Protein 3TQT (pdb70)

CATH classification: 3.40.50.20 (+2 more: 3.30.470.20, 3.30.1490.20)

Structure (mmCIF, N/CA/C/O backbone):
data_3TQT
#
_entry.id   3TQT
#
_cell.length_a   68.238
_cell.length_b   97.442
_cell.length_c   106.563
_cell.angle_alpha   90.000
_cell.angle_beta   90.000
_cell.angle_gamma   90.000
#
_symmetry.space_group_name_H-M   'P 21 21 21'
#
loop_
_entity.id
_entity.type
_entity.pdbx_description
1 polymer 'D-alanine--D-alanine ligase'
2 water water
#
loop_
_atom_site.group_PDB
_atom_site.id
_atom_site.type_symbol
_atom_site.label_atom_id
_atom_site.label_alt_id
_atom_site.label_comp_id
_atom_site.label_asym_id
_atom_site.label_entity_id
_atom_site.label_seq_id
_atom_site.pdbx_PDB_ins_code
_atom_site.Cartn_x
_atom_site.Cartn_y
_atom_site.Cartn_z
_atom_site.occupancy
_atom_site.B_iso_or_equiv
_atom_site.auth_seq_id
_atom_site.auth_comp_id
_atom_site.auth_asym_id
_atom_site.auth_atom_id
_atom_site.pdbx_PDB_model_num
ATOM 1 N N . ALA A 1 2 ? 73.645 81.113 -10.175 1.00 47.87 2 ALA A N 1
ATOM 2 C CA . ALA A 1 2 ? 74.043 79.763 -9.784 1.00 40.48 2 ALA A CA 1
ATOM 3 C C . ALA A 1 2 ? 75.356 79.347 -10.446 1.00 43.07 2 ALA A C 1
ATOM 4 O O . ALA A 1 2 ? 75.553 79.572 -11.638 1.00 43.39 2 ALA A O 1
ATOM 6 N N . GLU A 1 3 ? 76.246 78.731 -9.673 1.00 35.26 3 GLU A N 1
ATOM 7 C CA . GLU A 1 3 ? 77.487 78.198 -10.227 1.00 35.42 3 GLU A CA 1
ATOM 8 C C . GLU A 1 3 ? 77.330 76.770 -10.773 1.00 32.93 3 GLU A C 1
ATOM 9 O O . GLU A 1 3 ? 78.144 76.311 -11.582 1.00 33.54 3 GLU A O 1
ATOM 15 N N . LYS A 1 4 ? 76.279 76.078 -10.338 1.00 28.60 4 LYS A N 1
ATOM 16 C CA . LYS A 1 4 ? 76.034 74.704 -10.776 1.00 28.47 4 LYS A CA 1
ATOM 17 C C . LYS A 1 4 ? 74.619 74.524 -11.321 1.00 27.76 4 LYS A C 1
ATOM 18 O O . LYS A 1 4 ? 73.705 75.280 -10.990 1.00 26.20 4 LYS A O 1
ATOM 24 N N . LEU A 1 5 ? 74.452 73.529 -12.179 1.00 22.07 5 LEU A N 1
ATOM 25 C CA . LEU A 1 5 ? 73.143 73.192 -12.696 1.00 20.49 5 LEU A CA 1
ATOM 26 C C . LEU A 1 5 ? 72.495 72.259 -11.699 1.00 24.44 5 LEU A C 1
ATOM 27 O O . LEU A 1 5 ? 73.146 71.347 -11.199 1.00 26.07 5 LEU A O 1
ATOM 32 N N . HIS A 1 6 ? 71.217 72.473 -11.421 1.00 22.26 6 HIS A N 1
ATOM 33 C CA . HIS A 1 6 ? 70.481 71.570 -10.536 1.00 21.61 6 HIS A CA 1
ATOM 34 C C . HIS A 1 6 ? 69.932 70.403 -11.333 1.00 19.46 6 HIS A C 1
ATOM 35 O O . HIS A 1 6 ? 69.162 70.595 -12.266 1.00 20.92 6 HIS A O 1
ATOM 42 N N . ILE A 1 7 ? 70.329 69.195 -10.951 1.00 17.30 7 ILE A N 1
ATOM 43 C CA . ILE A 1 7 ? 69.883 68.004 -11.626 1.00 15.90 7 ILE A CA 1
ATOM 44 C C . ILE A 1 7 ? 69.028 67.215 -10.641 1.00 18.21 7 ILE A C 1
ATOM 45 O O . ILE A 1 7 ? 69.452 66.977 -9.508 1.00 23.38 7 ILE A O 1
ATOM 50 N N . SER A 1 8 ? 67.833 66.827 -11.076 1.00 18.62 8 SER A N 1
ATOM 51 C CA . SER A 1 8 ? 66.974 65.939 -10.293 1.00 19.13 8 SER A CA 1
ATOM 52 C C . SER A 1 8 ? 66.955 64.544 -10.910 1.00 19.34 8 SER A C 1
ATOM 53 O O . SER A 1 8 ? 66.624 64.373 -12.083 1.00 25.22 8 SER A O 1
ATOM 56 N N . VAL A 1 9 ? 67.320 63.543 -10.127 1.00 18.31 9 VAL A N 1
ATOM 57 C CA . VAL A 1 9 ? 67.273 62.175 -10.623 1.00 24.75 9 VAL A CA 1
ATOM 58 C C . VAL A 1 9 ? 66.027 61.502 -10.066 1.00 22.88 9 VAL A C 1
ATOM 59 O O . VAL A 1 9 ? 65.833 61.470 -8.853 1.00 23.77 9 VAL A O 1
ATOM 63 N N . LEU A 1 10 ? 65.164 61.006 -10.952 1.00 19.04 10 LEU A N 1
ATOM 64 C CA . LEU A 1 10 ? 63.923 60.356 -10.526 1.00 18.72 10 LEU A CA 1
ATOM 65 C C . LEU A 1 10 ? 64.112 58.860 -10.506 1.00 25.81 10 LEU A C 1
ATOM 66 O O . LEU A 1 10 ? 64.579 58.276 -11.485 1.00 27.45 10 LEU A O 1
ATOM 71 N N . CYS A 1 11 ? 63.732 58.227 -9.400 1.00 27.69 11 CYS A N 1
ATOM 72 C CA . CYS A 1 11 ? 63.885 56.782 -9.289 1.00 24.02 11 CYS A CA 1
ATOM 73 C C . CYS A 1 11 ? 62.780 56.149 -8.464 1.00 25.49 11 CYS A C 1
ATOM 74 O O . CYS A 1 11 ? 62.006 56.845 -7.808 1.00 21.70 11 CYS A O 1
ATOM 77 N N . GLY A 1 12 ? 62.724 54.817 -8.510 1.00 24.09 12 GLY A N 1
ATOM 78 C CA . GLY A 1 12 ? 61.732 54.058 -7.777 1.00 27.19 12 GLY A CA 1
ATOM 79 C C . GLY A 1 12 ? 60.550 53.810 -8.690 1.00 31.81 12 GLY A C 1
ATOM 80 O O . GLY A 1 12 ? 60.689 53.198 -9.752 1.00 29.22 12 GLY A O 1
ATOM 81 N N . GLY A 1 13 ? 59.388 54.296 -8.271 1.00 29.50 13 GLY A N 1
ATOM 82 C CA . GLY A 1 13 ? 58.197 54.266 -9.099 1.00 34.86 13 GLY A CA 1
ATOM 83 C C . GLY A 1 13 ? 57.339 53.044 -8.850 1.00 40.72 13 GLY A C 1
ATOM 84 O O . GLY A 1 13 ? 57.780 52.076 -8.229 1.00 35.43 13 GLY A O 1
ATOM 85 N N . GLN A 1 14 ? 56.099 53.104 -9.326 1.00 38.12 14 GLN A N 1
ATOM 86 C CA . GLN A 1 14 ? 55.198 51.972 -9.231 1.00 42.10 14 GLN A CA 1
ATOM 87 C C . GLN A 1 14 ? 55.464 51.111 -10.456 1.00 44.63 14 GLN A C 1
ATOM 88 O O . GLN A 1 14 ? 54.792 51.220 -11.483 1.00 44.76 14 GLN A O 1
ATOM 94 N N . SER A 1 15 ? 56.487 50.278 -10.335 1.00 40.76 15 SER A N 1
ATOM 95 C CA . SER A 1 15 ? 56.997 49.491 -11.439 1.00 35.42 15 SER A CA 1
ATOM 96 C C . SER A 1 15 ? 57.729 48.329 -10.810 1.00 39.64 15 SER A C 1
ATOM 97 O O . SER A 1 15 ? 58.312 48.469 -9.731 1.00 39.28 15 SER A O 1
ATOM 100 N N . THR A 1 16 ? 57.698 47.181 -11.471 1.00 40.45 16 THR A N 1
ATOM 101 C CA . THR A 1 16 ? 58.379 46.008 -10.949 1.00 43.78 16 THR A CA 1
ATOM 102 C C . THR A 1 16 ? 59.899 46.157 -11.055 1.00 41.37 16 THR A C 1
ATOM 103 O O . THR A 1 16 ? 60.646 45.367 -10.483 1.00 38.20 16 THR A O 1
ATOM 107 N N . GLU A 1 17 ? 60.361 47.175 -11.781 1.00 31.61 17 GLU A N 1
ATOM 108 C CA . GLU A 1 17 ? 61.797 47.428 -11.861 1.00 34.97 17 GLU A CA 1
ATOM 109 C C . GLU A 1 17 ? 62.240 48.490 -10.849 1.00 36.15 17 GLU A C 1
ATOM 110 O O . GLU A 1 17 ? 63.315 49.060 -10.973 1.00 34.02 17 GLU A O 1
ATOM 116 N N . HIS A 1 18 ? 61.394 48.726 -9.852 1.00 33.91 18 HIS A N 1
ATOM 117 C CA . HIS A 1 18 ? 61.636 49.711 -8.799 1.00 35.66 18 HIS A CA 1
ATOM 118 C C . HIS A 1 18 ? 63.051 49.609 -8.219 1.00 36.38 18 HIS A C 1
ATOM 119 O O . HIS A 1 18 ? 63.776 50.600 -8.151 1.00 32.85 18 HIS A O 1
ATOM 126 N N . GLU A 1 19 ? 63.451 48.414 -7.805 1.00 34.58 19 GLU A N 1
ATOM 127 C CA . GLU A 1 19 ? 64.764 48.260 -7.176 1.00 31.52 19 GLU A CA 1
ATOM 128 C C . GLU A 1 19 ? 65.944 48.478 -8.135 1.00 31.22 19 GLU A C 1
ATOM 129 O O . GLU A 1 19 ? 66.958 49.054 -7.757 1.00 28.81 19 GLU A O 1
ATOM 135 N N . ILE A 1 20 ? 65.816 48.029 -9.377 1.00 28.42 20 ILE A N 1
ATOM 136 C CA . ILE A 1 20 ? 66.838 48.314 -10.375 1.00 28.67 20 ILE A CA 1
ATOM 137 C C . ILE A 1 20 ? 66.927 49.831 -10.624 1.00 24.09 20 ILE A C 1
ATOM 138 O O . ILE A 1 20 ? 68.010 50.385 -10.817 1.00 26.73 20 ILE A O 1
ATOM 143 N N . SER A 1 21 ? 65.778 50.497 -10.617 1.00 22.32 21 SER A N 1
ATOM 144 C CA . SER A 1 21 ? 65.727 51.942 -10.801 1.00 25.80 21 SER A CA 1
ATOM 145 C C . SER A 1 21 ? 66.578 52.662 -9.754 1.00 29.46 21 SER A C 1
ATOM 146 O O . SER A 1 21 ? 67.358 53.588 -10.061 1.00 19.77 21 SER A O 1
ATOM 149 N N . ILE A 1 22 ? 66.424 52.237 -8.507 1.00 25.35 22 ILE A N 1
ATOM 150 C CA . ILE A 1 22 ? 67.201 52.821 -7.423 1.00 22.68 22 ILE A CA 1
ATOM 151 C C . ILE A 1 22 ? 68.689 52.580 -7.654 1.00 19.67 22 ILE A C 1
ATOM 152 O O . ILE A 1 22 ? 69.499 53.487 -7.456 1.00 22.83 22 ILE A O 1
ATOM 157 N N . GLN A 1 23 ? 69.057 51.360 -8.054 1.00 22.52 23 GLN A N 1
ATOM 158 C CA . GLN A 1 23 ? 70.470 51.069 -8.310 1.00 27.54 23 GLN A CA 1
ATOM 159 C C . GLN A 1 23 ? 71.024 51.875 -9.496 1.00 27.84 23 GLN A C 1
ATOM 160 O O . GLN A 1 23 ? 72.162 52.334 -9.454 1.00 23.92 23 GLN A O 1
ATOM 166 N N . SER A 1 24 ? 70.225 52.033 -10.545 1.00 27.11 24 SER A N 1
ATOM 167 C CA . SER A 1 24 ? 70.597 52.913 -11.656 1.00 25.59 24 SER A CA 1
ATOM 168 C C . SER A 1 24 ? 70.816 54.335 -11.150 1.00 24.15 24 SER A C 1
ATOM 169 O O . SER A 1 24 ? 71.828 54.967 -11.448 1.00 26.78 24 SER A O 1
ATOM 172 N N . ALA A 1 25 ? 69.856 54.840 -10.385 1.00 23.93 25 ALA A N 1
ATOM 173 C CA . ALA A 1 25 ? 69.938 56.196 -9.867 1.00 23.60 25 ALA A CA 1
ATOM 174 C C . ALA A 1 25 ? 71.161 56.383 -8.979 1.00 25.90 25 ALA A C 1
ATOM 175 O O . ALA A 1 25 ? 71.789 57.436 -9.005 1.00 23.31 25 ALA A O 1
ATOM 177 N N . LYS A 1 26 ? 71.500 55.367 -8.190 1.00 26.69 26 LYS A N 1
ATOM 178 C CA . LYS A 1 26 ? 72.657 55.488 -7.318 1.00 28.24 26 LYS A CA 1
ATOM 179 C C . LYS A 1 26 ? 73.932 55.633 -8.135 1.00 24.16 26 LYS A C 1
ATOM 180 O O . LYS A 1 26 ? 74.790 56.441 -7.816 1.00 23.72 26 LYS A O 1
ATOM 186 N N . ASN A 1 27 ? 74.055 54.858 -9.199 1.00 25.29 27 ASN A N 1
ATOM 187 C CA . ASN A 1 27 ? 75.242 54.957 -10.030 1.00 27.01 27 ASN A CA 1
ATOM 188 C C . ASN A 1 27 ? 75.331 56.328 -10.669 1.00 22.30 27 ASN A C 1
ATOM 189 O O . ASN A 1 27 ? 76.388 56.947 -10.701 1.00 25.50 27 ASN A O 1
ATOM 194 N N . ILE A 1 28 ? 74.205 56.792 -11.188 1.00 18.98 28 ILE A N 1
ATOM 195 C CA . ILE A 1 28 ? 74.161 58.098 -11.815 1.00 21.51 28 ILE A CA 1
ATOM 196 C C . ILE A 1 28 ? 74.531 59.172 -10.791 1.00 25.50 28 ILE A C 1
ATOM 197 O O . ILE A 1 28 ? 75.355 60.045 -11.060 1.00 23.57 28 ILE A O 1
ATOM 202 N N . VAL A 1 29 ? 73.929 59.095 -9.610 1.00 22.26 29 VAL A N 1
ATOM 203 C CA . VAL A 1 29 ? 74.199 60.092 -8.568 1.00 23.02 29 VAL A CA 1
ATOM 204 C C . VAL A 1 29 ? 75.664 60.047 -8.149 1.00 27.88 29 VAL A C 1
ATOM 205 O O . VAL A 1 29 ? 76.296 61.073 -7.929 1.00 24.80 29 VAL A O 1
ATOM 209 N N . ASN A 1 30 ? 76.206 58.843 -8.076 1.00 26.72 30 ASN A N 1
ATOM 210 C CA . ASN A 1 30 ? 77.598 58.659 -7.695 1.00 26.03 30 ASN A CA 1
ATOM 211 C C . ASN A 1 30 ? 78.562 59.125 -8.781 1.00 27.28 30 ASN A C 1
ATOM 212 O O . ASN A 1 30 ? 79.716 59.452 -8.510 1.00 29.41 30 ASN A O 1
ATOM 217 N N . THR A 1 31 ? 78.074 59.162 -10.013 1.00 25.97 31 THR A N 1
ATOM 218 C CA . THR A 1 31 ? 78.936 59.391 -11.164 1.00 24.61 31 THR A CA 1
ATOM 219 C C . THR A 1 31 ? 78.805 60.798 -11.752 1.00 27.52 31 THR A C 1
ATOM 220 O O . THR A 1 31 ? 79.720 61.275 -12.428 1.00 29.72 31 THR A O 1
ATOM 224 N N . LEU A 1 32 ? 77.681 61.466 -11.497 1.00 25.98 32 LEU A N 1
ATOM 225 C CA . LEU A 1 32 ? 77.515 62.863 -11.920 1.00 25.95 32 LEU A CA 1
ATOM 226 C C . LEU A 1 32 ? 78.637 63.768 -11.396 1.00 27.78 32 LEU A C 1
ATOM 227 O O . LEU A 1 32 ? 78.957 63.764 -10.209 1.00 28.50 32 LEU A O 1
ATOM 232 N N . ASP A 1 33 ? 79.205 64.559 -12.299 1.00 25.27 33 ASP A N 1
ATOM 233 C CA . ASP A 1 33 ? 80.351 65.403 -11.982 1.00 25.00 33 ASP A CA 1
ATOM 234 C C . ASP A 1 33 ? 79.963 66.394 -10.883 1.00 27.62 33 ASP A C 1
ATOM 235 O O . ASP A 1 33 ? 79.215 67.324 -11.119 1.00 26.56 33 ASP A O 1
ATOM 240 N N . ALA A 1 34 ? 80.458 66.175 -9.673 1.00 33.57 34 ALA A N 1
ATOM 241 C CA . ALA A 1 34 ? 80.106 67.023 -8.535 1.00 34.52 34 ALA A CA 1
ATOM 242 C C . ALA A 1 34 ? 80.478 68.498 -8.746 1.00 37.75 34 ALA A C 1
ATOM 243 O O . ALA A 1 34 ? 79.916 69.382 -8.102 1.00 33.71 34 ALA A O 1
ATOM 245 N N . ALA A 1 35 ? 81.426 68.756 -9.642 1.00 37.33 35 ALA A N 1
ATOM 246 C CA . ALA A 1 35 ? 81.819 70.131 -9.958 1.00 36.89 35 ALA A CA 1
ATOM 247 C C . ALA A 1 35 ? 80.736 70.859 -10.748 1.00 31.97 35 ALA A C 1
ATOM 248 O O . ALA A 1 35 ? 80.618 72.078 -10.662 1.00 29.37 35 ALA A O 1
ATOM 250 N N . LYS A 1 36 ? 79.940 70.117 -11.510 1.00 26.54 36 LYS A N 1
ATOM 251 C CA . LYS A 1 36 ? 78.993 70.746 -12.429 1.00 29.27 36 LYS A CA 1
ATOM 252 C C . LYS A 1 36 ? 77.579 70.800 -11.890 1.00 28.18 36 LYS A C 1
ATOM 253 O O . LYS A 1 36 ? 76.784 71.629 -12.323 1.00 27.27 36 LYS A O 1
ATOM 259 N N . TYR A 1 37 ? 77.256 69.901 -10.965 1.00 24.65 37 TYR A N 1
ATOM 260 C CA . TYR A 1 37 ? 75.857 69.667 -10.631 1.00 26.94 37 TYR A CA 1
ATOM 261 C C . TYR A 1 37 ? 75.577 69.687 -9.148 1.00 29.87 37 TYR A C 1
ATOM 262 O O . TYR A 1 37 ? 76.361 69.176 -8.354 1.00 29.23 37 TYR A O 1
ATOM 271 N N . LEU A 1 38 ? 74.446 70.281 -8.789 1.00 22.95 38 LEU A N 1
ATOM 272 C CA . LEU A 1 38 ? 73.868 70.073 -7.474 1.00 25.72 38 LEU A CA 1
ATOM 273 C C . LEU A 1 38 ? 72.806 69.020 -7.704 1.00 26.84 38 LEU A C 1
ATOM 274 O O . LEU A 1 38 ? 71.863 69.233 -8.464 1.00 24.37 38 LEU A O 1
ATOM 279 N N . ILE A 1 39 ? 72.973 67.874 -7.062 1.00 20.66 39 ILE A N 1
ATOM 280 C CA . I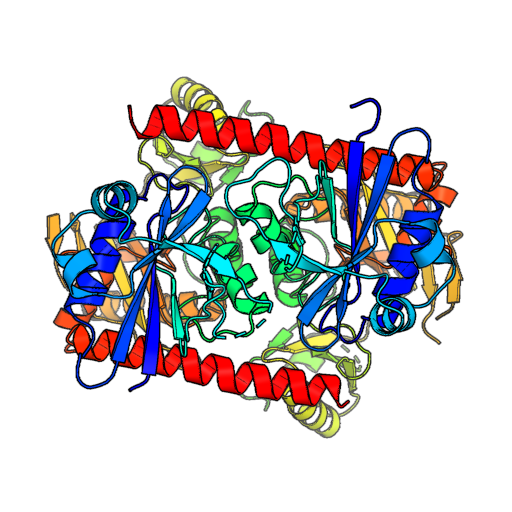LE A 1 39 ? 72.150 66.719 -7.363 1.00 22.04 39 ILE A CA 1
ATOM 281 C C . ILE A 1 39 ? 71.055 66.567 -6.318 1.00 29.78 39 ILE A C 1
ATOM 282 O O . ILE A 1 39 ? 71.328 66.607 -5.114 1.00 24.16 39 ILE A O 1
ATOM 287 N N . SER A 1 40 ? 69.817 66.439 -6.788 1.00 24.57 40 SER A N 1
ATOM 288 C CA . SER A 1 40 ? 68.684 66.087 -5.938 1.00 23.81 40 SER A CA 1
ATOM 289 C C . SER A 1 40 ? 68.118 64.772 -6.437 1.00 25.54 40 SER A C 1
ATOM 290 O O . SER A 1 40 ? 68.114 64.495 -7.637 1.00 24.45 40 SER A O 1
ATOM 293 N N . VAL A 1 41 ? 67.638 63.949 -5.522 1.00 21.40 41 VAL A N 1
ATOM 294 C CA . VAL A 1 41 ? 67.038 62.682 -5.919 1.00 20.44 41 VAL A CA 1
ATOM 295 C C . VAL A 1 41 ? 65.566 62.724 -5.587 1.00 25.89 41 VAL A C 1
ATOM 296 O O . VAL A 1 41 ? 65.184 63.084 -4.474 1.00 28.87 41 VAL A O 1
ATOM 300 N N . ILE A 1 42 ? 64.736 62.395 -6.565 1.00 20.27 42 ILE A N 1
ATOM 301 C CA . ILE A 1 42 ? 63.314 62.318 -6.315 1.00 22.91 42 ILE A CA 1
ATOM 302 C C . ILE A 1 42 ? 62.977 60.845 -6.234 1.00 28.14 42 ILE A C 1
ATOM 303 O O . ILE A 1 42 ? 63.191 60.108 -7.189 1.00 23.83 42 ILE A O 1
ATOM 308 N N . PHE A 1 43 ? 62.473 60.419 -5.088 1.00 22.31 43 PHE A N 1
ATOM 309 C CA . PHE A 1 43 ? 62.076 59.034 -4.904 1.00 21.14 43 PHE A CA 1
ATOM 310 C C . PHE A 1 43 ? 60.566 58.903 -4.996 1.00 24.80 43 PHE A C 1
ATOM 311 O O . PHE A 1 43 ? 59.839 59.604 -4.305 1.00 30.47 43 PHE A O 1
ATOM 319 N N . ILE A 1 44 ? 60.103 58.002 -5.858 1.00 24.16 44 ILE A N 1
ATOM 320 C CA . ILE A 1 44 ? 58.689 57.695 -5.957 1.00 20.42 44 ILE A CA 1
ATOM 321 C C . ILE A 1 44 ? 58.509 56.333 -5.333 1.00 25.48 44 ILE A C 1
ATOM 322 O O . ILE A 1 44 ? 59.082 55.358 -5.813 1.00 30.63 44 ILE A O 1
ATOM 327 N N . ASP A 1 45 ? 57.733 56.252 -4.260 1.00 26.67 45 ASP A N 1
ATOM 328 C CA . ASP A 1 45 ? 57.582 54.969 -3.588 1.00 26.47 45 ASP A CA 1
ATOM 329 C C . ASP A 1 45 ? 56.569 54.076 -4.294 1.00 32.90 45 ASP A C 1
ATOM 330 O O . ASP A 1 45 ? 56.077 54.397 -5.381 1.00 31.77 45 ASP A O 1
ATOM 335 N N . HIS A 1 46 ? 56.262 52.945 -3.673 1.00 34.82 46 HIS A N 1
ATOM 336 C CA . HIS A 1 46 ? 55.436 51.936 -4.321 1.00 40.94 46 HIS A CA 1
ATOM 337 C C . HIS A 1 46 ? 53.973 52.327 -4.497 1.00 41.95 46 HIS A C 1
ATOM 338 O O . HIS A 1 46 ? 53.272 51.758 -5.340 1.00 42.90 46 HIS A O 1
ATOM 345 N N . VAL A 1 47 ? 53.506 53.290 -3.713 1.00 38.29 47 VAL A N 1
ATOM 346 C CA . VAL A 1 47 ? 52.144 53.784 -3.889 1.00 42.21 47 VAL A CA 1
ATOM 347 C C . VAL A 1 47 ? 52.114 55.102 -4.654 1.00 42.03 47 VAL A C 1
ATOM 348 O O . VAL A 1 47 ? 51.066 55.733 -4.774 1.00 38.05 47 VAL A O 1
ATOM 352 N N . GLY A 1 48 ? 53.266 55.521 -5.166 1.00 39.36 48 GLY A N 1
ATOM 353 C CA . GLY A 1 48 ? 53.319 56.686 -6.028 1.00 37.94 48 GLY A CA 1
ATOM 354 C C . GLY A 1 48 ? 53.498 58.010 -5.315 1.00 35.73 48 GLY A C 1
ATOM 355 O O . GLY A 1 48 ? 53.250 59.064 -5.893 1.00 33.69 48 GLY A O 1
ATOM 356 N N . ARG A 1 49 ? 53.918 57.965 -4.058 1.00 32.05 49 ARG A N 1
ATOM 357 C CA . ARG A 1 49 ? 54.243 59.189 -3.331 1.00 28.84 49 ARG A CA 1
ATOM 358 C C . ARG A 1 49 ? 55.651 59.660 -3.676 1.00 27.23 49 ARG A C 1
ATOM 359 O O . ARG A 1 49 ? 56.564 58.848 -3.815 1.00 30.39 49 ARG A O 1
ATOM 367 N N . TRP A 1 50 ? 55.821 60.972 -3.807 1.00 23.67 50 TRP A N 1
ATOM 368 C CA . TRP A 1 50 ? 57.113 61.538 -4.176 1.00 27.91 50 TRP A CA 1
ATOM 369 C C . TRP A 1 50 ? 57.838 62.145 -2.992 1.00 27.51 50 TRP A C 1
ATOM 370 O O . TRP A 1 50 ? 57.243 62.833 -2.161 1.00 31.53 50 TRP A O 1
ATOM 381 N N . TYR A 1 51 ? 59.143 61.914 -2.947 1.00 24.48 51 TYR A N 1
ATOM 382 C CA . TYR A 1 51 ? 59.978 62.455 -1.898 1.00 23.98 51 TYR A CA 1
ATOM 383 C C . TYR A 1 51 ? 61.216 63.049 -2.537 1.00 25.76 51 TYR A C 1
ATOM 384 O O . TYR A 1 51 ? 61.707 62.549 -3.540 1.00 28.39 51 TYR A O 1
ATOM 393 N N . LEU A 1 52 ? 61.719 64.131 -1.961 1.00 20.83 52 LEU A N 1
ATOM 394 C CA . LEU A 1 52 ? 62.955 64.697 -2.452 1.00 21.46 52 LEU A CA 1
ATOM 395 C C . LEU A 1 52 ? 64.081 64.506 -1.454 1.00 27.07 52 LEU A C 1
ATOM 396 O O . LEU A 1 52 ? 63.928 64.794 -0.270 1.00 30.84 52 LEU A O 1
ATOM 401 N N . ILE A 1 53 ? 65.216 64.032 -1.948 1.00 29.14 53 ILE A N 1
ATOM 402 C CA . ILE A 1 53 ? 66.423 63.896 -1.144 1.00 25.24 53 ILE A CA 1
ATOM 403 C C . ILE A 1 53 ? 67.456 64.879 -1.682 1.00 28.98 53 ILE A C 1
ATOM 404 O O . ILE A 1 53 ? 67.912 64.742 -2.811 1.00 28.69 53 ILE A O 1
ATOM 409 N N . ASP A 1 54 ? 67.836 65.878 -0.893 1.00 27.07 54 ASP A N 1
ATOM 410 C CA . ASP A 1 54 ? 68.718 66.908 -1.443 1.00 33.06 54 ASP A CA 1
ATOM 411 C C . ASP A 1 54 ? 70.155 66.759 -0.976 1.00 32.69 54 ASP A C 1
ATOM 412 O O . ASP A 1 54 ? 71.000 67.625 -1.224 1.00 29.67 54 ASP A O 1
ATOM 417 N N . GLN A 1 55 ? 70.420 65.661 -0.278 1.00 36.03 55 GLN A N 1
ATOM 418 C CA . GLN A 1 55 ? 71.782 65.273 0.056 1.00 39.05 55 GLN A CA 1
ATOM 419 C C . GLN A 1 55 ? 72.100 63.980 -0.665 1.00 35.18 55 GLN A C 1
ATOM 420 O O . GLN A 1 55 ? 71.805 62.896 -0.167 1.00 33.40 55 GLN A O 1
ATOM 426 N N . PRO A 1 56 ? 72.716 64.093 -1.842 1.00 30.81 56 PRO A N 1
ATOM 427 C CA . PRO A 1 56 ? 72.992 62.914 -2.665 1.00 31.98 56 PRO A CA 1
ATOM 428 C C . PRO A 1 56 ? 73.794 61.882 -1.896 1.00 28.87 56 PRO A C 1
ATOM 429 O O . PRO A 1 56 ? 73.566 60.690 -2.071 1.00 29.48 56 PRO A O 1
ATOM 433 N N . GLU A 1 57 ? 74.719 62.333 -1.052 1.00 30.63 57 GLU A N 1
ATOM 434 C CA . GLU A 1 57 ? 75.531 61.408 -0.277 1.00 32.19 57 GLU A CA 1
ATOM 435 C C . GLU A 1 57 ? 74.655 60.469 0.561 1.00 31.47 57 GLU A C 1
ATOM 436 O O . GLU A 1 57 ? 74.990 59.307 0.745 1.00 31.31 57 GLU A O 1
ATOM 442 N N . MET A 1 58 ? 73.538 60.980 1.067 1.00 29.49 58 MET A N 1
ATOM 443 C CA . MET A 1 58 ? 72.644 60.173 1.886 1.00 28.93 58 MET A CA 1
ATOM 444 C C . MET A 1 58 ? 71.952 59.132 1.018 1.00 28.43 58 MET A C 1
ATOM 445 O O . MET A 1 58 ? 71.718 57.999 1.456 1.00 26.97 58 MET A O 1
ATOM 450 N N . PHE A 1 59 ? 71.633 59.524 -0.213 1.00 30.16 59 PHE A N 1
ATOM 451 C CA . PHE A 1 59 ? 71.007 58.608 -1.165 1.00 30.89 59 PHE A CA 1
ATOM 452 C C . PHE A 1 59 ? 71.959 57.476 -1.509 1.00 30.08 59 PHE A C 1
ATOM 453 O O . PHE A 1 59 ? 71.542 56.340 -1.665 1.00 31.46 59 PHE A O 1
ATOM 461 N N . LEU A 1 60 ? 73.246 57.783 -1.629 1.00 28.17 60 LEU A N 1
ATOM 462 C CA . LEU A 1 60 ? 74.226 56.738 -1.913 1.00 26.75 60 LEU A CA 1
ATOM 463 C C . LEU A 1 60 ? 74.427 55.818 -0.713 1.00 33.28 60 LEU A C 1
ATOM 464 O O . LEU A 1 60 ? 74.693 54.631 -0.869 1.00 32.24 60 LEU A O 1
ATOM 469 N N . ALA A 1 61 ? 74.288 56.374 0.484 1.00 27.72 61 ALA A N 1
ATOM 470 C CA . ALA A 1 61 ? 74.604 55.646 1.711 1.00 33.32 61 ALA A CA 1
ATOM 471 C C . ALA A 1 61 ? 73.460 54.788 2.245 1.00 32.74 61 ALA A C 1
ATOM 472 O O . ALA A 1 61 ? 73.683 53.864 3.026 1.00 31.24 61 ALA A O 1
ATOM 474 N N . HIS A 1 62 ? 72.235 55.096 1.840 1.00 28.47 62 HIS A N 1
ATOM 475 C CA . HIS A 1 62 ? 71.062 54.455 2.427 1.00 28.55 62 HIS A CA 1
ATOM 476 C C . HIS A 1 62 ? 70.024 54.109 1.375 1.00 30.20 62 HIS A C 1
ATOM 477 O O . HIS A 1 62 ? 70.034 54.672 0.296 1.00 35.19 62 HIS A O 1
ATOM 484 N N . SER A 1 63 ? 69.123 53.188 1.694 1.00 29.83 63 SER A N 1
ATOM 485 C CA . SER A 1 63 ? 67.993 52.946 0.803 1.00 29.95 63 SER A CA 1
ATOM 486 C C . SER A 1 63 ? 67.074 54.160 0.874 1.00 30.37 63 SER A C 1
ATOM 487 O O . SER A 1 63 ? 66.991 54.820 1.906 1.00 26.46 63 SER A O 1
ATOM 490 N N . PRO A 1 64 ? 66.389 54.478 -0.224 1.00 26.91 64 PRO A N 1
ATOM 491 C CA . PRO A 1 64 ? 65.455 55.598 -0.105 1.00 26.29 64 PRO A CA 1
ATOM 492 C C . PRO A 1 64 ? 64.331 55.313 0.890 1.00 26.58 64 PRO A C 1
ATOM 493 O O . PRO A 1 64 ? 63.833 56.251 1.523 1.00 27.35 64 PRO A O 1
ATOM 497 N N . ASP A 1 65 ? 63.948 54.046 1.048 1.00 25.62 65 ASP A N 1
ATOM 498 C CA . ASP A 1 65 ? 62.946 53.693 2.052 1.00 30.35 65 ASP A CA 1
ATOM 499 C C . ASP A 1 65 ? 63.409 54.108 3.458 1.00 33.34 65 ASP A C 1
ATOM 500 O O . ASP A 1 65 ? 62.632 54.605 4.272 1.00 28.88 65 ASP A O 1
ATOM 505 N N . HIS A 1 66 ? 64.686 53.899 3.732 1.00 31.26 66 HIS A N 1
ATOM 506 C CA . HIS A 1 66 ? 65.270 54.297 5.008 1.00 33.75 66 HIS A CA 1
ATOM 507 C C . HIS A 1 66 ? 65.168 55.811 5.195 1.00 25.19 66 HIS A C 1
ATOM 508 O O . HIS A 1 66 ? 64.797 56.302 6.269 1.00 26.98 66 HIS A O 1
ATOM 515 N N . LEU A 1 67 ? 65.483 56.545 4.133 1.00 27.07 67 LEU A N 1
ATOM 516 C CA . LEU A 1 67 ? 65.504 57.998 4.187 1.00 28.86 67 LEU A CA 1
ATOM 517 C C . LEU A 1 67 ? 64.109 58.553 4.414 1.00 30.39 67 LEU A C 1
ATOM 518 O O . LEU A 1 67 ? 63.924 59.567 5.097 1.00 26.63 67 LEU A O 1
ATOM 523 N N . VAL A 1 68 ? 63.128 57.876 3.838 1.00 24.52 68 VAL A N 1
ATOM 524 C CA . VAL A 1 68 ? 61.738 58.219 4.058 1.00 30.75 68 VAL A CA 1
ATOM 525 C C . VAL A 1 68 ? 61.408 58.055 5.541 1.00 28.29 68 VAL A C 1
ATOM 526 O O . VAL A 1 68 ? 60.877 58.962 6.184 1.00 27.20 68 VAL A O 1
ATOM 530 N N . LYS A 1 69 ? 61.739 56.891 6.079 1.00 28.48 69 LYS A N 1
ATOM 531 C CA . LYS A 1 69 ? 61.410 56.580 7.469 1.00 34.52 69 LYS A CA 1
ATOM 532 C C . LYS A 1 69 ? 62.134 57.493 8.450 1.00 31.74 69 LYS A C 1
ATOM 533 O O . LYS A 1 69 ? 61.553 57.933 9.440 1.00 33.76 69 LYS A O 1
ATOM 539 N N . GLU A 1 70 ? 63.403 57.774 8.171 1.00 28.88 70 GLU A N 1
ATOM 540 C CA . GLU A 1 70 ? 64.184 58.694 9.001 1.00 32.62 70 GLU A CA 1
ATOM 541 C C . GLU A 1 70 ? 63.612 60.099 8.945 1.00 32.69 70 GLU A C 1
ATOM 542 O O . GLU A 1 70 ? 63.714 60.862 9.907 1.00 34.49 70 GLU A O 1
ATOM 548 N N . GLY A 1 71 ? 63.015 60.435 7.807 1.00 31.67 71 GLY A N 1
ATOM 549 C CA . GLY A 1 71 ? 62.444 61.751 7.608 1.00 29.72 71 GLY A CA 1
ATOM 550 C C . GLY A 1 71 ? 63.306 62.673 6.763 1.00 32.72 71 GLY A C 1
ATOM 551 O O . GLY A 1 71 ? 62.921 63.806 6.498 1.00 37.99 71 GLY A O 1
ATOM 552 N N . SER A 1 72 ? 64.473 62.197 6.339 1.00 32.48 72 SER A N 1
ATOM 553 C CA . SER A 1 72 ? 65.363 63.029 5.538 1.00 34.44 72 SER A CA 1
ATOM 554 C C . SER A 1 72 ? 64.878 63.187 4.099 1.00 34.31 72 SER A C 1
ATOM 555 O O . SER A 1 72 ? 65.117 64.219 3.477 1.00 42.17 72 SER A O 1
ATOM 558 N N . ALA A 1 73 ? 64.204 62.168 3.569 1.00 34.62 73 ALA A N 1
ATOM 559 C CA . ALA A 1 73 ? 63.563 62.292 2.266 1.00 29.86 73 ALA A CA 1
ATOM 560 C C . ALA A 1 73 ? 62.241 63.022 2.442 1.00 33.16 73 ALA A C 1
ATOM 561 O O . ALA A 1 73 ? 61.315 62.513 3.077 1.00 33.58 73 ALA A O 1
ATOM 563 N N . ARG A 1 74 ? 62.157 64.211 1.862 1.00 31.71 74 ARG A N 1
ATOM 564 C CA . ARG A 1 74 ? 61.053 65.125 2.116 1.00 35.38 74 ARG A CA 1
ATOM 565 C C . ARG A 1 74 ? 59.904 64.903 1.144 1.00 33.83 74 ARG A C 1
ATOM 566 O O . ARG A 1 74 ? 60.098 64.937 -0.072 1.00 28.18 74 ARG A O 1
ATOM 574 N N . PRO A 1 75 ? 58.697 64.688 1.681 1.00 33.87 75 PRO A N 1
ATOM 575 C CA . PRO A 1 75 ? 57.492 64.609 0.853 1.00 33.46 75 PRO A CA 1
ATOM 576 C C . PRO A 1 75 ? 57.347 65.861 -0.011 1.00 30.90 75 PRO A C 1
ATOM 577 O O . PRO A 1 75 ? 57.436 66.984 0.482 1.00 28.18 75 PRO A O 1
ATOM 581 N N . ILE A 1 76 ? 57.153 65.672 -1.307 1.00 23.91 76 ILE A N 1
ATOM 582 C CA . ILE A 1 76 ? 56.998 66.813 -2.186 1.00 24.77 76 ILE A CA 1
ATOM 583 C C . ILE A 1 76 ? 55.824 66.628 -3.114 1.00 27.31 76 ILE A C 1
ATOM 584 O O . ILE A 1 76 ? 55.345 65.512 -3.345 1.00 29.00 76 ILE A O 1
ATOM 589 N N . THR A 1 77 ? 55.348 67.744 -3.636 1.00 26.33 77 THR A N 1
ATOM 590 C CA . THR A 1 77 ? 54.507 67.688 -4.804 1.00 26.24 77 THR A CA 1
ATOM 591 C C . THR A 1 77 ? 55.135 68.603 -5.841 1.00 24.48 77 THR A C 1
ATOM 592 O O . THR A 1 77 ? 56.302 68.953 -5.727 1.00 28.61 77 THR A O 1
ATOM 596 N N . ILE A 1 78 ? 54.387 68.969 -6.866 1.00 22.41 78 ILE A N 1
ATOM 597 C CA . ILE A 1 78 ? 54.970 69.755 -7.931 1.00 27.40 78 ILE A CA 1
ATOM 598 C C . ILE A 1 78 ? 54.327 71.131 -7.975 1.00 25.31 78 ILE A C 1
ATOM 599 O O . ILE A 1 78 ? 53.230 71.334 -7.476 1.00 37.71 78 ILE A O 1
ATOM 604 N N . ALA A 1 79 ? 55.027 72.077 -8.568 1.00 26.91 79 ALA A N 1
ATOM 605 C CA . ALA A 1 79 ? 54.510 73.420 -8.690 1.00 27.06 79 ALA A CA 1
ATOM 606 C C . ALA A 1 79 ? 54.325 73.733 -10.166 1.00 28.20 79 ALA A C 1
ATOM 607 O O . ALA A 1 79 ? 55.272 74.110 -10.846 1.00 31.95 79 ALA A O 1
ATOM 609 N N . PHE A 1 80 ? 53.110 73.556 -10.671 1.00 25.24 80 PHE A N 1
ATOM 610 C CA . PHE A 1 80 ? 52.847 73.863 -12.072 1.00 25.18 80 PHE A CA 1
ATOM 611 C C . PHE A 1 80 ? 53.150 75.313 -12.384 1.00 25.65 80 PHE A C 1
ATOM 612 O O . PHE A 1 80 ? 52.902 76.198 -11.567 1.00 31.02 80 PHE A O 1
ATOM 620 N N . GLY A 1 81 ? 53.696 75.553 -13.565 1.00 29.38 81 GLY A N 1
ATOM 621 C CA . GLY A 1 81 ? 53.939 76.911 -14.014 1.00 35.55 81 GLY A CA 1
ATOM 622 C C . GLY A 1 81 ? 55.283 77.427 -13.548 1.00 46.49 81 GLY A C 1
ATOM 623 O O . GLY A 1 81 ? 55.886 78.268 -14.208 1.00 57.16 81 GLY A O 1
ATOM 624 N N . ASP A 1 82 ? 55.753 76.926 -12.408 1.00 46.84 82 ASP A N 1
ATOM 625 C CA . ASP A 1 82 ? 57.052 77.330 -11.879 1.00 49.67 82 ASP A CA 1
ATOM 626 C C . ASP A 1 82 ? 58.163 76.594 -12.626 1.00 46.94 82 ASP A C 1
ATOM 627 O O . ASP A 1 82 ? 58.567 75.492 -12.244 1.00 40.07 82 ASP A O 1
ATOM 632 N N . ALA A 1 83 ? 58.649 77.214 -13.694 1.00 48.29 83 ALA A N 1
ATOM 633 C CA . ALA A 1 83 ? 59.606 76.570 -14.585 1.00 51.97 83 ALA A CA 1
ATOM 634 C C . ALA A 1 83 ? 60.940 76.300 -13.898 1.00 42.22 83 ALA A C 1
ATOM 635 O O . ALA A 1 83 ? 61.609 75.319 -14.203 1.00 40.55 83 ALA A O 1
ATOM 637 N N . ALA A 1 84 ? 61.316 77.161 -12.958 1.00 36.86 84 ALA A N 1
ATOM 638 C CA . ALA A 1 84 ? 62.626 77.055 -12.317 1.00 37.94 84 ALA A CA 1
ATOM 639 C C . ALA A 1 84 ? 62.657 76.098 -11.120 1.00 37.84 84 ALA A C 1
ATOM 640 O O . ALA A 1 84 ? 63.636 75.378 -10.920 1.00 30.94 84 ALA A O 1
ATOM 642 N N . LYS A 1 85 ? 61.586 76.108 -10.329 1.00 35.96 85 LYS A N 1
ATOM 643 C CA . LYS A 1 85 ? 61.512 75.328 -9.099 1.00 37.14 85 LYS A CA 1
ATOM 644 C C . LYS A 1 85 ? 60.240 74.489 -9.092 1.00 30.64 85 LYS A C 1
ATOM 645 O O . LYS A 1 85 ? 59.240 74.866 -8.494 1.00 30.13 85 LYS A O 1
ATOM 651 N N . PRO A 1 86 ? 60.287 73.335 -9.762 1.00 27.71 86 PRO A N 1
ATOM 652 C CA . PRO A 1 86 ? 59.103 72.506 -9.983 1.00 27.55 86 PRO A CA 1
ATOM 653 C C . PRO A 1 86 ? 58.683 71.690 -8.767 1.00 27.66 86 PRO A C 1
ATOM 654 O O . PRO A 1 86 ? 57.531 71.266 -8.721 1.00 29.87 86 PRO A O 1
ATOM 658 N N . TRP A 1 87 ? 59.592 71.468 -7.817 1.00 18.63 87 TRP A N 1
ATOM 659 C CA . TRP A 1 87 ? 59.305 70.614 -6.671 1.00 20.72 87 TRP A CA 1
ATOM 660 C C . TRP A 1 87 ? 58.953 71.468 -5.478 1.00 27.52 87 TRP A C 1
ATOM 661 O O . TRP A 1 87 ? 59.652 72.443 -5.173 1.00 27.82 87 TRP A O 1
ATOM 672 N N . GLN A 1 88 ? 57.886 71.098 -4.788 1.00 24.30 88 GLN A N 1
ATOM 673 C CA . GLN A 1 88 ? 57.429 71.893 -3.655 1.00 30.76 88 GLN A CA 1
ATOM 674 C C . GLN A 1 88 ? 57.243 71.006 -2.453 1.00 29.26 88 GLN A C 1
ATOM 675 O O . GLN A 1 88 ? 56.544 70.010 -2.527 1.00 27.68 88 GLN A O 1
ATOM 681 N N . SER A 1 89 ? 57.861 71.373 -1.338 1.00 33.47 89 SER A N 1
ATOM 682 C CA . SER A 1 89 ? 57.762 70.568 -0.128 1.00 39.12 89 SER A CA 1
ATOM 683 C C . SER A 1 89 ? 56.341 70.608 0.427 1.00 40.44 89 SER A C 1
ATOM 684 O O . SER A 1 89 ? 55.655 71.621 0.312 1.00 42.21 89 SER A O 1
ATOM 687 N N . LEU A 1 90 ? 55.908 69.505 1.032 1.00 39.37 90 LEU A N 1
ATOM 688 C CA . LEU A 1 90 ? 54.548 69.393 1.565 1.00 42.64 90 LEU A CA 1
ATOM 689 C C . LEU A 1 90 ? 54.401 69.859 3.020 1.00 51.24 90 LEU A C 1
ATOM 690 O O . LEU A 1 90 ? 55.310 69.704 3.835 1.00 52.62 90 LEU A O 1
ATOM 695 N N . ARG A 1 95 ? 58.319 75.399 0.699 1.00 37.97 95 ARG A N 1
ATOM 696 C CA . ARG A 1 95 ? 59.696 75.477 0.215 1.00 40.14 95 ARG A CA 1
ATOM 697 C C . ARG A 1 95 ? 59.849 74.807 -1.155 1.00 32.01 95 ARG A C 1
ATOM 698 O O . ARG A 1 95 ? 59.643 73.609 -1.281 1.00 35.78 95 ARG A O 1
ATOM 706 N N . ARG A 1 96 ? 60.216 75.577 -2.177 1.00 34.03 96 ARG A N 1
ATOM 707 C CA . ARG A 1 96 ? 60.374 75.014 -3.518 1.00 35.64 96 ARG A CA 1
ATOM 708 C C . ARG A 1 96 ? 61.831 74.720 -3.860 1.00 26.76 96 ARG A C 1
ATOM 709 O O . ARG A 1 96 ? 62.740 75.369 -3.352 1.00 35.51 96 ARG A O 1
ATOM 717 N N . TYR A 1 97 ? 62.046 73.717 -4.706 1.00 27.07 97 TYR A N 1
ATOM 718 C CA . TYR A 1 97 ? 63.391 73.275 -5.052 1.00 25.64 97 TYR A CA 1
ATOM 719 C C . TYR A 1 97 ? 63.603 73.369 -6.544 1.00 28.86 97 TYR A C 1
ATOM 720 O O . TYR A 1 97 ? 62.723 73.004 -7.331 1.00 24.66 97 TYR A O 1
ATOM 729 N N . SER A 1 98 ? 64.792 73.828 -6.911 1.00 25.23 98 SER A N 1
ATOM 730 C CA . SER A 1 98 ? 65.164 74.052 -8.299 1.00 29.43 98 SER A CA 1
ATOM 731 C C . SER A 1 98 ? 65.424 72.746 -9.020 1.00 26.49 98 SER A C 1
ATOM 732 O O . SER A 1 98 ? 65.852 71.769 -8.418 1.00 25.17 98 SER A O 1
ATOM 735 N N . ALA A 1 99 ? 65.185 72.755 -10.325 1.00 22.06 99 ALA A N 1
ATOM 736 C CA . ALA A 1 99 ? 65.641 71.692 -11.199 1.00 25.98 99 ALA A CA 1
ATOM 737 C C . ALA A 1 99 ? 65.887 72.304 -12.571 1.00 28.13 99 ALA A C 1
ATOM 738 O O . ALA A 1 99 ? 64.994 72.896 -13.163 1.00 29.04 99 ALA A O 1
ATOM 740 N N . ASP A 1 100 ? 67.113 72.185 -13.057 1.00 22.19 100 ASP A N 1
ATOM 741 C CA . ASP A 1 100 ? 67.465 72.680 -14.383 1.00 21.81 100 ASP A CA 1
ATOM 742 C C . ASP A 1 100 ? 67.334 71.584 -15.415 1.00 25.94 100 ASP A C 1
ATOM 743 O O . ASP A 1 100 ? 67.221 71.840 -16.614 1.00 26.37 100 ASP A O 1
ATOM 748 N N . CYS A 1 101 ? 67.370 70.350 -14.940 1.00 24.87 101 CYS A N 1
ATOM 749 C CA . CYS A 1 101 ? 67.225 69.208 -15.821 1.00 24.18 101 CYS A CA 1
ATOM 750 C C . CYS A 1 101 ? 66.886 67.986 -14.994 1.00 23.46 101 CYS A C 1
ATOM 751 O O . CYS A 1 101 ? 67.386 67.809 -13.879 1.00 21.36 101 CYS A O 1
ATOM 754 N N . VAL A 1 102 ? 66.008 67.154 -15.535 1.00 19.21 102 VAL A N 1
ATOM 755 C CA . VAL A 1 102 ? 65.561 65.966 -14.826 1.00 17.90 102 VAL A CA 1
ATOM 756 C C . VAL A 1 102 ? 66.112 64.734 -15.517 1.00 22.24 102 VAL A C 1
ATOM 757 O O . VAL A 1 102 ? 66.154 64.665 -16.741 1.00 23.56 102 VAL A O 1
ATOM 761 N N . PHE A 1 103 ? 66.559 63.771 -14.722 1.00 20.60 103 PHE A N 1
ATOM 762 C CA . PHE A 1 103 ? 67.069 62.534 -15.258 1.00 21.01 103 PHE A CA 1
ATOM 763 C C . PHE A 1 103 ? 66.071 61.455 -14.862 1.00 27.07 103 PHE A C 1
ATOM 764 O O . PHE A 1 103 ? 66.123 60.942 -13.755 1.00 24.31 103 PHE A O 1
ATOM 772 N N . PRO A 1 104 ? 65.119 61.143 -15.756 1.00 24.58 104 PRO A N 1
ATOM 773 C CA . PRO A 1 104 ? 64.125 60.140 -15.407 1.00 27.18 104 PRO A CA 1
ATOM 774 C C . PRO A 1 104 ? 64.844 58.792 -15.378 1.00 35.64 104 PRO A C 1
ATOM 775 O O . PRO A 1 104 ? 65.465 58.401 -16.372 1.00 33.16 104 PRO A O 1
ATOM 779 N N . MET A 1 105 ? 64.813 58.105 -14.245 1.00 21.63 105 MET A N 1
ATOM 780 C CA . MET A 1 105 ? 65.533 56.849 -14.170 1.00 20.80 105 MET A CA 1
ATOM 781 C C . MET A 1 105 ? 64.625 55.825 -13.536 1.00 31.94 105 MET A C 1
ATOM 782 O O . MET A 1 105 ? 65.054 54.986 -12.751 1.00 37.89 105 MET A O 1
ATOM 787 N N . VAL A 1 106 ? 63.352 55.926 -13.890 1.00 23.04 106 VAL A N 1
ATOM 788 C CA . VAL A 1 106 ? 62.377 54.911 -13.553 1.00 24.59 106 VAL A CA 1
ATOM 789 C C . VAL A 1 106 ? 62.239 53.972 -14.749 1.00 31.92 106 VAL A C 1
ATOM 790 O O . VAL A 1 106 ? 61.863 54.403 -15.844 1.00 37.06 106 VAL A O 1
ATOM 794 N N . HIS A 1 107 ? 62.567 52.698 -14.545 1.00 33.81 107 HIS A N 1
ATOM 795 C CA . HIS A 1 107 ? 62.444 51.688 -15.599 1.00 31.89 107 HIS A CA 1
ATOM 796 C C . HIS A 1 107 ? 61.025 51.137 -15.663 1.00 35.14 107 HIS A C 1
ATOM 797 O O . HIS A 1 107 ? 60.348 51.017 -14.643 1.00 34.24 107 HIS A O 1
ATOM 804 N N . GLY A 1 108 ? 60.593 50.786 -16.871 1.00 29.77 108 GLY A N 1
ATOM 805 C CA . GLY A 1 108 ? 59.306 50.158 -17.089 1.00 31.58 108 GLY A CA 1
ATOM 806 C C . GLY A 1 108 ? 58.109 51.070 -16.905 1.00 37.55 108 GLY A C 1
ATOM 807 O O . GLY A 1 108 ? 58.128 52.252 -17.274 1.00 36.56 108 GLY A O 1
ATOM 808 N N . THR A 1 109 ? 57.051 50.500 -16.338 1.00 32.21 109 THR A N 1
ATOM 809 C CA . THR A 1 109 ? 55.815 51.224 -16.106 1.00 31.21 109 THR A CA 1
ATOM 810 C C . THR A 1 109 ? 56.067 52.604 -15.501 1.00 30.33 109 THR A C 1
ATOM 811 O O . THR A 1 109 ? 56.915 52.773 -14.615 1.00 34.00 109 THR A O 1
ATOM 815 N N . GLN A 1 110 ? 55.334 53.588 -16.022 1.00 42.29 110 GLN A N 1
ATOM 816 C CA . GLN A 1 110 ? 55.408 54.985 -15.579 1.00 42.30 110 GLN A CA 1
ATOM 817 C C . GLN A 1 110 ? 56.665 55.711 -16.066 1.00 41.63 110 GLN A C 1
ATOM 818 O O . GLN A 1 110 ? 56.597 56.856 -16.521 1.00 39.77 110 GLN A O 1
ATOM 824 N N . GLY A 1 111 ? 57.807 55.037 -15.982 1.00 31.67 111 GLY A N 1
ATOM 825 C CA . GLY A 1 111 ? 59.085 55.673 -16.254 1.00 34.84 111 GLY A CA 1
ATOM 826 C C . GLY A 1 111 ? 59.509 55.690 -17.710 1.00 31.14 111 GLY A C 1
ATOM 827 O O . GLY A 1 111 ? 60.140 56.643 -18.160 1.00 35.28 111 GLY A O 1
ATOM 828 N N . GLU A 1 112 ? 59.190 54.628 -18.443 1.00 34.62 112 GLU A N 1
ATOM 829 C CA . GLU A 1 112 ? 59.601 54.522 -19.839 1.00 34.01 112 GLU A CA 1
ATOM 830 C C . GLU A 1 112 ? 58.420 54.639 -20.778 1.00 37.48 112 GLU A C 1
ATOM 831 O O . GLU A 1 112 ? 58.606 54.701 -21.991 1.00 37.95 112 GLU A O 1
ATOM 837 N N . ASP A 1 113 ? 57.209 54.640 -20.223 1.00 39.21 113 ASP A N 1
ATOM 838 C CA . ASP A 1 113 ? 55.999 54.566 -21.041 1.00 27.68 113 ASP A CA 1
ATOM 839 C C . ASP A 1 113 ? 55.432 55.925 -21.400 1.00 24.85 113 ASP A C 1
ATOM 840 O O . ASP A 1 113 ? 54.313 56.021 -21.901 1.00 27.09 113 ASP A O 1
ATOM 845 N N . GLY A 1 114 ? 56.201 56.971 -21.127 1.00 24.42 114 GLY A N 1
ATOM 846 C CA . GLY A 1 114 ? 55.769 58.306 -21.448 1.00 27.39 114 GLY A CA 1
ATOM 847 C C . GLY A 1 114 ? 55.042 59.019 -20.333 1.00 25.94 114 GLY A C 1
ATOM 848 O O . GLY A 1 114 ? 54.845 60.216 -20.425 1.00 26.13 114 GLY A O 1
ATOM 849 N N . ALA A 1 115 ? 54.638 58.310 -19.281 1.00 25.51 115 ALA A N 1
ATOM 850 C CA . ALA A 1 115 ? 53.877 58.957 -18.213 1.00 31.45 115 ALA A CA 1
ATOM 851 C C . ALA A 1 115 ? 54.703 60.021 -17.492 1.00 27.80 115 ALA A C 1
ATOM 852 O O . ALA A 1 115 ? 54.293 61.177 -17.391 1.00 21.90 115 ALA A O 1
ATOM 854 N N . LEU A 1 116 ? 55.870 59.628 -17.000 1.00 22.58 116 LEU A N 1
ATOM 855 C CA . LEU A 1 116 ? 56.770 60.553 -16.321 1.00 26.64 116 LEU A CA 1
ATOM 856 C C . LEU A 1 116 ? 57.231 61.675 -17.254 1.00 23.87 116 LEU A C 1
ATOM 857 O O . LEU A 1 116 ? 57.296 62.838 -16.864 1.00 21.62 116 LEU A O 1
ATOM 862 N N . GLN A 1 117 ? 57.563 61.313 -18.484 1.00 18.66 117 GLN A N 1
ATOM 863 C CA . GLN A 1 117 ? 57.916 62.292 -19.512 1.00 18.30 117 GLN A CA 1
ATOM 864 C C . GLN A 1 117 ? 56.787 63.302 -19.705 1.00 20.84 117 GLN A C 1
ATOM 865 O O . GLN A 1 117 ? 57.032 64.489 -19.889 1.00 20.81 117 GLN A O 1
ATOM 871 N N . GLY A 1 118 ? 55.547 62.827 -19.676 1.00 16.96 118 GLY A N 1
ATOM 872 C CA . GLY A 1 118 ? 54.394 63.703 -19.862 1.00 18.12 118 GLY A CA 1
ATOM 873 C C . GLY A 1 118 ? 54.263 64.743 -18.762 1.00 20.81 118 GLY A C 1
ATOM 874 O O . GLY A 1 118 ? 53.967 65.917 -19.026 1.00 22.16 118 GLY A O 1
ATOM 875 N N . LEU A 1 119 ? 54.490 64.317 -17.523 1.00 18.74 119 LEU A N 1
ATOM 876 C CA . LEU A 1 119 ? 54.470 65.232 -16.389 1.00 21.73 119 LEU A CA 1
ATOM 877 C C . LEU A 1 119 ? 55.570 66.265 -16.556 1.00 24.87 119 LEU A C 1
ATOM 878 O O . LEU A 1 119 ? 55.367 67.463 -16.326 1.00 20.03 119 LEU A O 1
ATOM 883 N N . LEU A 1 120 ? 56.735 65.801 -16.987 1.00 16.13 120 LEU A N 1
ATOM 884 C CA . LEU A 1 120 ? 57.879 66.684 -17.145 1.00 16.58 120 LEU A CA 1
ATOM 885 C C . LEU A 1 120 ? 57.646 67.685 -18.266 1.00 20.63 120 LEU A C 1
ATOM 886 O O . LEU A 1 120 ? 58.086 68.833 -18.169 1.00 23.11 120 LEU A O 1
ATOM 891 N N . GLU A 1 121 ? 56.953 67.264 -19.324 1.00 18.95 121 GLU A N 1
ATOM 892 C CA . GLU A 1 121 ? 56.553 68.196 -20.374 1.00 20.33 121 GLU A CA 1
ATOM 893 C C . GLU A 1 121 ? 55.593 69.241 -19.818 1.00 24.60 121 GLU A C 1
ATOM 894 O O . GLU A 1 121 ? 55.699 70.421 -20.138 1.00 22.68 121 GLU A O 1
ATOM 900 N N . LEU A 1 122 ? 54.652 68.811 -18.988 1.00 20.23 122 LEU A N 1
ATOM 901 C CA . LEU A 1 122 ? 53.674 69.744 -18.430 1.00 21.12 122 LEU A CA 1
ATOM 902 C C . LEU A 1 122 ? 54.356 70.758 -17.514 1.00 27.08 122 LEU A C 1
ATOM 903 O O . LEU A 1 122 ? 53.876 71.880 -17.352 1.00 29.11 122 LEU A O 1
ATOM 908 N N . LEU A 1 123 ? 55.463 70.347 -16.907 1.00 25.14 123 LEU A N 1
ATOM 909 C CA . LEU A 1 123 ? 56.240 71.231 -16.037 1.00 24.27 123 LEU A CA 1
ATOM 910 C C . LEU A 1 123 ? 57.244 72.055 -16.835 1.00 26.91 123 LEU A C 1
ATOM 911 O O . LEU A 1 123 ? 57.965 72.880 -16.270 1.00 28.01 123 LEU A O 1
ATOM 916 N N . ASN A 1 124 ? 57.291 71.825 -18.142 1.00 22.54 124 ASN A N 1
ATOM 917 C CA . ASN A 1 124 ? 58.224 72.513 -19.027 1.00 18.77 124 ASN A CA 1
ATOM 918 C C . ASN A 1 124 ? 59.647 72.345 -18.533 1.00 25.47 124 ASN A C 1
ATOM 919 O O . ASN A 1 124 ? 60.423 73.290 -18.573 1.00 25.57 124 ASN A O 1
ATOM 924 N N . LEU A 1 125 ? 59.986 71.153 -18.045 1.00 22.36 125 LEU A N 1
ATOM 925 C CA . LEU A 1 125 ? 61.341 70.901 -17.572 1.00 22.96 125 LEU A CA 1
ATOM 926 C C . LEU A 1 125 ? 62.164 70.168 -18.613 1.00 22.48 125 LEU A C 1
ATOM 927 O O . LEU A 1 125 ? 61.663 69.258 -19.264 1.00 21.05 125 LEU A O 1
ATOM 932 N N . PRO A 1 126 ? 63.436 70.552 -18.768 1.00 19.38 126 PRO A N 1
ATOM 933 C CA . PRO A 1 126 ? 64.293 69.711 -19.611 1.00 19.01 126 PRO A CA 1
ATOM 934 C C . PRO A 1 126 ? 64.433 68.346 -18.951 1.00 22.03 126 PRO A C 1
ATOM 935 O O . PRO A 1 126 ? 64.500 68.263 -17.724 1.00 23.16 126 PRO A O 1
ATOM 939 N N . TYR A 1 127 ? 64.460 67.280 -19.743 1.00 22.03 127 TYR A N 1
ATOM 940 C CA . TYR A 1 127 ? 64.685 65.963 -19.171 1.00 20.99 127 TYR A CA 1
ATOM 941 C C . TYR A 1 127 ? 65.443 65.051 -20.123 1.00 17.00 127 TYR A C 1
ATOM 942 O O . TYR A 1 127 ? 65.352 65.176 -21.357 1.00 18.61 127 TYR A O 1
ATOM 951 N N . VAL A 1 128 ? 66.181 64.123 -19.538 1.00 18.62 128 VAL A N 1
ATOM 952 C CA . VAL A 1 128 ? 67.014 63.221 -20.309 1.00 16.34 128 VAL A CA 1
ATOM 953 C C . VAL A 1 128 ? 66.202 62.149 -21.030 1.00 22.61 128 VAL A C 1
ATOM 954 O O . VAL A 1 128 ? 65.223 61.613 -20.492 1.00 21.39 128 VAL A O 1
ATOM 958 N N . GLY A 1 129 ? 66.605 61.854 -22.259 1.00 21.19 129 GLY A N 1
ATOM 959 C CA . GLY A 1 129 ? 66.090 60.682 -22.953 1.00 19.02 129 GLY A CA 1
ATOM 960 C C . GLY A 1 129 ? 64.859 60.912 -23.806 1.00 16.13 129 GLY A C 1
ATOM 961 O O . GLY A 1 129 ? 64.529 62.037 -24.168 1.00 18.18 129 GLY A O 1
ATOM 962 N N . ALA A 1 130 ? 64.171 59.813 -24.120 1.00 17.77 130 ALA A N 1
ATOM 963 C CA . ALA A 1 130 ? 63.091 59.798 -25.083 1.00 18.07 130 ALA A CA 1
ATOM 964 C C . ALA A 1 130 ? 61.956 60.668 -24.603 1.00 20.31 130 ALA A C 1
ATOM 965 O O . ALA A 1 130 ? 61.666 60.681 -23.413 1.00 20.38 130 ALA A O 1
ATOM 967 N N . ASN A 1 131 ? 61.323 61.394 -25.524 1.00 17.86 131 ASN A N 1
ATOM 968 C CA . ASN A 1 131 ? 60.153 62.196 -25.190 1.00 17.59 131 ASN A CA 1
ATOM 969 C C . ASN A 1 131 ? 58.911 61.316 -25.014 1.00 18.55 131 ASN A C 1
ATOM 970 O O . ASN A 1 131 ? 59.025 60.100 -24.990 1.00 18.69 131 ASN A O 1
ATOM 975 N N . VAL A 1 132 ? 57.739 61.924 -24.891 1.00 16.72 132 VAL A N 1
ATOM 976 C CA . VAL A 1 132 ? 56.541 61.144 -24.598 1.00 23.07 132 VAL A CA 1
ATOM 977 C C . VAL A 1 132 ? 56.225 60.181 -25.731 1.00 27.85 132 VAL A C 1
ATOM 978 O O . VAL A 1 132 ? 55.996 58.996 -25.508 1.00 18.95 132 VAL A O 1
ATOM 982 N N . GLN A 1 133 ? 56.215 60.693 -26.953 1.00 18.63 133 GLN A N 1
ATOM 983 C CA . GLN A 1 133 ? 55.877 59.865 -28.095 1.00 18.40 133 GLN A CA 1
ATOM 984 C C . GLN A 1 133 ? 56.853 58.723 -28.308 1.00 15.48 133 GLN A C 1
ATOM 985 O O . GLN A 1 133 ? 56.456 57.597 -28.591 1.00 17.40 133 GLN A O 1
ATOM 991 N N . SER A 1 134 ? 58.135 59.023 -28.201 1.00 17.06 134 SER A N 1
ATOM 992 C CA . SER A 1 134 ? 59.167 58.032 -28.464 1.00 18.71 134 SER A CA 1
ATOM 993 C C . SER A 1 134 ? 59.184 56.986 -27.355 1.00 16.48 134 SER A C 1
ATOM 994 O O . SER A 1 134 ? 59.405 55.809 -27.604 1.00 18.68 134 SER A O 1
ATOM 997 N N . SER A 1 135 ? 58.973 57.427 -26.122 1.00 14.97 135 SER A N 1
ATOM 998 C CA . SER A 1 135 ? 58.893 56.492 -25.004 1.00 15.82 135 SER A CA 1
ATOM 999 C C . SER A 1 135 ? 57.731 55.517 -25.245 1.00 22.87 135 SER A C 1
ATOM 1000 O O . SER A 1 135 ? 57.868 54.315 -25.049 1.00 20.20 135 SER A O 1
ATOM 1003 N N . ALA A 1 136 ? 56.587 56.053 -25.660 1.00 20.06 136 ALA A N 1
ATOM 1004 C CA . ALA A 1 136 ? 55.391 55.230 -25.843 1.00 21.65 136 ALA A CA 1
ATOM 1005 C C . ALA A 1 136 ? 55.596 54.265 -26.989 1.00 22.48 136 ALA A C 1
ATOM 1006 O O . ALA A 1 136 ? 55.264 53.086 -26.890 1.00 27.86 136 ALA A O 1
ATOM 1008 N N . VAL A 1 137 ? 56.163 54.754 -28.080 1.00 17.03 137 VAL A N 1
ATOM 1009 C CA . VAL A 1 137 ? 56.445 53.882 -29.212 1.00 14.02 137 VAL A CA 1
ATOM 1010 C C . VAL A 1 137 ? 57.428 52.750 -28.863 1.00 19.90 137 VAL A C 1
ATOM 1011 O O . VAL A 1 137 ? 57.241 51.605 -29.279 1.00 27.45 137 VAL A O 1
ATOM 1015 N N . CYS A 1 138 ? 58.463 53.067 -28.100 1.00 14.74 138 CYS A N 1
ATOM 1016 C CA . CYS A 1 138 ? 59.485 52.080 -27.769 1.00 14.31 138 CYS A CA 1
ATOM 1017 C C . CYS A 1 138 ? 59.032 51.127 -26.662 1.00 17.40 138 CYS A C 1
ATOM 1018 O O . CYS A 1 138 ? 59.496 49.985 -26.580 1.00 22.28 138 CYS A O 1
ATOM 1021 N N . MET A 1 139 ? 58.134 51.605 -25.813 1.00 20.26 139 MET A N 1
ATOM 1022 C CA . MET A 1 139 ? 57.633 50.813 -24.690 1.00 22.62 139 MET A CA 1
ATOM 1023 C C . MET A 1 139 ? 56.755 49.658 -25.160 1.00 24.29 139 MET A C 1
ATOM 1024 O O . MET A 1 139 ? 56.797 48.563 -24.598 1.00 25.09 139 MET A O 1
ATOM 1029 N N . GLU A 1 140 ? 55.955 49.904 -26.189 1.00 17.10 140 GLU A N 1
ATOM 1030 C CA . GLU A 1 140 ? 55.082 48.875 -26.742 1.00 16.75 140 GLU A CA 1
ATOM 1031 C C . GLU A 1 140 ? 55.843 48.218 -27.886 1.00 19.81 140 GLU A C 1
ATOM 1032 O O . GLU A 1 140 ? 55.926 48.757 -28.984 1.00 20.21 140 GLU A O 1
ATOM 1038 N N . LYS A 1 141 ? 56.397 47.049 -27.607 1.00 19.03 141 LYS A N 1
ATOM 1039 C CA . LYS A 1 141 ? 57.369 46.414 -28.489 1.00 21.44 141 LYS A CA 1
ATOM 1040 C C . LYS A 1 141 ? 56.820 46.093 -29.863 1.00 19.94 141 LYS A C 1
ATOM 1041 O O . LYS A 1 141 ? 57.565 46.123 -30.847 1.00 19.25 141 LYS A O 1
ATOM 1047 N N . ASP A 1 142 ? 55.524 45.800 -29.940 1.00 19.77 142 ASP A N 1
ATOM 1048 C CA . ASP A 1 142 ? 54.916 45.526 -31.233 1.00 15.28 142 ASP A CA 1
ATOM 1049 C C . ASP A 1 142 ? 54.736 46.815 -32.038 1.00 19.04 142 ASP A C 1
ATOM 1050 O O . ASP A 1 142 ? 54.921 46.832 -33.262 1.00 17.84 142 ASP A O 1
ATOM 1055 N N . LEU A 1 143 ? 54.399 47.898 -31.343 1.00 18.25 143 LEU A N 1
ATOM 1056 C CA . LEU A 1 143 ? 54.314 49.209 -31.991 1.00 22.38 143 LEU A CA 1
ATOM 1057 C C . LEU A 1 143 ? 55.696 49.631 -32.491 1.00 18.38 143 LEU A C 1
ATOM 1058 O O . LEU A 1 143 ? 55.828 50.148 -33.598 1.00 17.65 143 LEU A O 1
ATOM 1063 N N . THR A 1 144 ? 56.725 49.402 -31.680 1.00 16.37 144 THR A N 1
ATOM 1064 C CA . THR A 1 144 ? 58.095 49.700 -32.093 1.00 19.65 144 THR A CA 1
ATOM 1065 C C . THR A 1 144 ? 58.407 48.994 -33.406 1.00 19.74 144 THR A C 1
ATOM 1066 O O . THR A 1 144 ? 58.888 49.603 -34.363 1.00 16.54 144 THR A O 1
ATOM 1070 N N . LYS A 1 145 ? 58.122 47.697 -33.449 1.00 16.76 145 LYS A N 1
ATOM 1071 C CA . LYS A 1 145 ? 58.422 46.917 -34.643 1.00 19.95 145 LYS A CA 1
ATOM 1072 C C . LYS A 1 145 ? 57.613 47.366 -35.843 1.00 18.05 145 LYS A C 1
ATOM 1073 O O . LYS A 1 145 ? 58.100 47.323 -36.972 1.00 17.32 145 LYS A O 1
ATOM 1079 N N . THR A 1 146 ? 56.387 47.819 -35.600 1.00 17.34 146 THR A N 1
ATOM 1080 C CA . THR A 1 146 ? 55.549 48.299 -36.684 1.00 17.07 146 THR A CA 1
ATOM 1081 C C . THR A 1 146 ? 56.242 49.486 -37.339 1.00 20.34 146 THR A C 1
ATOM 1082 O O . THR A 1 146 ? 56.350 49.570 -38.564 1.00 18.85 146 THR A O 1
ATOM 1086 N N . VAL A 1 147 ? 56.713 50.407 -36.509 1.00 17.89 147 VAL A N 1
ATOM 1087 C CA . VAL A 1 147 ? 57.329 51.620 -37.013 1.00 20.50 147 VAL A CA 1
ATOM 1088 C C . VAL A 1 147 ? 58.657 51.283 -37.693 1.00 23.27 147 VAL A C 1
ATOM 1089 O O . VAL A 1 147 ? 58.948 51.783 -38.783 1.00 17.72 147 VAL A O 1
ATOM 1093 N N . LEU A 1 148 ? 59.445 50.409 -37.068 1.00 22.41 148 LEU A N 1
ATOM 1094 C CA . LEU A 1 148 ? 60.732 50.022 -37.640 1.00 20.46 148 LEU A CA 1
ATOM 1095 C C . LEU A 1 148 ? 60.553 49.341 -38.981 1.00 18.80 148 LEU A C 1
ATOM 1096 O O . LEU A 1 148 ? 61.206 49.695 -39.965 1.00 22.27 148 LEU A O 1
ATOM 1101 N N . ARG A 1 149 ? 59.662 48.361 -39.024 1.00 19.76 149 ARG A N 1
ATOM 1102 C CA . ARG A 1 149 ? 59.492 47.603 -40.256 1.00 21.22 149 ARG A CA 1
ATOM 1103 C C . ARG A 1 149 ? 58.940 48.479 -41.379 1.00 17.06 149 ARG A C 1
ATOM 1104 O O . ARG A 1 149 ? 59.348 48.346 -42.529 1.00 21.63 149 ARG A O 1
ATOM 1112 N N . ALA A 1 150 ? 58.024 49.380 -41.038 1.00 22.45 150 ALA A N 1
ATOM 1113 C CA . ALA A 1 150 ? 57.475 50.307 -42.021 1.00 22.56 150 ALA A CA 1
ATOM 1114 C C . ALA A 1 150 ? 58.583 51.134 -42.641 1.00 25.18 150 ALA A C 1
ATOM 1115 O O . ALA A 1 150 ? 58.513 51.502 -43.808 1.00 26.39 150 ALA A O 1
ATOM 1117 N N . GLY A 1 151 ? 59.611 51.431 -41.857 1.00 20.43 151 GLY A N 1
ATOM 1118 C CA . GLY A 1 151 ? 60.729 52.215 -42.353 1.00 27.56 151 GLY A CA 1
ATOM 1119 C C . GLY A 1 151 ? 61.847 51.377 -42.946 1.00 30.51 151 GLY A C 1
ATOM 1120 O O . GLY A 1 151 ? 62.926 51.890 -43.229 1.00 32.92 151 GLY A O 1
ATOM 1121 N N . GLY A 1 152 ? 61.593 50.084 -43.121 1.00 28.44 152 GLY A N 1
ATOM 1122 C CA . GLY A 1 152 ? 62.564 49.195 -43.732 1.00 31.36 152 GLY A CA 1
ATOM 1123 C C . GLY A 1 152 ? 63.626 48.635 -42.803 1.00 31.81 152 GLY A C 1
ATOM 1124 O O . GLY A 1 152 ? 64.598 48.036 -43.261 1.00 29.75 152 GLY A O 1
ATOM 1125 N N . ILE A 1 153 ? 63.464 48.820 -41.498 1.00 19.65 153 ILE A N 1
ATOM 1126 C CA . ILE A 1 153 ? 64.428 48.240 -40.575 1.00 22.11 153 ILE A CA 1
ATOM 1127 C C . ILE A 1 153 ? 64.085 46.787 -40.276 1.00 23.12 153 ILE A C 1
ATOM 1128 O O . ILE A 1 153 ? 62.946 46.458 -39.971 1.00 23.36 153 ILE A O 1
ATOM 1133 N N . PRO A 1 154 ? 65.079 45.905 -40.396 1.00 27.35 154 PRO A N 1
ATOM 1134 C CA . PRO A 1 154 ? 64.881 44.464 -40.191 1.00 30.54 154 PRO A CA 1
ATOM 1135 C C . PRO A 1 154 ? 64.533 44.209 -38.735 1.00 25.26 154 PRO A C 1
ATOM 1136 O O . PRO A 1 154 ? 65.293 44.644 -37.871 1.00 23.10 154 PRO A O 1
ATOM 1140 N N . VAL A 1 155 ? 63.406 43.553 -38.461 1.00 20.12 155 VAL A N 1
ATOM 1141 C CA . VAL A 1 155 ? 63.069 43.207 -37.079 1.00 19.56 155 VAL A CA 1
ATOM 1142 C C . VAL A 1 155 ? 62.693 41.733 -36.953 1.00 22.80 155 VAL A C 1
ATOM 1143 O O . VAL A 1 155 ? 62.312 41.087 -37.929 1.00 19.56 155 VAL A O 1
ATOM 1147 N N . VAL A 1 156 ? 62.825 41.205 -35.746 1.00 23.36 156 VAL A N 1
ATOM 1148 C CA . VAL A 1 156 ? 62.295 39.888 -35.433 1.00 24.59 156 VAL A CA 1
ATOM 1149 C C . VAL A 1 156 ? 60.789 39.948 -35.643 1.00 23.88 156 VAL A C 1
ATOM 1150 O O . VAL A 1 156 ? 60.127 40.859 -35.147 1.00 21.39 156 VAL A O 1
ATOM 1154 N N . ASP A 1 157 ? 60.247 38.994 -36.391 1.00 22.50 157 ASP A N 1
ATOM 1155 C CA . ASP A 1 157 ? 58.833 39.047 -36.722 1.00 28.77 157 ASP A CA 1
ATOM 1156 C C . ASP A 1 157 ? 57.997 38.870 -35.468 1.00 23.27 157 ASP A C 1
ATOM 1157 O O . ASP A 1 157 ? 58.485 38.384 -34.447 1.00 21.74 157 ASP A O 1
ATOM 1162 N N . TRP A 1 158 ? 56.740 39.289 -35.543 1.00 22.00 158 TRP A N 1
ATOM 1163 C CA . TRP A 1 158 ? 55.866 39.222 -34.382 1.00 22.44 158 TRP A CA 1
ATOM 1164 C C . TRP A 1 158 ? 54.430 39.126 -34.833 1.00 20.43 158 TRP A C 1
ATOM 1165 O O . TRP A 1 158 ? 54.107 39.406 -35.986 1.00 21.81 158 TRP A O 1
ATOM 1176 N N . HIS A 1 159 ? 53.565 38.733 -33.913 1.00 19.42 159 HIS A N 1
ATOM 1177 C CA . HIS A 1 159 ? 52.138 38.770 -34.169 1.00 18.22 159 HIS A CA 1
ATOM 1178 C C . HIS A 1 159 ? 51.423 39.243 -32.929 1.00 20.15 159 HIS A C 1
ATOM 1179 O O . HIS A 1 159 ? 51.504 38.612 -31.886 1.00 25.78 159 HIS A O 1
ATOM 1186 N N . THR A 1 160 ? 50.729 40.367 -33.048 1.00 19.13 160 THR A N 1
ATOM 1187 C CA . THR A 1 160 ? 50.035 40.955 -31.919 1.00 17.66 160 THR A CA 1
ATOM 1188 C C . THR A 1 160 ? 48.673 40.282 -31.737 1.00 26.28 160 THR A C 1
ATOM 1189 O O . THR A 1 160 ? 48.000 39.968 -32.712 1.00 21.21 160 THR A O 1
ATOM 1193 N N . LEU A 1 161 ? 48.289 40.044 -30.485 1.00 19.79 161 LEU A N 1
ATOM 1194 C CA . LEU A 1 161 ? 46.941 39.602 -30.160 1.00 20.32 161 LEU A CA 1
ATOM 1195 C C . LEU A 1 161 ? 46.370 40.518 -29.097 1.00 25.36 161 LEU A C 1
ATOM 1196 O O . LEU A 1 161 ? 47.077 40.949 -28.180 1.00 20.79 161 LEU A O 1
ATOM 1201 N N . SER A 1 162 ? 45.084 40.802 -29.227 1.00 21.18 162 SER A N 1
ATOM 1202 C CA . SER A 1 162 ? 44.360 41.510 -28.191 1.00 24.33 162 SER A CA 1
ATOM 1203 C C . SER A 1 162 ? 43.332 40.548 -27.623 1.00 24.54 162 SER A C 1
ATOM 1204 O O . SER A 1 162 ? 43.045 39.509 -28.221 1.00 22.98 162 SER A O 1
ATOM 1207 N N . PRO A 1 163 ? 42.774 40.889 -26.457 1.00 25.69 163 PRO A N 1
ATOM 1208 C CA . PRO A 1 163 ? 41.872 39.959 -25.777 1.00 27.06 163 PRO A CA 1
ATOM 1209 C C . PRO A 1 163 ? 40.665 39.541 -26.610 1.00 28.07 163 PRO A C 1
ATOM 1210 O O . PRO A 1 163 ? 40.190 38.429 -26.427 1.00 28.49 163 PRO A O 1
ATOM 1214 N N . ARG A 1 164 ? 40.182 40.391 -27.510 1.00 31.81 164 ARG A N 1
ATOM 1215 C CA . ARG A 1 164 ? 39.018 40.013 -28.312 1.00 39.03 164 ARG A CA 1
ATOM 1216 C C . ARG A 1 164 ? 39.326 39.133 -29.533 1.00 30.84 164 ARG A C 1
ATOM 1217 O O . ARG A 1 164 ? 38.423 38.529 -30.100 1.00 28.15 164 ARG A O 1
ATOM 1225 N N . ASP A 1 165 ? 40.595 39.040 -29.919 1.00 22.61 165 ASP A N 1
ATOM 1226 C CA . ASP A 1 165 ? 40.978 38.182 -31.034 1.00 19.43 165 ASP A CA 1
ATOM 1227 C C . ASP A 1 165 ? 40.808 36.706 -30.680 1.00 25.86 165 ASP A C 1
ATOM 1228 O O . ASP A 1 165 ? 41.110 36.281 -29.568 1.00 26.16 165 ASP A O 1
ATOM 1233 N N . ALA A 1 166 ? 40.342 35.922 -31.637 1.00 25.86 166 ALA A N 1
ATOM 1234 C CA . ALA A 1 166 ? 40.297 34.477 -31.452 1.00 28.28 166 ALA A CA 1
ATOM 1235 C C . ALA A 1 166 ? 41.734 33.989 -31.336 1.00 26.35 166 ALA A C 1
ATOM 1236 O O . ALA A 1 166 ? 42.617 34.497 -32.017 1.00 31.77 166 ALA A O 1
ATOM 1238 N N . THR A 1 167 ? 41.971 33.023 -30.457 1.00 23.64 167 THR A N 1
ATOM 1239 C CA . THR A 1 167 ? 43.296 32.442 -30.291 1.00 28.00 167 THR A CA 1
ATOM 1240 C C . THR A 1 167 ? 43.430 31.156 -31.103 1.00 27.12 167 THR A C 1
ATOM 1241 O O . THR A 1 167 ? 44.534 30.747 -31.478 1.00 31.29 167 THR A O 1
ATOM 1245 N N . GLU A 1 168 ? 42.300 30.518 -31.369 1.00 26.89 168 GLU A N 1
ATOM 1246 C CA . GLU A 1 168 ? 42.280 29.325 -32.202 1.00 28.76 168 GLU A CA 1
ATOM 1247 C C . GLU A 1 168 ? 42.849 29.611 -33.590 1.00 30.23 168 GLU A C 1
ATOM 1248 O O . GLU A 1 168 ? 42.584 30.662 -34.181 1.00 31.24 168 GLU A O 1
ATOM 1254 N N . GLY A 1 169 ? 43.650 28.680 -34.096 1.00 29.56 169 GLY A N 1
ATOM 1255 C CA . GLY A 1 169 ? 44.206 28.799 -35.428 1.00 32.82 169 GLY A CA 1
ATOM 1256 C C . GLY A 1 169 ? 45.441 29.676 -35.479 1.00 29.03 169 GLY A C 1
ATOM 1257 O O . GLY A 1 169 ? 46.225 29.602 -36.427 1.00 32.46 169 GLY A O 1
ATOM 1258 N N . VAL A 1 170 ? 45.625 30.512 -34.463 1.00 26.70 170 VAL A N 1
ATOM 1259 C CA . VAL A 1 170 ? 46.773 31.419 -34.463 1.00 26.14 170 VAL A CA 1
ATOM 1260 C C . VAL A 1 170 ? 48.087 30.667 -34.348 1.00 26.22 170 VAL A C 1
ATOM 1261 O O . VAL A 1 170 ? 49.003 30.899 -35.131 1.00 28.35 170 VAL A O 1
ATOM 1265 N N . TYR A 1 171 ? 48.174 29.779 -33.365 1.00 25.42 171 TYR A N 1
ATOM 1266 C CA . TYR A 1 171 ? 49.372 28.978 -33.166 1.00 27.77 171 TYR A CA 1
ATOM 1267 C C . TYR A 1 171 ? 49.809 28.339 -34.470 1.00 28.65 171 TYR A C 1
ATOM 1268 O O . TYR A 1 171 ? 50.963 28.477 -34.880 1.00 29.79 171 TYR A O 1
ATOM 1277 N N . GLN A 1 172 ? 48.875 27.649 -35.125 1.00 29.07 172 GLN A N 1
ATOM 1278 C CA . GLN A 1 172 ? 49.184 26.916 -36.344 1.00 29.64 172 GLN A CA 1
ATOM 1279 C C . GLN A 1 172 ? 49.637 27.836 -37.459 1.00 29.42 172 GLN A C 1
ATOM 1280 O O . GLN A 1 172 ? 50.558 27.512 -38.205 1.00 35.90 172 GLN A O 1
ATOM 1286 N N . ARG A 1 173 ? 48.979 28.985 -37.574 1.00 30.57 173 ARG A N 1
ATOM 1287 C CA . ARG A 1 173 ? 49.316 29.943 -38.613 1.00 32.19 173 ARG A CA 1
ATOM 1288 C C . ARG A 1 173 ? 50.700 30.515 -38.376 1.00 30.21 173 ARG A C 1
ATOM 1289 O O . ARG A 1 173 ? 51.435 30.782 -39.317 1.00 28.52 173 ARG A O 1
ATOM 1297 N N . LEU A 1 174 ? 51.058 30.690 -37.112 1.00 24.45 174 LEU A N 1
ATOM 1298 C CA . LEU A 1 174 ? 52.377 31.219 -36.788 1.00 23.10 174 LEU A CA 1
ATOM 1299 C C . LEU A 1 174 ? 53.450 30.166 -37.006 1.00 26.26 174 LEU A C 1
ATOM 1300 O O . LEU A 1 174 ? 54.527 30.472 -37.522 1.00 28.07 174 LEU A O 1
ATOM 1305 N N . LEU A 1 175 ? 53.154 28.921 -36.637 1.00 30.19 175 LEU A N 1
ATOM 1306 C CA . LEU A 1 175 ? 54.074 27.836 -36.943 1.00 33.07 175 LEU A CA 1
ATOM 1307 C C . LEU A 1 175 ? 54.291 27.756 -38.452 1.00 30.25 175 LEU A C 1
ATOM 1308 O O . LEU A 1 175 ? 55.404 27.556 -38.907 1.00 29.73 175 LEU A O 1
ATOM 1313 N N . ASP A 1 176 ? 53.227 27.954 -39.222 1.00 29.26 176 ASP A N 1
ATOM 1314 C CA . ASP A 1 176 ? 53.323 27.882 -40.678 1.00 31.90 176 ASP A CA 1
ATOM 1315 C C . ASP A 1 176 ? 54.163 29.019 -41.223 1.00 33.26 176 ASP A C 1
ATOM 1316 O O . ASP A 1 176 ? 54.849 28.863 -42.230 1.00 36.41 176 ASP A O 1
ATOM 1321 N N . ARG A 1 177 ? 54.087 30.167 -40.558 1.00 29.37 177 ARG A N 1
ATOM 1322 C CA . ARG A 1 177 ? 54.760 31.367 -41.021 1.00 28.36 177 ARG A CA 1
ATOM 1323 C C . ARG A 1 177 ? 56.214 31.341 -40.618 1.00 29.79 177 ARG A C 1
ATOM 1324 O O . ARG A 1 177 ? 57.079 31.854 -41.323 1.00 29.49 177 ARG A O 1
ATOM 1332 N N . TRP A 1 178 ? 56.479 30.737 -39.468 1.00 29.37 178 TRP A N 1
ATOM 1333 C CA . TRP A 1 178 ? 57.826 30.725 -38.923 1.00 23.80 178 TRP A CA 1
ATOM 1334 C C . TRP A 1 178 ? 58.394 29.294 -38.881 1.00 24.96 178 TRP A C 1
ATOM 1335 O O . TRP A 1 178 ? 59.590 29.110 -39.085 1.00 57.34 178 TRP A O 1
ATOM 1346 N N . GLU A 1 182 ? 59.531 26.692 -31.730 1.00 48.42 182 GLU A N 1
ATOM 1347 C CA . GLU A 1 182 ? 59.155 27.284 -30.449 1.00 43.23 182 GLU A CA 1
ATOM 1348 C C . GLU A 1 182 ? 58.791 28.764 -30.590 1.00 29.42 182 GLU A C 1
ATOM 1349 O O . GLU A 1 182 ? 59.423 29.497 -31.344 1.00 24.87 182 GLU A O 1
ATOM 1355 N N . LEU A 1 183 ? 57.786 29.189 -29.838 1.00 24.32 183 LEU A N 1
ATOM 1356 C CA . LEU A 1 183 ? 57.322 30.571 -29.837 1.00 25.45 183 LEU A CA 1
ATOM 1357 C C . LEU A 1 183 ? 57.469 31.208 -28.460 1.00 23.68 183 LEU A C 1
ATOM 1358 O O . LEU A 1 183 ? 57.537 30.519 -27.441 1.00 30.57 183 LEU A O 1
ATOM 1363 N N . PHE A 1 184 ? 57.507 32.531 -28.451 1.00 25.04 184 PHE A N 1
ATOM 1364 C CA . PHE A 1 184 ? 57.395 33.304 -27.230 1.00 25.59 184 PHE A CA 1
ATOM 1365 C C . PHE A 1 184 ? 56.051 34.008 -27.198 1.00 26.62 184 PHE A C 1
ATOM 1366 O O . PHE A 1 184 ? 55.638 34.624 -28.181 1.00 27.58 184 PHE A O 1
ATOM 1374 N N . VAL A 1 185 ? 55.374 33.924 -26.063 1.00 21.64 185 VAL A N 1
ATOM 1375 C CA . VAL A 1 185 ? 54.190 34.742 -25.848 1.00 23.34 185 VAL A CA 1
ATOM 1376 C C . VAL A 1 185 ? 54.570 35.797 -24.823 1.00 27.69 185 VAL A C 1
ATOM 1377 O O . VAL A 1 185 ? 54.883 35.466 -23.684 1.00 25.46 185 VAL A O 1
ATOM 1381 N N . LYS A 1 186 ? 54.554 37.059 -25.252 1.00 23.72 186 LYS A N 1
ATOM 1382 C CA . LYS A 1 186 ? 55.136 38.178 -24.514 1.00 26.99 186 LYS A CA 1
ATOM 1383 C C . LYS A 1 186 ? 54.111 39.292 -24.304 1.00 24.93 186 LYS A C 1
ATOM 1384 O O . LYS A 1 186 ? 53.396 39.648 -25.232 1.00 21.45 186 LYS A O 1
ATOM 1390 N N . ALA A 1 187 ? 54.073 39.881 -23.113 1.00 21.38 187 ALA A N 1
ATOM 1391 C CA . ALA A 1 187 ? 53.353 41.141 -22.965 1.00 20.26 187 ALA A CA 1
ATOM 1392 C C . ALA A 1 187 ? 53.999 42.165 -23.901 1.00 21.03 187 ALA A C 1
ATOM 1393 O O . ALA A 1 187 ? 55.229 42.188 -24.057 1.00 22.51 187 ALA A O 1
ATOM 1395 N N . VAL A 1 188 ? 53.197 43.006 -24.533 1.00 18.46 188 VAL A N 1
ATOM 1396 C CA . VAL A 1 188 ? 53.774 44.036 -25.410 1.00 22.26 188 VAL A CA 1
ATOM 1397 C C . VAL A 1 188 ? 54.584 45.067 -24.632 1.00 24.52 188 VAL A C 1
ATOM 1398 O O . VAL A 1 188 ? 55.564 45.608 -25.136 1.00 26.95 188 VAL A O 1
ATOM 1402 N N . SER A 1 189 ? 54.197 45.329 -23.392 1.00 19.83 189 SER A N 1
ATOM 1403 C CA . SER A 1 189 ? 54.760 46.482 -22.706 1.00 28.03 189 SER A CA 1
ATOM 1404 C C . SER A 1 189 ? 55.317 46.170 -21.328 1.00 32.28 189 SER A C 1
ATOM 1405 O O . SER A 1 189 ? 55.539 47.077 -20.536 1.00 33.97 189 SER A O 1
ATOM 1408 N N . LEU A 1 190 ? 55.538 44.893 -21.034 1.00 29.14 190 LEU A N 1
ATOM 1409 C CA . LEU A 1 190 ? 56.093 44.513 -19.737 1.00 33.89 190 LEU A CA 1
ATOM 1410 C C . LEU A 1 190 ? 57.369 43.701 -19.923 1.00 45.91 190 LEU A C 1
ATOM 1411 O O . LEU A 1 190 ? 57.416 42.792 -20.757 1.00 50.67 190 LEU A O 1
ATOM 1416 N N . GLY A 1 191 ? 58.392 44.019 -19.134 1.00 49.70 191 GLY A N 1
ATOM 1417 C CA . GLY A 1 191 ? 59.703 43.406 -19.292 1.00 55.56 191 GLY A CA 1
ATOM 1418 C C . GLY A 1 191 ? 59.977 42.183 -18.430 1.00 57.64 191 GLY A C 1
ATOM 1419 O O . GLY A 1 191 ? 60.678 41.263 -18.858 1.00 52.55 191 GLY A O 1
ATOM 1420 N N . SER A 1 192 ? 59.439 42.170 -17.215 1.00 58.37 192 SER A N 1
ATOM 1421 C CA . SER A 1 192 ? 59.626 41.035 -16.315 1.00 61.87 192 SER A CA 1
ATOM 1422 C C . SER A 1 192 ? 59.442 39.700 -17.035 1.00 59.60 192 SER A C 1
ATOM 1423 O O . SER A 1 192 ? 58.599 39.567 -17.922 1.00 54.60 192 SER A O 1
ATOM 1426 N N . SER A 1 193 ? 60.248 38.718 -16.641 1.00 62.30 193 SER A N 1
ATOM 1427 C CA . SER A 1 193 ? 60.215 37.388 -17.235 1.00 55.93 193 SER A CA 1
ATOM 1428 C C . SER A 1 193 ? 58.873 36.698 -17.020 1.00 48.23 193 SER A C 1
ATOM 1429 O O . SER A 1 193 ? 58.519 35.773 -17.746 1.00 45.76 193 SER A O 1
ATOM 1432 N N . VAL A 1 194 ? 58.136 37.143 -16.008 1.00 40.32 194 VAL A N 1
ATOM 1433 C CA . VAL A 1 194 ? 56.806 36.616 -15.739 1.00 48.97 194 VAL A CA 1
ATOM 1434 C C . VAL A 1 194 ? 55.909 36.796 -16.967 1.00 47.05 194 VAL A C 1
ATOM 1435 O O . VAL A 1 194 ? 54.981 36.013 -17.202 1.00 36.96 194 VAL A O 1
ATOM 1439 N N . ALA A 1 195 ? 56.204 37.826 -17.755 1.00 42.81 195 ALA A N 1
ATOM 1440 C CA . ALA A 1 195 ? 55.342 38.197 -18.871 1.00 38.90 195 ALA A CA 1
ATOM 1441 C C . ALA A 1 195 ? 55.897 37.787 -20.228 1.00 35.80 195 ALA A C 1
ATOM 1442 O O . ALA A 1 195 ? 55.443 38.295 -21.244 1.00 27.42 195 ALA A O 1
ATOM 1444 N N . THR A 1 196 ? 56.885 36.888 -20.239 1.00 32.18 196 THR A N 1
ATOM 1445 C CA . THR A 1 196 ? 57.446 36.350 -21.480 1.00 29.53 196 THR A CA 1
ATOM 1446 C C . THR A 1 196 ? 57.507 34.828 -21.383 1.00 36.47 196 THR A C 1
ATOM 1447 O O . THR A 1 196 ? 58.324 34.276 -20.655 1.00 40.91 196 THR A O 1
ATOM 1451 N N . LEU A 1 197 ? 56.628 34.155 -22.116 1.00 28.35 197 LEU A N 1
ATOM 1452 C CA . LEU A 1 197 ? 56.414 32.734 -21.934 1.00 31.60 197 LEU A CA 1
ATOM 1453 C C . LEU A 1 197 ? 56.805 31.940 -23.172 1.00 31.40 197 LEU A C 1
ATOM 1454 O O . LEU A 1 197 ? 56.260 32.164 -24.247 1.00 27.37 197 LEU A O 1
ATOM 1459 N N . PRO A 1 198 ? 57.764 31.007 -23.024 1.00 33.15 198 PRO A N 1
ATOM 1460 C CA . PRO A 1 198 ? 58.129 30.129 -24.140 1.00 34.36 198 PRO A CA 1
ATOM 1461 C C . PRO A 1 198 ? 57.091 29.029 -24.287 1.00 34.26 198 PRO A C 1
ATOM 1462 O O . PRO A 1 198 ? 56.652 28.476 -23.281 1.00 36.11 198 PRO A O 1
ATOM 1466 N N . VAL A 1 199 ? 56.699 28.724 -25.521 1.00 33.12 199 VAL A N 1
ATOM 1467 C CA . VAL A 1 199 ? 55.688 27.709 -25.764 1.00 31.27 199 VAL A CA 1
ATOM 1468 C C . VAL A 1 199 ? 56.116 26.773 -26.887 1.00 34.98 199 VAL A C 1
ATOM 1469 O O . VAL A 1 199 ? 56.644 27.206 -27.911 1.00 34.55 199 VAL A O 1
ATOM 1473 N N . LYS A 1 200 ? 55.861 25.488 -26.687 1.00 32.25 200 LYS A N 1
ATOM 1474 C CA . LYS A 1 200 ? 56.259 24.450 -27.634 1.00 35.84 200 LYS A CA 1
ATOM 1475 C C . LYS A 1 200 ? 55.055 23.674 -28.173 1.00 36.05 200 LYS A C 1
ATOM 1476 O O . LYS A 1 200 ? 55.188 22.885 -29.115 1.00 39.14 200 LYS A O 1
ATOM 1482 N N . THR A 1 201 ? 53.883 23.887 -27.578 1.00 30.29 201 THR A N 1
ATOM 1483 C CA . THR A 1 201 ? 52.675 23.193 -28.029 1.00 32.42 201 THR A CA 1
ATOM 1484 C C . THR A 1 201 ? 51.485 24.137 -28.153 1.00 32.61 201 THR A C 1
ATOM 1485 O O . THR A 1 201 ? 51.506 25.232 -27.611 1.00 28.94 201 THR A O 1
ATOM 1489 N N . GLU A 1 202 ? 50.444 23.694 -28.856 1.00 36.28 202 GLU A N 1
ATOM 1490 C CA . GLU A 1 202 ? 49.212 24.471 -28.985 1.00 39.90 202 GLU A CA 1
ATOM 1491 C C . GLU A 1 202 ? 48.651 24.788 -27.613 1.00 37.80 202 GLU A C 1
ATOM 1492 O O . GLU A 1 202 ? 48.244 25.915 -27.337 1.00 37.08 202 GLU A O 1
ATOM 1498 N N . THR A 1 203 ? 48.613 23.769 -26.763 1.00 35.24 203 THR A N 1
ATOM 1499 C CA . THR A 1 203 ? 48.092 23.905 -25.410 1.00 41.82 203 THR A CA 1
ATOM 1500 C C . THR A 1 203 ? 48.898 24.913 -24.607 1.00 38.44 203 THR A C 1
ATOM 1501 O O . THR A 1 203 ? 48.334 25.761 -23.925 1.00 37.09 203 THR A O 1
ATOM 1505 N N . GLU A 1 204 ? 50.219 24.822 -24.684 1.00 32.48 204 GLU A N 1
ATOM 1506 C CA . GLU A 1 204 ? 51.069 25.782 -23.993 1.00 33.75 204 GLU A CA 1
ATOM 1507 C C . GLU A 1 204 ? 50.784 27.170 -24.518 1.00 29.89 204 GLU A C 1
ATOM 1508 O O . GLU A 1 204 ? 50.750 28.140 -23.752 1.00 30.35 204 GLU A O 1
ATOM 1514 N N . PHE A 1 205 ? 50.565 27.257 -25.829 1.00 26.63 205 PHE A N 1
ATOM 1515 C CA . PHE A 1 205 ? 50.326 28.545 -26.469 1.00 31.51 205 PHE A CA 1
ATOM 1516 C C . PHE A 1 205 ? 49.114 29.219 -25.851 1.00 27.32 205 PHE A C 1
ATOM 1517 O O . PHE A 1 205 ? 49.196 30.356 -25.371 1.00 24.65 205 PHE A O 1
ATOM 1525 N N . THR A 1 206 ? 47.987 28.516 -25.843 1.00 31.84 206 THR A N 1
ATOM 1526 C CA . THR A 1 206 ? 46.754 29.143 -25.383 1.00 31.87 206 THR A CA 1
ATOM 1527 C C . THR A 1 206 ? 46.817 29.393 -23.878 1.00 32.57 206 THR A C 1
ATOM 1528 O O . THR A 1 206 ? 46.293 30.390 -23.391 1.00 26.30 206 THR A O 1
ATOM 1532 N N . LYS A 1 207 ? 47.461 28.495 -23.134 1.00 26.39 207 LYS A N 1
ATOM 1533 C CA . LYS A 1 207 ? 47.643 28.756 -21.712 1.00 29.43 207 LYS A CA 1
ATOM 1534 C C . LYS A 1 207 ? 48.491 30.011 -21.475 1.00 32.64 207 LYS A C 1
ATOM 1535 O O . LYS A 1 207 ? 48.213 30.792 -20.570 1.00 28.58 207 LYS A O 1
ATOM 1541 N N . ALA A 1 208 ? 49.531 30.195 -22.283 1.00 28.68 208 ALA A N 1
ATOM 1542 C CA . ALA A 1 208 ? 50.402 31.358 -22.147 1.00 25.57 208 ALA A CA 1
ATOM 1543 C C . ALA A 1 208 ? 49.662 32.633 -22.531 1.00 24.79 208 ALA A C 1
ATOM 1544 O O . ALA A 1 208 ? 49.839 33.674 -21.908 1.00 25.00 208 ALA A O 1
ATOM 1546 N N . VAL A 1 209 ? 48.836 32.549 -23.566 1.00 23.21 209 VAL A N 1
ATOM 1547 C CA . VAL A 1 209 ? 48.076 33.706 -23.999 1.00 25.47 209 VAL A CA 1
ATOM 1548 C C . VAL A 1 209 ? 47.160 34.156 -22.877 1.00 26.36 209 VAL A C 1
ATOM 1549 O O . VAL A 1 209 ? 47.078 35.344 -22.564 1.00 23.86 209 VAL A O 1
ATOM 1553 N N . LYS A 1 210 ? 46.481 33.195 -22.265 1.00 28.31 210 LYS A N 1
ATOM 1554 C CA . LYS A 1 210 ? 45.590 33.482 -21.152 1.00 25.27 210 LYS A CA 1
ATOM 1555 C C . LYS A 1 210 ? 46.366 34.133 -20.010 1.00 28.29 210 LYS A C 1
ATOM 1556 O O . LYS A 1 210 ? 45.920 35.119 -19.414 1.00 22.87 210 LYS A O 1
ATOM 1562 N N . GLU A 1 211 ? 47.540 33.585 -19.720 1.00 26.65 211 GLU A N 1
ATOM 1563 C CA . GLU A 1 211 ? 48.356 34.076 -18.617 1.00 26.96 211 GLU A CA 1
ATOM 1564 C C . GLU A 1 211 ? 48.823 35.509 -18.850 1.00 27.25 211 GLU A C 1
ATOM 1565 O O . GLU A 1 211 ? 48.697 36.364 -17.978 1.00 26.01 211 GLU A O 1
ATOM 1571 N N . VAL A 1 212 ? 49.361 35.775 -20.034 1.00 23.01 212 VAL A N 1
ATOM 1572 C CA . VAL A 1 212 ? 49.863 37.109 -20.317 1.00 23.71 212 VAL A CA 1
ATOM 1573 C C . VAL A 1 212 ? 48.759 38.149 -20.300 1.00 25.80 212 VAL A C 1
ATOM 1574 O O . VAL A 1 212 ? 48.986 39.291 -19.896 1.00 25.14 212 VAL A O 1
ATOM 1578 N N . PHE A 1 213 ? 47.557 37.764 -20.721 1.00 19.92 213 PHE A N 1
ATOM 1579 C CA . PHE A 1 213 ? 46.433 38.700 -20.676 1.00 20.24 213 PHE A CA 1
ATOM 1580 C C . PHE A 1 213 ? 45.963 39.004 -19.266 1.00 27.01 213 PHE A C 1
ATOM 1581 O O . PHE A 1 213 ? 45.085 39.850 -19.074 1.00 28.52 213 PHE A O 1
ATOM 1589 N N . ARG A 1 214 ? 46.533 38.318 -18.282 1.00 20.52 214 ARG A N 1
ATOM 1590 C CA . ARG A 1 214 ? 46.312 38.714 -16.898 1.00 25.76 214 ARG A CA 1
ATOM 1591 C C . ARG A 1 214 ? 47.204 39.901 -16.515 1.00 24.40 214 ARG A C 1
ATOM 1592 O O . ARG A 1 214 ? 46.968 40.556 -15.507 1.00 25.03 214 ARG A O 1
ATOM 1600 N N . TYR A 1 215 ? 48.223 40.175 -17.326 1.00 24.77 215 TYR A N 1
ATOM 1601 C CA . TYR A 1 215 ? 49.219 41.201 -16.997 1.00 25.31 215 TYR A CA 1
ATOM 1602 C C . TYR A 1 215 ? 49.172 42.432 -17.898 1.00 24.94 215 TYR A C 1
ATOM 1603 O O . TYR A 1 215 ? 49.483 43.538 -17.466 1.00 25.22 215 TYR A O 1
ATOM 1612 N N . ASP A 1 216 ? 48.830 42.225 -19.159 1.00 24.55 216 ASP A N 1
ATOM 1613 C CA . ASP A 1 216 ? 48.893 43.299 -20.148 1.00 25.73 216 ASP A CA 1
ATOM 1614 C C . ASP A 1 216 ? 47.661 43.173 -21.032 1.00 23.99 216 ASP A C 1
ATOM 1615 O O . ASP A 1 216 ? 47.092 42.090 -21.170 1.00 27.42 216 ASP A O 1
ATOM 1620 N N . ASP A 1 217 ? 47.230 44.265 -21.642 1.00 18.74 217 ASP A N 1
ATOM 1621 C CA . ASP A 1 217 ? 46.010 44.184 -22.436 1.00 23.52 217 ASP A CA 1
ATOM 1622 C C . ASP A 1 217 ? 46.312 43.917 -23.900 1.00 20.46 217 ASP A C 1
ATOM 1623 O O . ASP A 1 217 ? 45.428 43.930 -24.749 1.00 20.52 217 ASP A O 1
ATOM 1628 N N . ARG A 1 218 ? 47.570 43.654 -24.200 1.00 21.52 218 ARG A N 1
ATOM 1629 C CA . ARG A 1 218 ? 47.916 43.269 -25.551 1.00 19.25 218 ARG A CA 1
ATOM 1630 C C . ARG A 1 218 ? 49.183 42.454 -25.480 1.00 18.21 218 ARG A C 1
ATOM 1631 O O . ARG A 1 218 ? 50.040 42.692 -24.636 1.00 21.95 218 ARG A O 1
ATOM 1639 N N . LEU A 1 219 ? 49.294 41.459 -26.337 1.00 21.70 219 LEU A N 1
ATOM 1640 C CA . LEU A 1 219 ? 50.496 40.658 -26.314 1.00 22.89 219 LEU A CA 1
ATOM 1641 C C . LEU A 1 219 ? 51.015 40.490 -27.721 1.00 22.71 219 LEU A C 1
ATOM 1642 O O . LEU A 1 219 ? 50.347 40.833 -28.698 1.00 21.18 219 LEU A O 1
ATOM 1647 N N . MET A 1 220 ? 52.220 39.958 -27.812 1.00 23.44 220 MET A N 1
ATOM 1648 C CA . MET A 1 220 ? 52.792 39.645 -29.090 1.00 22.09 220 MET A CA 1
ATOM 1649 C C . MET A 1 220 ? 53.405 38.268 -29.005 1.00 24.52 220 MET A C 1
ATOM 1650 O O . MET A 1 220 ? 53.974 37.874 -27.982 1.00 24.10 220 MET A O 1
ATOM 1655 N N . VAL A 1 221 ? 53.262 37.536 -30.093 1.00 20.25 221 VAL A N 1
ATOM 1656 C CA . VAL A 1 221 ? 53.874 36.234 -30.222 1.00 25.37 221 VAL A CA 1
ATOM 1657 C C . VAL A 1 221 ? 55.062 36.416 -31.144 1.00 26.07 221 VAL A C 1
ATOM 1658 O O . VAL A 1 221 ? 54.978 37.148 -32.142 1.00 22.76 221 VAL A O 1
ATOM 1662 N N . GLU A 1 222 ? 56.168 35.768 -30.798 1.00 21.62 222 GLU A N 1
ATOM 1663 C CA . GLU A 1 222 ? 57.384 35.849 -31.595 1.00 27.01 222 GLU A CA 1
ATOM 1664 C C . GLU A 1 222 ? 57.979 34.474 -31.790 1.00 23.87 222 GLU A C 1
ATOM 1665 O O . GLU A 1 222 ? 57.856 33.608 -30.926 1.00 27.01 222 GLU A O 1
ATOM 1671 N N . PRO A 1 223 ? 58.631 34.260 -32.930 1.00 24.25 223 PRO A N 1
ATOM 1672 C CA . PRO A 1 223 ? 59.326 32.985 -33.097 1.00 25.04 223 PRO A CA 1
ATOM 1673 C C . PRO A 1 223 ? 60.561 32.976 -32.219 1.00 26.84 223 PRO A C 1
ATOM 1674 O O . PRO A 1 223 ? 61.194 34.017 -32.070 1.00 32.17 223 PRO A O 1
ATOM 1678 N N . ARG A 1 224 ? 60.910 31.832 -31.642 1.00 26.13 224 ARG A N 1
ATOM 1679 C CA . ARG A 1 224 ? 62.208 31.724 -30.989 1.00 31.44 224 ARG A CA 1
ATOM 1680 C C . ARG A 1 224 ? 63.298 31.647 -32.054 1.00 33.78 224 ARG A C 1
ATOM 1681 O O . ARG A 1 224 ? 63.359 30.705 -32.837 1.00 44.44 224 ARG A O 1
ATOM 1689 N N . ILE A 1 225 ? 64.146 32.664 -32.066 1.00 36.82 225 ILE A N 1
ATOM 1690 C CA . ILE A 1 225 ? 65.163 32.860 -33.086 1.00 38.56 225 ILE A CA 1
ATOM 1691 C C . ILE A 1 225 ? 66.504 32.336 -32.580 1.00 25.69 225 ILE A C 1
ATOM 1692 O O . ILE A 1 225 ? 66.912 32.664 -31.464 1.00 28.81 225 ILE A O 1
ATOM 1697 N N . ARG A 1 226 ? 67.190 31.535 -33.379 1.00 29.93 226 ARG A N 1
ATOM 1698 C CA . ARG A 1 226 ? 68.539 31.132 -33.006 1.00 39.59 226 ARG A CA 1
ATOM 1699 C C . ARG A 1 226 ? 69.480 32.293 -33.307 1.00 45.64 226 ARG A C 1
ATOM 1700 O O . ARG A 1 226 ? 69.396 32.927 -34.364 1.00 44.83 226 ARG A O 1
ATOM 1708 N N . GLY A 1 227 ? 70.364 32.598 -32.371 1.00 42.46 227 GLY A N 1
ATOM 1709 C CA . GLY A 1 227 ? 71.308 33.667 -32.609 1.00 43.52 227 GLY A CA 1
ATOM 1710 C C . GLY A 1 227 ? 71.748 34.335 -31.335 1.00 34.62 227 GLY A C 1
ATOM 1711 O O . GLY A 1 227 ? 71.274 34.014 -30.249 1.00 36.69 227 GLY A O 1
ATOM 1712 N N . ARG A 1 228 ? 72.663 35.281 -31.478 1.00 29.34 228 ARG A N 1
ATOM 1713 C CA . ARG A 1 228 ? 73.204 35.967 -30.327 1.00 30.92 228 ARG A CA 1
ATOM 1714 C C . ARG A 1 228 ? 72.399 37.225 -30.039 1.00 28.34 228 ARG A C 1
ATOM 1715 O O . ARG A 1 228 ? 71.896 37.879 -30.954 1.00 29.36 228 ARG A O 1
ATOM 1723 N N . GLU A 1 229 ? 72.266 37.547 -28.756 1.00 24.02 229 GLU A N 1
ATOM 1724 C CA . GLU A 1 229 ? 71.591 38.773 -28.351 1.00 24.95 229 GLU A CA 1
ATOM 1725 C C . GLU A 1 229 ? 72.634 39.861 -28.209 1.00 30.04 229 GLU A C 1
ATOM 1726 O O . GLU A 1 229 ? 73.410 39.871 -27.254 1.00 28.71 229 GLU A O 1
ATOM 1732 N N . ILE A 1 230 ? 72.648 40.760 -29.188 1.00 21.98 230 ILE A N 1
ATOM 1733 C CA . ILE A 1 230 ? 73.651 41.809 -29.282 1.00 22.28 230 ILE A CA 1
ATOM 1734 C C . ILE A 1 230 ? 72.977 43.129 -28.940 1.00 25.46 230 ILE A C 1
ATOM 1735 O O . ILE A 1 230 ? 71.811 43.352 -29.289 1.00 27.49 230 ILE A O 1
ATOM 1740 N N . GLU A 1 231 ? 73.685 43.988 -28.219 1.00 21.03 231 GLU A N 1
ATOM 1741 C CA . GLU A 1 231 ? 73.114 45.264 -27.832 1.00 19.15 231 GLU A CA 1
ATOM 1742 C C . GLU A 1 231 ? 74.021 46.385 -28.293 1.00 23.84 231 GLU A C 1
ATOM 1743 O O . GLU A 1 231 ? 75.214 46.185 -28.504 1.00 23.42 231 GLU A O 1
ATOM 1749 N N . CYS A 1 232 ? 73.438 47.562 -28.466 1.00 19.10 232 CYS A N 1
ATOM 1750 C CA . CYS A 1 232 ? 74.195 48.717 -28.907 1.00 19.35 232 CYS A CA 1
ATOM 1751 C C . CYS A 1 232 ? 73.613 49.955 -28.246 1.00 23.35 232 CYS A C 1
ATOM 1752 O O . CYS A 1 232 ? 72.402 50.176 -28.271 1.00 22.23 232 CYS A O 1
ATOM 1755 N N . ALA A 1 233 ? 74.483 50.744 -27.631 1.00 22.28 233 ALA A N 1
ATOM 1756 C CA . ALA A 1 233 ? 74.060 51.945 -26.937 1.00 22.68 233 ALA A CA 1
ATOM 1757 C C . ALA A 1 233 ? 74.117 53.098 -27.917 1.00 25.67 233 ALA A C 1
ATOM 1758 O O . ALA A 1 233 ? 75.132 53.311 -28.572 1.00 23.59 233 ALA A O 1
ATOM 1760 N N . VAL A 1 234 ? 73.012 53.826 -28.024 1.00 20.34 234 VAL A N 1
ATOM 1761 C CA . VAL A 1 234 ? 72.938 54.999 -28.889 1.00 23.53 234 VAL A CA 1
ATOM 1762 C C . VAL A 1 234 ? 72.831 56.262 -28.038 1.00 21.07 234 VAL A C 1
ATOM 1763 O O . VAL A 1 234 ? 72.150 56.289 -27.006 1.00 20.78 234 VAL A O 1
ATOM 1767 N N . LEU A 1 235 ? 73.532 57.301 -28.466 1.00 19.11 235 LEU A N 1
ATOM 1768 C CA . LEU A 1 235 ? 73.542 58.566 -27.741 1.00 20.15 235 LEU A CA 1
ATOM 1769 C C . LEU A 1 235 ? 73.423 59.719 -28.711 1.00 19.77 235 LEU A C 1
ATOM 1770 O O . LEU A 1 235 ? 74.155 59.793 -29.700 1.00 22.44 235 LEU A O 1
ATOM 1775 N N . GLY A 1 236 ? 72.499 60.627 -28.423 1.00 19.26 236 GLY A N 1
ATOM 1776 C CA . GLY A 1 236 ? 72.387 61.832 -29.219 1.00 22.78 236 GLY A CA 1
ATOM 1777 C C . GLY A 1 236 ? 70.950 62.268 -29.379 1.00 21.64 236 GLY A C 1
ATOM 1778 O O . GLY A 1 236 ? 70.034 61.614 -28.891 1.00 23.62 236 GLY A O 1
ATOM 1779 N N . ASN A 1 237 ? 70.770 63.382 -30.080 1.00 25.21 237 ASN A N 1
ATOM 1780 C CA . ASN A 1 237 ? 69.457 63.859 -30.448 1.00 24.62 237 ASN A CA 1
ATOM 1781 C C . ASN A 1 237 ? 69.335 63.661 -31.941 1.00 31.32 237 ASN A C 1
ATOM 1782 O O . ASN A 1 237 ? 68.986 62.580 -32.391 1.00 29.29 237 ASN A O 1
ATOM 1787 N N . GLY A 1 238 ? 69.672 64.700 -32.699 1.00 39.89 238 GLY A N 1
ATOM 1788 C CA . GLY A 1 238 ? 69.581 64.651 -34.144 1.00 45.76 238 GLY A CA 1
ATOM 1789 C C . GLY A 1 238 ? 70.688 63.855 -34.809 1.00 48.83 238 GLY A C 1
ATOM 1790 O O . GLY A 1 238 ? 70.455 63.222 -35.842 1.00 49.65 238 GLY A O 1
ATOM 1791 N N . ALA A 1 239 ? 71.888 63.887 -34.226 1.00 40.43 239 ALA A N 1
ATOM 1792 C CA . ALA A 1 239 ? 73.037 63.183 -34.797 1.00 40.89 239 ALA A CA 1
ATOM 1793 C C . ALA A 1 239 ? 73.535 62.072 -33.875 1.00 34.92 239 ALA A C 1
ATOM 1794 O O . ALA A 1 239 ? 74.588 62.197 -33.257 1.00 31.99 239 ALA A O 1
ATOM 1796 N N . PRO A 1 240 ? 72.779 60.973 -33.803 1.00 27.74 240 PRO A N 1
ATOM 1797 C CA . PRO A 1 240 ? 73.039 59.876 -32.862 1.00 27.46 240 PRO A CA 1
ATOM 1798 C C . PRO A 1 240 ? 74.343 59.154 -33.161 1.00 28.41 240 PRO A C 1
ATOM 1799 O O . PRO A 1 240 ? 74.698 58.979 -34.327 1.00 26.08 240 PRO A O 1
ATOM 1803 N N . LYS A 1 241 ? 75.032 58.737 -32.102 1.00 25.28 241 LYS A N 1
ATOM 1804 C CA . LYS A 1 241 ? 76.258 57.954 -32.205 1.00 27.94 241 LYS A CA 1
ATOM 1805 C C . LYS A 1 241 ? 76.013 56.602 -31.564 1.00 26.81 241 LYS A C 1
ATOM 1806 O O . LYS A 1 241 ? 75.220 56.479 -30.633 1.00 25.05 241 LYS A O 1
ATOM 1812 N N . ALA A 1 242 ? 76.693 55.586 -32.068 1.00 21.99 242 ALA A N 1
ATOM 1813 C CA . ALA A 1 242 ? 76.473 54.238 -31.576 1.00 22.89 242 ALA A CA 1
ATOM 1814 C C . ALA A 1 242 ? 77.736 53.709 -30.911 1.00 31.58 242 ALA A C 1
ATOM 1815 O O . ALA A 1 242 ? 78.841 53.948 -31.389 1.00 27.38 242 ALA A O 1
ATOM 1817 N N . SER A 1 243 ? 77.567 53.002 -29.799 1.00 28.56 243 SER A N 1
ATOM 1818 C CA . SER A 1 243 ? 78.685 52.389 -29.090 1.00 27.32 243 SER A CA 1
ATOM 1819 C C . SER A 1 243 ? 79.161 51.164 -29.846 1.00 24.24 243 SER A C 1
ATOM 1820 O O . SER A 1 243 ? 78.536 50.731 -30.806 1.00 29.43 243 SER A O 1
ATOM 1823 N N . LEU A 1 244 ? 80.277 50.601 -29.405 1.00 29.41 244 LEU A N 1
ATOM 1824 C CA . LEU A 1 244 ? 80.627 49.260 -29.822 1.00 33.09 244 LEU A CA 1
ATOM 1825 C C . LEU A 1 244 ? 79.538 48.331 -29.305 1.00 28.35 244 LEU A C 1
ATOM 1826 O O . LEU A 1 244 ? 79.007 48.533 -28.207 1.00 24.92 244 LEU A O 1
ATOM 1831 N N . PRO A 1 245 ? 79.195 47.314 -30.097 1.00 30.85 245 PRO A N 1
ATOM 1832 C CA . PRO A 1 245 ? 78.157 46.352 -29.721 1.00 31.28 245 PRO A CA 1
ATOM 1833 C C . PRO A 1 245 ? 78.575 45.573 -28.483 1.00 31.28 245 PRO A C 1
ATOM 1834 O O . PRO A 1 245 ? 79.767 45.362 -28.270 1.00 30.13 245 PRO A O 1
ATOM 1838 N N . GLY A 1 246 ? 77.607 45.177 -27.667 1.00 25.15 246 GLY A N 1
ATOM 1839 C CA . GLY A 1 246 ? 77.875 44.289 -26.553 1.00 26.21 246 GLY A CA 1
ATOM 1840 C C . GLY A 1 246 ? 77.015 43.058 -26.728 1.00 26.93 246 GLY A C 1
ATOM 1841 O O . GLY A 1 246 ? 76.179 43.002 -27.636 1.00 25.45 246 GLY A O 1
ATOM 1842 N N . GLU A 1 247 ? 77.213 42.071 -25.865 1.00 25.87 247 GLU A N 1
ATOM 1843 C CA . GLU A 1 247 ? 76.423 40.857 -25.933 1.00 24.26 247 GLU A CA 1
ATOM 1844 C C . GLU A 1 247 ? 75.893 40.478 -24.569 1.00 27.17 247 GLU A C 1
ATOM 1845 O O . GLU A 1 247 ? 76.536 40.703 -23.544 1.00 27.23 247 GLU A O 1
ATOM 1851 N N . ILE A 1 248 ? 74.703 39.900 -24.562 1.00 25.27 248 ILE A N 1
ATOM 1852 C CA . ILE A 1 248 ? 74.153 39.376 -23.338 1.00 27.21 248 ILE A CA 1
ATOM 1853 C C . ILE A 1 248 ? 73.820 37.925 -23.602 1.00 26.87 248 ILE A C 1
ATOM 1854 O O . ILE A 1 248 ? 73.374 37.573 -24.695 1.00 26.19 248 ILE A O 1
ATOM 1859 N N . ILE A 1 249 ? 74.075 37.085 -22.614 1.00 26.30 249 ILE A N 1
ATOM 1860 C CA . ILE A 1 249 ? 73.751 35.671 -22.727 1.00 25.32 249 ILE A CA 1
ATOM 1861 C C . ILE A 1 249 ? 72.845 35.283 -21.575 1.00 34.22 249 ILE A C 1
ATOM 1862 O O . ILE A 1 249 ? 73.291 35.157 -20.433 1.00 35.57 249 ILE A O 1
ATOM 1867 N N . PRO A 1 250 ? 71.557 35.119 -21.874 1.00 39.19 250 PRO A N 1
ATOM 1868 C CA . PRO A 1 250 ? 70.597 34.639 -20.881 1.00 47.92 250 PRO A CA 1
ATOM 1869 C C . PRO A 1 250 ? 71.083 33.339 -20.263 1.00 48.83 250 PRO A C 1
ATOM 1870 O O . PRO A 1 250 ? 71.656 32.500 -20.963 1.00 49.43 250 PRO A O 1
ATOM 1874 N N . HIS A 1 251 ? 70.881 33.191 -18.957 1.00 47.53 251 HIS A N 1
ATOM 1875 C CA . HIS A 1 251 ? 71.248 31.967 -18.263 1.00 54.14 251 HIS A CA 1
ATOM 1876 C C . HIS A 1 251 ? 70.134 30.933 -18.384 1.00 56.08 251 HIS A C 1
ATOM 1877 O O . HIS A 1 251 ? 68.958 31.270 -18.249 1.00 57.37 251 HIS A O 1
ATOM 1884 N N . ALA A 1 267 ? 71.757 36.646 -16.328 1.00 44.43 267 ALA A N 1
ATOM 1885 C CA . ALA A 1 267 ? 72.448 36.724 -17.613 1.00 42.25 267 ALA A CA 1
ATOM 1886 C C . ALA A 1 267 ? 73.922 37.128 -17.478 1.00 48.69 267 ALA A C 1
ATOM 1887 O O . ALA A 1 267 ? 74.301 37.850 -16.551 1.00 50.23 267 ALA A O 1
ATOM 1889 N N . THR A 1 268 ? 74.745 36.646 -18.408 1.00 32.69 268 THR A N 1
ATOM 1890 C CA . THR A 1 268 ? 76.134 37.071 -18.516 1.00 31.30 268 THR A CA 1
ATOM 1891 C C . THR A 1 268 ? 76.222 38.152 -19.588 1.00 33.44 268 THR A C 1
ATOM 1892 O O . THR A 1 268 ? 75.594 38.046 -20.641 1.00 37.70 268 THR A O 1
ATOM 1896 N N . THR A 1 269 ? 76.976 39.209 -19.315 1.00 37.42 269 THR A N 1
ATOM 1897 C CA . THR A 1 269 ? 77.100 40.298 -20.286 1.00 36.56 269 THR A CA 1
ATOM 1898 C C . THR A 1 269 ? 78.559 40.585 -20.580 1.00 34.30 269 THR A C 1
ATOM 1899 O O . THR A 1 269 ? 79.431 40.327 -19.753 1.00 34.83 269 THR A O 1
ATOM 1903 N N . THR A 1 270 ? 78.829 41.140 -21.754 1.00 30.06 270 THR A N 1
ATOM 1904 C CA . THR A 1 270 ? 80.195 41.490 -22.101 1.00 28.65 270 THR A CA 1
ATOM 1905 C C . THR A 1 270 ? 80.176 42.551 -23.176 1.00 32.20 270 THR A C 1
ATOM 1906 O O . THR A 1 270 ? 79.276 42.589 -24.010 1.00 28.52 270 THR A O 1
ATOM 1910 N N . THR A 1 271 ? 81.175 43.418 -23.145 1.00 34.10 271 THR A N 1
ATOM 1911 C CA . THR A 1 271 ? 81.278 44.467 -24.140 1.00 35.50 271 THR A CA 1
ATOM 1912 C C . THR A 1 271 ? 82.220 43.999 -25.247 1.00 43.01 271 THR A C 1
ATOM 1913 O O . THR A 1 271 ? 82.427 44.692 -26.241 1.00 41.73 271 THR A O 1
ATOM 1917 N N . SER A 1 272 ? 82.792 42.811 -25.057 1.00 42.90 272 SER A N 1
ATOM 1918 C CA . SER A 1 272 ? 83.654 42.201 -26.065 1.00 46.76 272 SER A CA 1
ATOM 1919 C C . SER A 1 272 ? 82.936 41.058 -26.751 1.00 41.37 272 SER A C 1
ATOM 1920 O O . SER A 1 272 ? 82.745 39.997 -26.174 1.00 45.37 272 SER A O 1
ATOM 1923 N N . VAL A 1 273 ? 82.523 41.288 -27.986 1.00 42.45 273 VAL A N 1
ATOM 1924 C CA . VAL A 1 273 ? 81.894 40.253 -28.782 1.00 47.24 273 VAL A CA 1
ATOM 1925 C C . VAL A 1 273 ? 82.749 40.160 -30.029 1.00 53.58 273 VAL A C 1
ATOM 1926 O O . VAL A 1 273 ? 83.293 41.171 -30.468 1.00 63.83 273 VAL A O 1
ATOM 1930 N N . ASP A 1 274 ? 82.905 38.970 -30.596 1.00 56.52 274 ASP A N 1
ATOM 1931 C CA . ASP A 1 274 ? 83.765 38.856 -31.776 1.00 67.34 274 ASP A CA 1
ATOM 1932 C C . ASP A 1 274 ? 82.983 38.790 -33.091 1.00 58.99 274 ASP A C 1
ATOM 1933 O O . ASP A 1 274 ? 82.949 37.767 -33.778 1.00 66.41 274 ASP A O 1
ATOM 1938 N N . LEU A 1 275 ? 82.371 39.920 -33.428 1.00 45.01 275 LEU A N 1
ATOM 1939 C CA . LEU A 1 275 ? 81.601 40.072 -34.649 1.00 43.33 275 LEU A CA 1
ATOM 1940 C C . LEU A 1 275 ? 82.484 40.628 -35.754 1.00 44.70 275 LEU A C 1
ATOM 1941 O O . LEU A 1 275 ? 83.399 41.413 -35.497 1.00 44.70 275 LEU A O 1
ATOM 1946 N N . SER A 1 276 ? 82.188 40.238 -36.988 1.00 44.45 276 SER A N 1
ATOM 1947 C CA . SER A 1 276 ? 82.925 40.736 -38.137 1.00 47.85 276 SER A CA 1
ATOM 1948 C C . SER A 1 276 ? 82.843 42.254 -38.215 1.00 52.86 276 SER A C 1
ATOM 1949 O O . SER A 1 276 ? 81.997 42.878 -37.570 1.00 47.73 276 SER A O 1
ATOM 1952 N N . GLU A 1 277 ? 83.724 42.846 -39.014 1.00 50.04 277 GLU A N 1
ATOM 1953 C CA . GLU A 1 277 ? 83.691 44.281 -39.251 1.00 55.49 277 GLU A CA 1
ATOM 1954 C C . GLU A 1 277 ? 82.340 44.653 -39.846 1.00 51.36 277 GLU A C 1
ATOM 1955 O O . GLU A 1 277 ? 81.725 45.642 -39.447 1.00 53.51 277 GLU A O 1
ATOM 1961 N N . SER A 1 278 ? 81.879 43.839 -40.793 1.00 46.42 278 SER A N 1
ATOM 1962 C CA . SER A 1 278 ? 80.593 44.061 -41.447 1.00 46.98 278 SER A CA 1
ATOM 1963 C C . SER A 1 278 ? 79.411 44.051 -40.478 1.00 40.97 278 SER A C 1
ATOM 1964 O O . SER A 1 278 ? 78.567 44.949 -40.504 1.00 36.05 278 SER A O 1
ATOM 1967 N N . VAL A 1 279 ? 79.332 43.021 -39.645 1.00 37.93 279 VAL A N 1
ATOM 1968 C CA . VAL A 1 279 ? 78.207 42.891 -38.735 1.00 36.94 279 VAL A CA 1
ATOM 1969 C C . VAL A 1 279 ? 78.230 44.008 -37.702 1.00 35.45 279 VAL A C 1
ATOM 1970 O O . VAL A 1 279 ? 77.198 44.610 -37.413 1.00 33.39 279 VAL A O 1
ATOM 1974 N N . THR A 1 280 ? 79.411 44.300 -37.162 1.00 34.90 280 THR A N 1
ATOM 1975 C CA . THR A 1 280 ? 79.559 45.401 -36.217 1.00 31.36 280 THR A CA 1
ATOM 1976 C C . THR A 1 280 ? 79.010 46.686 -36.815 1.00 36.02 280 THR A C 1
ATOM 1977 O O . THR A 1 280 ? 78.220 47.391 -36.184 1.00 36.74 280 THR A O 1
ATOM 1981 N N . LYS A 1 281 ? 79.437 46.986 -38.038 1.00 32.53 281 LYS A N 1
ATOM 1982 C CA . LYS A 1 281 ? 78.994 48.185 -38.734 1.00 37.24 281 LYS A CA 1
ATOM 1983 C C . LYS A 1 281 ? 77.482 48.206 -38.927 1.00 35.94 281 LYS A C 1
ATOM 1984 O O . LYS A 1 281 ? 76.854 49.255 -38.812 1.00 31.29 281 LYS A O 1
ATOM 1990 N N . GLN A 1 282 ? 76.900 47.050 -39.230 1.00 31.25 282 GLN A N 1
ATOM 1991 C CA . GLN A 1 282 ? 75.458 46.974 -39.446 1.00 29.28 282 GLN A CA 1
ATOM 1992 C C . GLN A 1 282 ? 74.723 47.251 -38.148 1.00 27.26 282 GLN A C 1
ATOM 1993 O O . GLN A 1 282 ? 73.801 48.063 -38.102 1.00 30.30 282 GLN A O 1
ATOM 1999 N N . ILE A 1 283 ? 75.134 46.559 -37.094 1.00 26.37 283 ILE A N 1
ATOM 2000 C CA . ILE A 1 283 ? 74.550 46.773 -35.781 1.00 28.25 283 ILE A CA 1
ATOM 2001 C C . ILE A 1 283 ? 74.557 48.263 -35.432 1.00 30.43 283 ILE A C 1
ATOM 2002 O O . ILE A 1 283 ? 73.547 48.831 -35.028 1.00 23.39 283 ILE A O 1
ATOM 2007 N N . GLN A 1 284 ? 75.701 48.904 -35.606 1.00 27.02 284 GLN A N 1
ATOM 2008 C CA . GLN A 1 284 ? 75.808 50.309 -35.259 1.00 29.59 284 GLN A CA 1
ATOM 2009 C C . GLN A 1 284 ? 74.907 51.171 -36.141 1.00 26.77 284 GLN A C 1
ATOM 2010 O O . GLN A 1 284 ? 74.208 52.056 -35.641 1.00 25.96 284 GLN A O 1
ATOM 2016 N N . GLN A 1 285 ? 74.885 50.898 -37.443 1.00 25.47 285 GLN A N 1
ATOM 2017 C CA . GLN A 1 285 ? 74.107 51.752 -38.331 1.00 26.56 285 GLN A CA 1
ATOM 2018 C C . GLN A 1 285 ? 72.613 51.582 -38.120 1.00 23.67 285 GLN A C 1
ATOM 2019 O O . GLN A 1 285 ? 71.865 52.559 -38.135 1.00 28.93 285 GLN A O 1
ATOM 2025 N N . ILE A 1 286 ? 72.186 50.344 -37.922 1.00 23.55 286 ILE A N 1
ATOM 2026 C CA . ILE A 1 286 ? 70.774 50.058 -37.714 1.00 21.23 286 ILE A CA 1
ATOM 2027 C C . ILE A 1 286 ? 70.335 50.613 -36.368 1.00 21.28 286 ILE A C 1
ATOM 2028 O O . ILE A 1 286 ? 69.235 51.146 -36.239 1.00 22.20 286 ILE A O 1
ATOM 2033 N N . ALA A 1 287 ? 71.198 50.510 -35.367 1.00 19.60 287 ALA A N 1
ATOM 2034 C CA . ALA A 1 287 ? 70.869 51.112 -34.063 1.00 25.04 287 ALA A CA 1
ATOM 2035 C C . ALA A 1 287 ? 70.583 52.612 -34.207 1.00 19.23 287 ALA A C 1
ATOM 2036 O O . ALA A 1 287 ? 69.599 53.127 -33.663 1.00 19.37 287 ALA A O 1
ATOM 2038 N N . ILE A 1 288 ? 71.446 53.306 -34.943 1.00 20.26 288 ILE A N 1
ATOM 2039 C CA . ILE A 1 288 ? 71.280 54.730 -35.184 1.00 26.62 288 ILE A CA 1
ATOM 2040 C C . ILE A 1 288 ? 70.028 55.002 -36.006 1.00 25.44 288 ILE A C 1
ATOM 2041 O O . ILE A 1 288 ? 69.255 55.895 -35.684 1.00 22.01 288 ILE A O 1
ATOM 2046 N N . ASP A 1 289 ? 69.821 54.223 -37.062 1.00 25.47 289 ASP A N 1
ATOM 2047 C CA . ASP A 1 289 ? 68.636 54.405 -37.902 1.00 23.12 289 ASP A CA 1
ATOM 2048 C C . ASP A 1 289 ? 67.336 54.129 -37.139 1.00 21.53 289 ASP A C 1
ATOM 2049 O O . ASP A 1 289 ? 66.350 54.838 -37.304 1.00 21.23 289 ASP A O 1
ATOM 2054 N N . ALA A 1 290 ? 67.342 53.085 -36.320 1.00 18.68 290 ALA A N 1
ATOM 2055 C CA . ALA A 1 290 ? 66.188 52.737 -35.504 1.00 20.09 290 ALA A CA 1
ATOM 2056 C C . ALA A 1 290 ? 65.886 53.865 -34.515 1.00 18.39 290 ALA A C 1
ATOM 2057 O O . ALA A 1 290 ? 64.746 54.255 -34.339 1.00 16.21 290 ALA A O 1
ATOM 2059 N N . PHE A 1 291 ? 66.934 54.335 -33.845 1.00 19.24 291 PHE A N 1
ATOM 2060 C CA . PHE A 1 291 ? 66.848 55.446 -32.909 1.00 18.59 291 PHE A CA 1
ATOM 2061 C C . PHE A 1 291 ? 66.137 56.615 -33.580 1.00 21.67 291 PHE A C 1
ATOM 2062 O O . PHE A 1 291 ? 65.226 57.228 -33.017 1.00 18.54 291 PHE A O 1
ATOM 2070 N N . LYS A 1 292 ? 66.545 56.916 -34.804 1.00 19.30 292 LYS A N 1
ATOM 2071 C CA . LYS A 1 292 ? 65.974 58.056 -35.512 1.00 21.58 292 LYS A CA 1
ATOM 2072 C C . LYS A 1 292 ? 64.541 57.768 -35.943 1.00 24.63 292 LYS A C 1
ATOM 2073 O O . LYS A 1 292 ? 63.670 58.639 -35.873 1.00 23.06 292 LYS A O 1
ATOM 2079 N N . MET A 1 293 ? 64.302 56.529 -36.360 1.00 24.13 293 MET A N 1
ATOM 2080 C CA . MET A 1 293 ? 63.009 56.129 -36.898 1.00 24.01 293 MET A CA 1
ATOM 2081 C C . MET A 1 293 ? 61.890 56.205 -35.873 1.00 23.58 293 MET A C 1
ATOM 2082 O O . MET A 1 293 ? 60.742 56.454 -36.223 1.00 22.91 293 MET A O 1
ATOM 2087 N N . VAL A 1 294 ? 62.222 55.998 -34.609 1.00 19.07 294 VAL A N 1
ATOM 2088 C CA . VAL A 1 294 ? 61.227 56.139 -33.560 1.00 19.40 294 VAL A CA 1
ATOM 2089 C C . VAL A 1 294 ? 61.326 57.510 -32.898 1.00 22.15 294 VAL A C 1
ATOM 2090 O O . VAL A 1 294 ? 60.727 57.739 -31.853 1.00 20.10 294 VAL A O 1
ATOM 2094 N N . HIS A 1 295 ? 62.107 58.398 -33.508 1.00 20.09 295 HIS A N 1
ATOM 2095 C CA . HIS A 1 295 ? 62.224 59.787 -33.049 1.00 18.43 295 HIS A CA 1
ATOM 2096 C C . HIS A 1 295 ? 62.650 59.880 -31.603 1.00 21.77 295 HIS A C 1
ATOM 2097 O O . HIS A 1 295 ? 62.125 60.684 -30.824 1.00 21.38 295 HIS A O 1
ATOM 2104 N N . CYS A 1 296 ? 63.621 59.040 -31.260 1.00 21.48 296 CYS A N 1
ATOM 2105 C CA . CYS A 1 296 ? 64.173 59.019 -29.922 1.00 17.57 296 CYS A CA 1
ATOM 2106 C C . CYS A 1 296 ? 65.057 60.245 -29.684 1.00 18.92 296 CYS A C 1
ATOM 2107 O O . CYS A 1 296 ? 65.469 60.943 -30.623 1.00 17.87 296 CYS A O 1
ATOM 2110 N N . SER A 1 297 ? 65.318 60.507 -28.413 1.00 17.70 297 SER A N 1
ATOM 2111 C CA . SER A 1 297 ? 66.170 61.607 -28.009 1.00 21.71 297 SER A CA 1
ATOM 2112 C C . SER A 1 297 ? 67.024 61.131 -26.877 1.00 21.71 297 SER A C 1
ATOM 2113 O O . SER A 1 297 ? 66.598 60.279 -26.087 1.00 23.84 297 SER A O 1
ATOM 2116 N N . GLY A 1 298 ? 68.230 61.682 -26.804 1.00 19.11 298 GLY A N 1
ATOM 2117 C CA . GLY A 1 298 ? 69.136 61.440 -25.695 1.00 18.62 298 GLY A CA 1
ATOM 2118 C C . GLY A 1 298 ? 69.819 60.090 -25.776 1.00 25.33 298 GLY A C 1
ATOM 2119 O O . GLY A 1 298 ? 70.988 59.991 -26.143 1.00 19.74 298 GLY A O 1
ATOM 2120 N N . MET A 1 299 ? 69.077 59.039 -25.448 1.00 21.23 299 MET A N 1
ATOM 2121 C CA . MET A 1 299 ? 69.671 57.704 -25.378 1.00 20.14 299 MET A CA 1
ATOM 2122 C C . MET A 1 299 ? 68.687 56.582 -25.663 1.00 20.81 299 MET A C 1
ATOM 2123 O O . MET A 1 299 ? 67.486 56.701 -25.414 1.00 19.51 299 MET A O 1
ATOM 2128 N N . ALA A 1 300 ? 69.220 55.477 -26.170 1.00 21.34 300 ALA A N 1
ATOM 2129 C CA . ALA A 1 300 ? 68.463 54.244 -26.260 1.00 20.68 300 ALA A CA 1
ATOM 2130 C C . ALA A 1 300 ? 69.450 53.096 -26.270 1.00 19.80 300 ALA A C 1
ATOM 2131 O O . ALA A 1 300 ? 70.539 53.209 -26.826 1.00 22.73 300 ALA A O 1
ATOM 2133 N N . ARG A 1 301 ? 69.064 51.981 -25.671 1.00 18.90 301 ARG A N 1
ATOM 2134 C CA . ARG A 1 301 ? 69.768 50.754 -25.948 1.00 17.38 301 ARG A CA 1
ATOM 2135 C C . ARG A 1 301 ? 68.946 49.955 -26.946 1.00 23.12 301 ARG A C 1
ATOM 2136 O O . ARG A 1 301 ? 67.797 49.606 -26.668 1.00 22.61 301 ARG A O 1
ATOM 2144 N N . VAL A 1 302 ? 69.531 49.684 -28.111 1.00 20.28 302 VAL A N 1
ATOM 2145 C CA . VAL A 1 302 ? 68.867 48.874 -29.127 1.00 22.40 302 VAL A CA 1
ATOM 2146 C C . VAL A 1 302 ? 69.339 47.444 -29.000 1.00 18.77 302 VAL A C 1
ATOM 2147 O O . VAL A 1 302 ? 70.550 47.176 -29.044 1.00 19.98 302 VAL A O 1
ATOM 2151 N N . ASP A 1 303 ? 68.381 46.536 -28.822 1.00 19.60 303 ASP A N 1
ATOM 2152 C CA . ASP A 1 303 ? 68.666 45.122 -28.621 1.00 24.66 303 ASP A CA 1
ATOM 2153 C C . ASP A 1 303 ? 68.345 44.376 -29.896 1.00 18.17 303 ASP A C 1
ATOM 2154 O O . ASP A 1 303 ? 67.269 44.543 -30.470 1.00 19.98 303 ASP A O 1
ATOM 2159 N N . PHE A 1 304 ? 69.305 43.575 -30.334 1.00 21.95 304 PHE A N 1
ATOM 2160 C CA . PHE A 1 304 ? 69.211 42.851 -31.586 1.00 22.30 304 PHE A CA 1
ATOM 2161 C C . PHE A 1 304 ? 69.311 41.355 -31.356 1.00 26.03 304 PHE A C 1
ATOM 2162 O O . PHE A 1 304 ? 69.815 40.897 -30.324 1.00 24.41 304 PHE A O 1
ATOM 2170 N N . PHE A 1 305 ? 68.872 40.599 -32.356 1.00 22.68 305 PHE A N 1
ATOM 2171 C CA . PHE A 1 305 ? 69.349 39.232 -32.551 1.00 20.64 305 PHE A CA 1
ATOM 2172 C C . PHE A 1 305 ? 70.263 39.256 -33.765 1.00 25.52 305 PHE A C 1
ATOM 2173 O O . PHE A 1 305 ? 69.984 39.940 -34.753 1.00 24.09 305 PHE A O 1
ATOM 2181 N N . VAL A 1 306 ? 71.382 38.549 -33.677 1.00 27.83 306 VAL A N 1
ATOM 2182 C CA . VAL A 1 306 ? 72.198 38.298 -34.853 1.00 27.00 306 VAL A CA 1
ATOM 2183 C C . VAL A 1 306 ? 72.158 36.801 -35.107 1.00 27.41 306 VAL A C 1
ATOM 2184 O O . VAL A 1 306 ? 72.602 36.013 -34.275 1.00 26.49 306 VAL A O 1
ATOM 2188 N N . THR A 1 307 ? 71.595 36.416 -36.248 1.00 27.93 307 THR A N 1
ATOM 2189 C CA . THR A 1 307 ? 71.387 35.012 -36.556 1.00 31.42 307 THR A CA 1
ATOM 2190 C C . THR A 1 307 ? 72.707 34.342 -36.926 1.00 29.80 307 THR A C 1
ATOM 2191 O O . THR A 1 307 ? 73.714 35.009 -37.206 1.00 29.52 307 THR A O 1
ATOM 2195 N N . PRO A 1 308 ? 72.710 33.013 -36.927 1.00 34.35 308 PRO A N 1
ATOM 2196 C CA . PRO A 1 308 ? 73.924 32.300 -37.331 1.00 34.72 308 PRO A CA 1
ATOM 2197 C C . PRO A 1 308 ? 74.359 32.695 -38.741 1.00 37.53 308 PRO A C 1
ATOM 2198 O O . PRO A 1 308 ? 75.557 32.757 -39.009 1.00 47.36 308 PRO A O 1
ATOM 2202 N N . ASN A 1 309 ? 73.406 32.987 -39.619 1.00 33.23 309 ASN A N 1
ATOM 2203 C CA . ASN A 1 309 ? 73.741 33.477 -40.950 1.00 38.65 309 ASN A CA 1
ATOM 2204 C C . ASN A 1 309 ? 74.101 34.961 -40.947 1.00 38.79 309 ASN A C 1
ATOM 2205 O O . ASN A 1 309 ? 74.150 35.601 -41.996 1.00 36.51 309 ASN A O 1
ATOM 2210 N N . ASN A 1 310 ? 74.349 35.504 -39.761 1.00 31.82 310 ASN A N 1
ATOM 2211 C CA . ASN A 1 310 ? 74.705 36.916 -39.612 1.00 30.84 310 ASN A CA 1
ATOM 2212 C C . ASN A 1 310 ? 73.637 37.926 -40.042 1.00 31.49 310 ASN A C 1
ATOM 2213 O O . ASN A 1 310 ? 73.959 39.036 -40.449 1.00 34.73 310 ASN A O 1
ATOM 2218 N N . LYS A 1 311 ? 72.370 37.555 -39.946 1.00 30.55 311 LYS A N 1
ATOM 2219 C CA . LYS A 1 311 ? 71.330 38.536 -40.209 1.00 27.84 311 LYS A CA 1
ATOM 2220 C C . LYS A 1 311 ? 71.085 39.338 -38.936 1.00 23.40 311 LYS A C 1
ATOM 2221 O O . LYS A 1 311 ? 70.862 38.771 -37.864 1.00 27.23 311 LYS A O 1
ATOM 2227 N N . VAL A 1 312 ? 71.127 40.658 -39.065 1.00 27.37 312 VAL A N 1
ATOM 2228 C CA . VAL A 1 312 ? 70.956 41.548 -37.926 1.00 23.93 312 VAL A CA 1
ATOM 2229 C C . VAL A 1 312 ? 69.505 42.007 -37.818 1.00 22.28 312 VAL A C 1
ATOM 2230 O O . VAL A 1 312 ? 68.965 42.623 -38.737 1.00 24.97 312 VAL A O 1
ATOM 2234 N N . LEU A 1 313 ? 68.891 41.701 -36.682 1.00 26.22 313 LEU A N 1
ATOM 2235 C CA . LEU A 1 313 ? 67.469 41.917 -36.471 1.00 22.07 313 LEU A CA 1
ATOM 2236 C C . LEU A 1 313 ? 67.228 42.688 -35.188 1.00 21.69 313 LEU A C 1
ATOM 2237 O O . LEU A 1 313 ? 67.677 42.278 -34.111 1.00 23.97 313 LEU A O 1
ATOM 2242 N N . VAL A 1 314 ? 66.507 43.795 -35.298 1.00 19.82 314 VAL A N 1
ATOM 2243 C CA . VAL A 1 314 ? 66.162 44.543 -34.104 1.00 21.53 314 VAL A CA 1
ATOM 2244 C C . VAL A 1 314 ? 65.086 43.764 -33.367 1.00 23.82 314 VAL A C 1
ATOM 2245 O O . VAL A 1 314 ? 64.131 43.285 -33.975 1.00 24.69 314 VAL A O 1
ATOM 2249 N N . ASN A 1 315 ? 65.250 43.612 -32.059 1.00 21.45 315 ASN A N 1
ATOM 2250 C CA . ASN A 1 315 ? 64.167 43.059 -31.256 1.00 20.91 315 ASN A CA 1
ATOM 2251 C C . ASN A 1 315 ? 63.461 44.107 -30.409 1.00 20.05 315 ASN A C 1
ATOM 2252 O O . ASN A 1 315 ? 62.250 44.039 -30.208 1.00 23.14 315 ASN A O 1
ATOM 2257 N N . GLU A 1 316 ? 64.223 45.069 -29.896 1.00 17.73 316 GLU A N 1
ATOM 2258 C CA . GLU A 1 316 ? 63.668 45.999 -28.926 1.00 20.34 316 GLU A CA 1
ATOM 2259 C C . GLU A 1 316 ? 64.516 47.268 -28.853 1.00 19.29 316 GLU A C 1
ATOM 2260 O O . GLU A 1 316 ? 65.714 47.235 -29.114 1.00 19.17 316 GLU A O 1
ATOM 2266 N N . ILE A 1 317 ? 63.868 48.383 -28.532 1.00 14.77 317 ILE A N 1
ATOM 2267 C CA . ILE A 1 317 ? 64.573 49.629 -28.194 1.00 14.57 317 ILE A CA 1
ATOM 2268 C C . ILE A 1 317 ? 64.183 50.027 -26.781 1.00 17.56 317 ILE A C 1
ATOM 2269 O O . ILE A 1 317 ? 63.004 50.189 -26.485 1.00 22.22 317 ILE A O 1
ATOM 2274 N N . ASN A 1 318 ? 65.174 50.179 -25.915 1.00 21.52 318 ASN A N 1
ATOM 2275 C CA . ASN A 1 318 ? 64.941 50.490 -24.513 1.00 24.93 318 ASN A CA 1
ATOM 2276 C C . ASN A 1 318 ? 65.369 51.911 -24.251 1.00 19.86 318 ASN A C 1
ATOM 2277 O O . ASN A 1 318 ? 66.550 52.224 -24.406 1.00 20.61 318 ASN A O 1
ATOM 2282 N N . THR A 1 319 ? 64.430 52.758 -23.832 1.00 19.48 319 THR A N 1
ATOM 2283 C CA . THR A 1 319 ? 64.716 54.187 -23.710 1.00 17.47 319 THR A CA 1
ATOM 2284 C C . THR A 1 319 ? 65.175 54.565 -22.303 1.00 20.49 319 THR A C 1
ATOM 2285 O O . THR A 1 319 ? 65.789 55.599 -22.112 1.00 26.95 319 THR A O 1
ATOM 2289 N N . ILE A 1 320 ? 64.883 53.725 -21.321 1.00 23.19 320 ILE A N 1
ATOM 2290 C CA . ILE A 1 320 ? 65.502 53.917 -20.007 1.00 31.19 320 ILE A CA 1
ATOM 2291 C C . ILE A 1 320 ? 66.175 52.602 -19.619 1.00 29.97 320 ILE A C 1
ATOM 2292 O O . ILE A 1 320 ? 65.675 51.841 -18.794 1.00 27.59 320 ILE A O 1
ATOM 2297 N N . PRO A 1 321 ? 67.310 52.317 -20.258 1.00 24.87 321 PRO A N 1
ATOM 2298 C CA . PRO A 1 321 ? 68.043 51.081 -19.988 1.00 21.78 321 PRO A CA 1
ATOM 2299 C C . PRO A 1 321 ? 68.646 51.135 -18.598 1.00 23.97 321 PRO A C 1
ATOM 2300 O O . PRO A 1 321 ? 68.784 52.233 -18.051 1.00 22.97 321 PRO A O 1
ATOM 2304 N N . GLY A 1 322 ? 68.984 49.976 -18.039 1.00 23.88 322 GLY A N 1
ATOM 2305 C CA . GLY A 1 322 ? 69.676 49.932 -16.766 1.00 30.51 322 GLY A CA 1
ATOM 2306 C C . GLY A 1 322 ? 70.879 50.849 -16.812 1.00 23.08 322 GLY A C 1
ATOM 2307 O O . GLY A 1 322 ? 71.523 50.985 -17.850 1.00 22.85 322 GLY A O 1
ATOM 2308 N N . PHE A 1 323 ? 71.180 51.489 -15.689 1.00 23.45 323 PHE A N 1
ATOM 2309 C CA . PHE A 1 323 ? 72.271 52.453 -15.651 1.00 24.93 323 PHE A CA 1
ATOM 2310 C C . PHE A 1 323 ? 73.138 52.247 -14.417 1.00 27.56 323 PHE A C 1
ATOM 2311 O O . PHE A 1 323 ? 73.877 53.149 -13.998 1.00 26.95 323 PHE A O 1
ATOM 2319 N N . THR A 1 324 ? 73.048 51.052 -13.833 1.00 26.35 324 THR A N 1
ATOM 2320 C CA . THR A 1 324 ? 73.907 50.688 -12.720 1.00 27.39 324 THR A CA 1
ATOM 2321 C C . THR A 1 324 ? 75.327 50.591 -13.241 1.00 28.06 32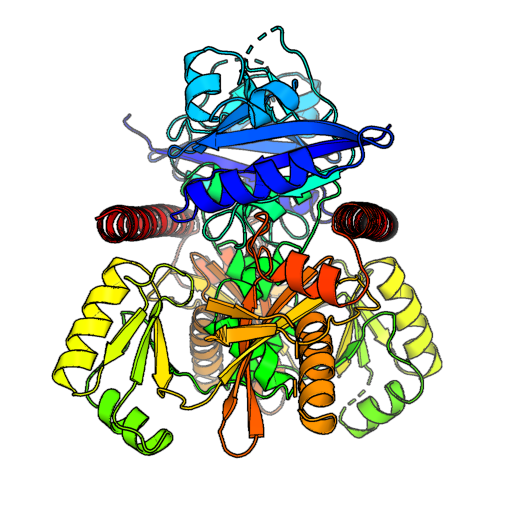4 THR A C 1
ATOM 2322 O O . THR A 1 324 ? 75.549 50.573 -14.441 1.00 21.92 324 THR A O 1
ATOM 2326 N N . ASN A 1 325 ? 76.294 50.514 -12.340 1.00 29.56 325 ASN A N 1
ATOM 2327 C CA . ASN A 1 325 ? 77.700 50.473 -12.743 1.00 33.55 325 ASN A CA 1
ATOM 2328 C C . ASN A 1 325 ? 78.085 49.248 -13.577 1.00 34.96 325 ASN A C 1
ATOM 2329 O O . ASN A 1 325 ? 79.150 49.213 -14.185 1.00 36.44 325 ASN A O 1
ATOM 2334 N N . ILE A 1 326 ? 77.222 48.243 -13.607 1.00 31.82 326 ILE A N 1
ATOM 2335 C CA . ILE A 1 326 ? 77.499 47.067 -14.425 1.00 29.24 326 ILE A CA 1
ATOM 2336 C C . ILE A 1 326 ? 76.503 46.921 -15.573 1.00 30.89 326 ILE A C 1
ATOM 2337 O O . ILE A 1 326 ? 76.529 45.926 -16.304 1.00 28.91 326 ILE A O 1
ATOM 2342 N N . SER A 1 327 ? 75.625 47.908 -15.729 1.00 28.50 327 SER A N 1
ATOM 2343 C CA . SER A 1 327 ? 74.598 47.851 -16.760 1.00 27.76 327 SER A CA 1
ATOM 2344 C C . SER A 1 327 ? 75.188 48.062 -18.146 1.00 30.72 327 SER A C 1
ATOM 2345 O O . SER A 1 327 ? 76.129 48.845 -18.318 1.00 24.71 327 SER A O 1
ATOM 2348 N N . MET A 1 328 ? 74.614 47.376 -19.133 1.00 25.92 328 MET A N 1
ATOM 2349 C CA . MET A 1 328 ? 75.162 47.388 -20.484 1.00 23.99 328 MET A CA 1
ATOM 2350 C C . MET A 1 328 ? 75.239 48.773 -21.114 1.00 24.26 328 MET A C 1
ATOM 2351 O O . MET A 1 328 ? 76.211 49.086 -21.796 1.00 24.49 328 MET A O 1
ATOM 2356 N N . TYR A 1 329 ? 74.225 49.606 -20.909 1.00 21.19 329 TYR A N 1
ATOM 2357 C CA . TYR A 1 329 ? 74.266 50.913 -21.558 1.00 22.92 329 TYR A CA 1
ATOM 2358 C C . TYR A 1 329 ? 75.531 51.716 -21.186 1.00 24.85 329 TYR A C 1
ATOM 2359 O O . TYR A 1 329 ? 76.320 52.055 -22.056 1.00 22.14 329 TYR A O 1
ATOM 2368 N N . PRO A 1 330 ? 75.736 52.009 -19.896 1.00 22.27 330 PRO A N 1
ATOM 2369 C CA . PRO A 1 330 ? 76.991 52.696 -19.579 1.00 29.78 330 PRO A CA 1
ATOM 2370 C C . PRO A 1 330 ? 78.237 51.860 -19.878 1.00 25.79 330 PRO A C 1
ATOM 2371 O O . PRO A 1 330 ? 79.217 52.451 -20.318 1.00 29.78 330 PRO A O 1
ATOM 2375 N N . LYS A 1 331 ? 78.211 50.545 -19.645 1.00 24.41 331 LYS A N 1
ATOM 2376 C CA . LYS A 1 331 ? 79.392 49.719 -19.902 1.00 26.60 331 LYS A CA 1
ATOM 2377 C C . LYS A 1 331 ? 79.806 49.745 -21.374 1.00 27.03 331 LYS A C 1
ATOM 2378 O O . LYS A 1 331 ? 80.984 49.824 -21.689 1.00 23.51 331 LYS A O 1
ATOM 2384 N N . MET A 1 332 ? 78.840 49.664 -22.279 1.00 25.92 332 MET A N 1
ATOM 2385 C CA . MET A 1 332 ? 79.156 49.740 -23.700 1.00 25.51 332 MET A CA 1
ATOM 2386 C C . MET A 1 332 ? 79.810 51.074 -24.061 1.00 25.09 332 MET A C 1
ATOM 2387 O O . MET A 1 332 ? 80.806 51.110 -24.796 1.00 25.93 332 MET A O 1
ATOM 2392 N N . TRP A 1 333 ? 79.259 52.176 -23.552 1.00 26.13 333 TRP A N 1
ATOM 2393 C CA . TRP A 1 333 ? 79.901 53.468 -23.799 1.00 28.18 333 TRP A CA 1
ATOM 2394 C C . TRP A 1 333 ? 81.314 53.524 -23.230 1.00 29.76 333 TRP A C 1
ATOM 2395 O O . TRP A 1 333 ? 82.233 53.988 -23.903 1.00 30.28 333 TRP A O 1
ATOM 2406 N N . GLU A 1 334 ? 81.493 53.052 -22.002 1.00 27.08 334 GLU A N 1
ATOM 2407 C CA . GLU A 1 334 ? 82.832 53.051 -21.406 1.00 26.84 334 GLU A CA 1
ATOM 2408 C C . GLU A 1 334 ? 83.786 52.286 -22.304 1.00 29.77 334 GLU A C 1
ATOM 2409 O O . GLU A 1 334 ? 84.929 52.690 -22.508 1.00 34.53 334 GLU A O 1
ATOM 2415 N N . ALA A 1 335 ? 83.305 51.170 -22.837 1.00 27.41 335 ALA A N 1
ATOM 2416 C CA . ALA A 1 335 ? 84.124 50.307 -23.676 1.00 34.14 335 ALA A CA 1
ATOM 2417 C C . ALA A 1 335 ? 84.412 50.962 -25.019 1.00 34.28 335 ALA A C 1
ATOM 2418 O O . ALA A 1 335 ? 85.288 50.514 -25.759 1.00 33.70 335 ALA A O 1
ATOM 2420 N N . SER A 1 336 ? 83.671 52.027 -25.317 1.00 29.07 336 SER A N 1
ATOM 2421 C CA . SER A 1 336 ? 83.801 52.742 -26.578 1.00 29.78 336 SER A CA 1
ATOM 2422 C C . SER A 1 336 ? 84.616 54.022 -26.422 1.00 39.34 336 SER A C 1
ATOM 2423 O O . SER A 1 336 ? 84.744 54.802 -27.361 1.00 42.08 336 SER A O 1
ATOM 2426 N N . GLY A 1 337 ? 85.144 54.244 -25.226 1.00 34.76 337 GLY A N 1
ATOM 2427 C CA . GLY A 1 337 ? 85.966 55.412 -24.970 1.00 34.07 337 GLY A CA 1
ATOM 2428 C C . GLY A 1 337 ? 85.188 56.577 -24.391 1.00 34.63 337 GLY A C 1
ATOM 2429 O O . GLY A 1 337 ? 85.666 57.707 -24.393 1.00 34.51 337 GLY A O 1
ATOM 2430 N N . LEU A 1 338 ? 83.986 56.319 -23.892 1.00 28.59 338 LEU A N 1
ATOM 2431 C CA . LEU A 1 338 ? 83.213 57.386 -23.265 1.00 31.80 338 LEU A CA 1
ATOM 2432 C C . LEU A 1 338 ? 82.946 57.059 -21.798 1.00 25.68 338 LEU A C 1
ATOM 2433 O O . LEU A 1 338 ? 82.016 56.325 -21.497 1.00 29.59 338 LEU A O 1
ATOM 2438 N N . PRO A 1 339 ? 83.758 57.606 -20.878 1.00 29.34 339 PRO A N 1
ATOM 2439 C CA . PRO A 1 339 ? 83.533 57.317 -19.454 1.00 32.05 339 PRO A CA 1
ATOM 2440 C C . PRO A 1 339 ? 82.138 57.760 -18.993 1.00 34.86 339 PRO A C 1
ATOM 2441 O O . PRO A 1 339 ? 81.550 58.691 -19.548 1.00 26.01 339 PRO A O 1
ATOM 2445 N N . CYS A 1 340 ? 81.607 57.110 -17.969 1.00 28.35 340 CYS A N 1
ATOM 2446 C CA . CYS A 1 340 ? 80.234 57.400 -17.569 1.00 34.46 340 CYS A CA 1
ATOM 2447 C C . CYS A 1 340 ? 79.947 58.863 -17.182 1.00 22.46 340 CYS A C 1
ATOM 2448 O O . CYS A 1 340 ? 78.888 59.392 -17.521 1.00 26.94 340 CYS A O 1
ATOM 2451 N N . PRO A 1 341 ? 80.874 59.519 -16.454 1.00 26.56 341 PRO A N 1
ATOM 2452 C CA . PRO A 1 341 ? 80.635 60.932 -16.133 1.00 29.00 341 PRO A CA 1
ATOM 2453 C C . PRO A 1 341 ? 80.385 61.771 -17.385 1.00 27.88 341 PRO A C 1
ATOM 2454 O O . PRO A 1 341 ? 79.469 62.602 -17.405 1.00 26.34 341 PRO A O 1
ATOM 2458 N N . ASN A 1 342 ? 81.207 61.559 -18.412 1.00 27.46 342 ASN A N 1
ATOM 2459 C CA . ASN A 1 342 ? 81.086 62.286 -19.669 1.00 28.44 342 ASN A CA 1
ATOM 2460 C C . ASN A 1 342 ? 79.787 61.930 -20.374 1.00 24.14 342 ASN A C 1
ATOM 2461 O O . ASN A 1 342 ? 79.147 62.782 -20.979 1.00 25.12 342 ASN A O 1
ATOM 2466 N N . LEU A 1 343 ? 79.434 60.652 -20.325 1.00 24.55 343 LEU A N 1
ATOM 2467 C CA . LEU A 1 343 ? 78.171 60.197 -20.887 1.00 21.83 343 LEU A CA 1
ATOM 2468 C C . LEU A 1 343 ? 77.034 60.979 -20.233 1.00 21.72 343 LEU A C 1
ATOM 2469 O O . LEU A 1 343 ? 76.157 61.506 -20.913 1.00 18.28 343 LEU A O 1
ATOM 2474 N N . LEU A 1 344 ? 77.056 61.064 -18.905 1.00 21.41 344 LEU A N 1
ATOM 2475 C CA . LEU A 1 344 ? 75.989 61.763 -18.190 1.00 22.22 344 LEU A CA 1
ATOM 2476 C C . LEU A 1 344 ? 75.963 63.243 -18.561 1.00 23.71 344 LEU A C 1
ATOM 2477 O O . LEU A 1 344 ? 74.889 63.821 -18.726 1.00 18.18 344 LEU A O 1
ATOM 2482 N N . ASP A 1 345 ? 77.137 63.865 -18.682 1.00 22.36 345 ASP A N 1
ATOM 2483 C CA . ASP A 1 345 ? 77.177 65.273 -19.096 1.00 19.88 345 ASP A CA 1
ATOM 2484 C C . ASP A 1 345 ? 76.516 65.440 -20.458 1.00 21.77 345 ASP A C 1
ATOM 2485 O O . ASP A 1 345 ? 75.752 66.386 -20.691 1.00 21.46 345 ASP A O 1
ATOM 2490 N N . GLN A 1 346 ? 76.835 64.534 -21.373 1.00 25.36 346 GLN A N 1
ATOM 2491 C CA . GLN A 1 346 ? 76.258 64.602 -22.711 1.00 22.98 346 GLN A CA 1
ATOM 2492 C C . GLN A 1 346 ? 74.741 64.422 -22.686 1.00 22.40 346 GLN A C 1
ATOM 2493 O O . GLN A 1 346 ? 74.006 65.150 -23.361 1.00 18.13 346 GLN A O 1
ATOM 2499 N N . LEU A 1 347 ? 74.264 63.483 -21.876 1.00 18.77 347 LEU A N 1
ATOM 2500 C CA . LEU A 1 347 ? 72.820 63.284 -21.769 1.00 18.91 347 LEU A CA 1
ATOM 2501 C C . LEU A 1 347 ? 72.132 64.540 -21.230 1.00 17.09 347 LEU A C 1
ATOM 2502 O O . LEU A 1 347 ? 71.073 64.932 -21.715 1.00 19.36 347 LEU A O 1
ATOM 2507 N N . ILE A 1 348 ? 72.737 65.170 -20.230 1.00 17.70 348 ILE A N 1
ATOM 2508 C CA . ILE A 1 348 ? 72.168 66.401 -19.690 1.00 18.35 348 ILE A CA 1
ATOM 2509 C C . ILE A 1 348 ? 72.209 67.528 -20.730 1.00 21.94 348 ILE A C 1
ATOM 2510 O O . ILE A 1 348 ? 71.232 68.253 -20.907 1.00 18.80 348 ILE A O 1
ATOM 2515 N N . GLU A 1 349 ? 73.332 67.672 -21.425 1.00 21.51 349 GLU A N 1
ATOM 2516 C CA . GLU A 1 349 ? 73.442 68.703 -22.452 1.00 23.23 349 GLU A CA 1
ATOM 2517 C C . GLU A 1 349 ? 72.408 68.505 -23.568 1.00 24.09 349 GLU A C 1
ATOM 2518 O O . GLU A 1 349 ? 71.763 69.461 -23.994 1.00 21.63 349 GLU A O 1
ATOM 2524 N N . LEU A 1 350 ? 72.267 67.266 -24.030 1.00 22.21 350 LEU A N 1
ATOM 2525 C CA . LEU A 1 350 ? 71.285 66.917 -25.049 1.00 21.66 350 LEU A CA 1
ATOM 2526 C C . LEU A 1 350 ? 69.872 67.235 -24.593 1.00 20.22 350 LEU A C 1
ATOM 2527 O O . LEU A 1 350 ? 69.061 67.728 -25.365 1.00 18.83 350 LEU A O 1
ATOM 2532 N N . ALA A 1 351 ? 69.584 66.917 -23.337 1.00 18.37 351 ALA A N 1
ATOM 2533 C CA . ALA A 1 351 ? 68.284 67.193 -22.740 1.00 19.53 351 ALA A CA 1
ATOM 2534 C C . ALA A 1 351 ? 67.977 68.691 -22.772 1.00 19.25 351 ALA A C 1
ATOM 2535 O O . ALA A 1 351 ? 66.887 69.111 -23.170 1.00 18.36 351 ALA A O 1
ATOM 2537 N N . ILE A 1 352 ? 68.937 69.498 -22.331 1.00 19.31 352 ILE A N 1
ATOM 2538 C CA . ILE A 1 352 ? 68.753 70.942 -22.277 1.00 18.20 352 ILE A CA 1
ATOM 2539 C C . ILE A 1 352 ? 68.644 71.512 -23.683 1.00 17.86 352 ILE A C 1
ATOM 2540 O O . ILE A 1 352 ? 67.824 72.381 -23.938 1.00 21.63 352 ILE A O 1
ATOM 2545 N N . ASP A 1 353 ? 69.466 71.011 -24.599 1.00 17.37 353 ASP A N 1
ATOM 2546 C CA . ASP A 1 353 ? 69.404 71.489 -25.982 1.00 20.95 353 ASP A CA 1
ATOM 2547 C C . ASP A 1 353 ? 68.055 71.182 -26.620 1.00 21.63 353 ASP A C 1
ATOM 2548 O O . ASP A 1 353 ? 67.485 72.026 -27.316 1.00 21.62 353 ASP A O 1
ATOM 2553 N N . ARG A 1 354 ? 67.553 69.969 -26.397 1.00 19.07 354 ARG A N 1
ATOM 2554 C CA . ARG A 1 354 ? 66.245 69.604 -26.941 1.00 22.50 354 ARG A CA 1
ATOM 2555 C C . ARG A 1 354 ? 65.177 70.527 -26.390 1.00 20.27 354 ARG A C 1
ATOM 2556 O O . ARG A 1 354 ? 64.345 71.043 -27.130 1.00 19.68 354 ARG A O 1
ATOM 2564 N N . HIS A 1 355 ? 65.216 70.740 -25.079 1.00 15.74 355 HIS A N 1
ATOM 2565 C CA . HIS A 1 355 ? 64.252 71.618 -24.430 1.00 19.46 355 HIS A CA 1
ATOM 2566 C C . HIS A 1 355 ? 64.281 73.027 -25.024 1.00 21.63 355 HIS A C 1
ATOM 2567 O O . HIS A 1 355 ? 63.227 73.654 -25.253 1.00 19.92 355 HIS A O 1
ATOM 2574 N N . GLN A 1 356 ? 65.489 73.533 -25.268 1.00 20.52 356 GLN A N 1
ATOM 2575 C CA . GLN A 1 356 ? 65.640 74.898 -25.773 1.00 25.10 356 GLN A CA 1
ATOM 2576 C C . GLN A 1 356 ? 65.067 75.000 -27.177 1.00 23.64 356 GLN A C 1
ATOM 2577 O O . GLN A 1 356 ? 64.345 75.943 -27.496 1.00 21.60 356 GLN A O 1
ATOM 2583 N N . GLU A 1 357 ? 65.379 74.012 -28.004 1.00 23.10 357 GLU A N 1
ATOM 2584 C CA . GLU A 1 357 ? 64.849 73.959 -29.357 1.00 21.17 357 GLU A CA 1
ATOM 2585 C C . GLU A 1 357 ? 63.327 73.829 -29.332 1.00 22.47 357 GLU A C 1
ATOM 2586 O O . GLU A 1 357 ? 62.636 74.553 -30.033 1.00 18.97 357 GLU A O 1
ATOM 2592 N N . GLN A 1 358 ? 62.801 72.909 -28.524 1.00 18.37 358 GLN A N 1
ATOM 2593 C CA . GLN A 1 358 ? 61.352 72.733 -28.452 1.00 24.47 358 GLN A CA 1
ATOM 2594 C C . GLN A 1 358 ? 60.655 74.010 -27.964 1.00 22.45 358 GLN A C 1
ATOM 2595 O O . GLN A 1 358 ? 59.586 74.357 -28.456 1.00 23.95 358 GLN A O 1
ATOM 2601 N N . GLN A 1 359 ? 61.254 74.704 -27.000 1.00 23.08 359 GLN A N 1
ATOM 2602 C CA . GLN A 1 359 ? 60.685 75.966 -26.531 1.00 20.35 359 GLN A CA 1
ATOM 2603 C C . GLN A 1 359 ? 60.641 77.020 -27.638 1.00 22.52 359 GLN A C 1
ATOM 2604 O O . GLN A 1 359 ? 59.703 77.810 -27.716 1.00 20.99 359 GLN A O 1
ATOM 2610 N N . LYS A 1 360 ? 61.669 77.061 -28.475 1.00 20.72 360 LYS A N 1
ATOM 2611 C CA . LYS A 1 360 ? 61.687 78.036 -29.569 1.00 27.07 360 LYS A CA 1
ATOM 2612 C C . LYS A 1 360 ? 60.592 77.759 -30.592 1.00 22.88 360 LYS A C 1
ATOM 2613 O O . LYS A 1 360 ? 59.910 78.688 -31.051 1.00 22.19 360 LYS A O 1
ATOM 2619 N N . LEU A 1 361 ? 60.435 76.487 -30.949 1.00 19.86 361 LEU A N 1
ATOM 2620 C CA . LEU A 1 361 ? 59.437 76.084 -31.926 1.00 19.13 361 LEU A CA 1
ATOM 2621 C C . LEU A 1 361 ? 58.050 76.445 -31.429 1.00 19.61 361 LEU A C 1
ATOM 2622 O O . LEU A 1 361 ? 57.264 77.043 -32.157 1.00 20.39 361 LEU A O 1
ATOM 2627 N N . ILE A 1 362 ? 57.777 76.072 -30.179 1.00 20.41 362 ILE A N 1
ATOM 2628 C CA . ILE A 1 362 ? 56.527 76.363 -29.492 1.00 28.27 362 ILE A CA 1
ATOM 2629 C C . ILE A 1 362 ? 56.213 77.848 -29.536 1.00 22.09 362 ILE A C 1
ATOM 2630 O O . ILE A 1 362 ? 55.124 78.252 -29.942 1.00 21.62 362 ILE A O 1
ATOM 2635 N N . ARG A 1 363 ? 57.168 78.663 -29.105 1.00 23.89 363 ARG A N 1
ATOM 2636 C CA . ARG A 1 363 ? 56.932 80.090 -29.028 1.00 21.29 363 ARG A CA 1
ATOM 2637 C C . ARG A 1 363 ? 56.747 80.706 -30.420 1.00 23.11 363 ARG A C 1
ATOM 2638 O O . ARG A 1 363 ? 55.851 81.512 -30.617 1.00 24.55 363 ARG A O 1
ATOM 2646 N N . CYS A 1 364 ? 57.569 80.318 -31.387 1.00 23.37 364 CYS A N 1
ATOM 2647 C CA . CYS A 1 364 ? 57.416 80.892 -32.724 1.00 25.91 364 CYS A CA 1
ATOM 2648 C C . CYS A 1 364 ? 56.044 80.583 -33.287 1.00 24.51 364 CYS A C 1
ATOM 2649 O O . CYS A 1 364 ? 55.365 81.459 -33.817 1.00 26.18 364 CYS A O 1
ATOM 2652 N N . TYR A 1 365 ? 55.635 79.336 -33.141 1.00 23.28 365 TYR A N 1
ATOM 2653 C CA . TYR A 1 365 ? 54.324 78.900 -33.600 1.00 18.13 365 TYR A CA 1
ATOM 2654 C C . TYR A 1 365 ? 53.207 79.661 -32.900 1.00 19.66 365 TYR A C 1
ATOM 2655 O O . TYR A 1 365 ? 52.262 80.133 -33.534 1.00 24.06 365 TYR A O 1
ATOM 2664 N N . GLU A 1 366 ? 53.335 79.788 -31.587 1.00 21.61 366 GLU A N 1
ATOM 2665 C CA . GLU A 1 366 ? 52.390 80.561 -30.789 1.00 25.54 366 GLU A CA 1
ATOM 2666 C C . GLU A 1 366 ? 52.189 81.956 -31.369 1.00 31.09 366 GLU A C 1
ATOM 2667 O O . GLU A 1 366 ? 51.062 82.390 -31.599 1.00 28.11 366 GLU A O 1
ATOM 2673 N N . VAL A 1 367 ? 53.292 82.657 -31.600 1.00 28.41 367 VAL A N 1
ATOM 2674 C CA . VAL A 1 367 ? 53.235 84.007 -32.148 1.00 26.67 367 VAL A CA 1
ATOM 2675 C C . VAL A 1 367 ? 52.561 84.006 -33.517 1.00 28.89 367 VAL A C 1
ATOM 2676 O O . VAL A 1 367 ? 51.687 84.825 -33.791 1.00 30.15 367 VAL A O 1
ATOM 2680 N N . LYS A 1 368 ? 52.977 83.082 -34.375 1.00 26.58 368 LYS A N 1
ATOM 2681 C CA . LYS A 1 368 ? 52.418 83.022 -35.716 1.00 22.44 368 LYS A CA 1
ATOM 2682 C C . LYS A 1 368 ? 50.926 82.713 -35.640 1.00 27.56 368 LYS A C 1
ATOM 2683 O O . LYS A 1 368 ? 50.122 83.390 -36.277 1.00 31.03 368 LYS A O 1
ATOM 2689 N N . ALA A 1 369 ? 50.563 81.710 -34.841 1.00 21.89 369 ALA A N 1
ATOM 2690 C CA . ALA A 1 369 ? 49.178 81.247 -34.762 1.00 28.03 369 ALA A CA 1
ATOM 2691 C C . ALA A 1 369 ? 48.187 82.308 -34.286 1.00 35.42 369 ALA A C 1
ATOM 2692 O O . ALA A 1 369 ? 47.065 82.386 -34.791 1.00 45.16 369 ALA A O 1
ATOM 2694 N N . ARG A 1 370 ? 48.581 83.111 -33.306 1.00 33.46 370 ARG A N 1
ATOM 2695 C CA . ARG A 1 370 ? 47.685 84.146 -32.788 1.00 40.38 370 ARG A CA 1
ATOM 2696 C C . ARG A 1 370 ? 47.760 85.453 -33.584 1.00 51.34 370 ARG A C 1
ATOM 2697 O O . ARG A 1 370 ? 47.026 86.402 -33.305 1.00 52.98 370 ARG A O 1
ATOM 2705 N N . SER A 1 371 ? 48.648 85.503 -34.570 1.00 54.08 371 SER A N 1
ATOM 2706 C CA . SER A 1 371 ? 48.796 86.696 -35.392 1.00 62.81 371 SER A CA 1
ATOM 2707 C C . SER A 1 371 ? 48.303 86.455 -36.815 1.00 61.00 371 SER A C 1
ATOM 2708 O O . SER A 1 371 ? 47.098 86.411 -37.067 1.00 58.85 371 SER A O 1
ATOM 2711 N N . LYS B 1 4 ? 26.897 60.669 -6.178 1.00 44.53 4 LYS B N 1
ATOM 2712 C CA . LYS B 1 4 ? 27.400 61.277 -7.410 1.00 34.66 4 LYS B CA 1
ATOM 2713 C C . LYS B 1 4 ? 28.885 60.998 -7.593 1.00 32.27 4 LYS B C 1
ATOM 2714 O O . LYS B 1 4 ? 29.620 60.802 -6.621 1.00 34.70 4 LYS B O 1
ATOM 2720 N N . LEU B 1 5 ? 29.330 60.966 -8.843 1.00 26.80 5 LEU B N 1
ATOM 2721 C CA . LEU B 1 5 ? 30.751 60.829 -9.122 1.00 25.54 5 LEU B CA 1
ATOM 2722 C C . LEU B 1 5 ? 31.390 62.207 -9.303 1.00 29.34 5 LEU B C 1
ATOM 2723 O O . LEU B 1 5 ? 30.785 63.114 -9.883 1.00 26.12 5 LEU B O 1
ATOM 2728 N N . HIS B 1 6 ? 32.612 62.365 -8.806 1.00 23.61 6 HIS B N 1
ATOM 2729 C CA . HIS B 1 6 ? 33.338 63.613 -9.006 1.00 22.39 6 HIS B CA 1
ATOM 2730 C C . HIS B 1 6 ? 34.017 63.593 -10.370 1.00 19.57 6 HIS B C 1
ATOM 2731 O O . HIS B 1 6 ? 34.877 62.764 -10.626 1.00 22.18 6 HIS B O 1
ATOM 2738 N N . ILE B 1 7 ? 33.632 64.524 -11.233 1.00 18.42 7 ILE B N 1
ATOM 2739 C CA . ILE B 1 7 ? 34.212 64.613 -12.566 1.00 19.61 7 ILE B CA 1
ATOM 2740 C C . ILE B 1 7 ? 35.016 65.910 -12.626 1.00 18.54 7 ILE B C 1
ATOM 2741 O O . ILE B 1 7 ? 34.491 66.981 -12.325 1.00 20.67 7 ILE B O 1
ATOM 2746 N N . SER B 1 8 ? 36.294 65.800 -12.964 1.00 18.96 8 SER B N 1
ATOM 2747 C CA . SER B 1 8 ? 37.124 66.977 -13.218 1.00 20.23 8 SER B CA 1
ATOM 2748 C C . SER B 1 8 ? 37.296 67.156 -14.722 1.00 20.22 8 SER B C 1
ATOM 2749 O O . SER B 1 8 ? 37.821 66.281 -15.400 1.00 21.65 8 SER B O 1
ATOM 2752 N N . VAL B 1 9 ? 36.851 68.293 -15.239 1.00 20.78 9 VAL B N 1
ATOM 2753 C CA . VAL B 1 9 ? 37.027 68.584 -16.649 1.00 22.28 9 VAL B CA 1
ATOM 2754 C C . VAL B 1 9 ? 38.236 69.500 -16.790 1.00 19.17 9 VAL B C 1
ATOM 2755 O O . VAL B 1 9 ? 38.305 70.555 -16.148 1.00 22.56 9 VAL B O 1
ATOM 2759 N N . LEU B 1 10 ? 39.202 69.065 -17.592 1.00 18.58 10 LEU B N 1
ATOM 2760 C CA . LEU B 1 10 ? 40.470 69.778 -17.736 1.00 22.57 10 LEU B CA 1
ATOM 2761 C C . LEU B 1 10 ? 40.431 70.559 -19.038 1.00 22.86 10 LEU B C 1
ATOM 2762 O O . LEU B 1 10 ? 40.127 69.988 -20.082 1.00 22.38 10 LEU B O 1
ATOM 2767 N N . CYS B 1 11 ? 40.749 71.850 -18.988 1.00 19.53 11 CYS B N 1
ATOM 2768 C CA . CYS B 1 11 ? 40.707 72.675 -20.188 1.00 20.18 11 CYS B CA 1
ATOM 2769 C C . CYS B 1 11 ? 41.734 73.802 -20.174 1.00 19.82 11 CYS B C 1
ATOM 2770 O O . CYS B 1 11 ? 42.360 74.097 -19.151 1.00 20.89 11 CYS B O 1
ATOM 2773 N N . GLY B 1 12 ? 41.882 74.439 -21.326 1.00 20.70 12 GLY B N 1
ATOM 2774 C CA . GLY B 1 12 ? 42.817 75.524 -21.481 1.00 22.68 12 GLY B CA 1
ATOM 2775 C C . GLY B 1 12 ? 44.079 74.974 -22.085 1.00 23.33 12 GLY B C 1
ATOM 2776 O O . GLY B 1 12 ? 44.064 74.459 -23.202 1.00 26.06 12 GLY B O 1
ATOM 2777 N N . GLY B 1 13 ? 45.175 75.081 -21.345 1.00 24.16 13 GLY B N 1
ATOM 2778 C CA . GLY B 1 13 ? 46.416 74.457 -21.763 1.00 23.12 13 GLY B CA 1
ATOM 2779 C C . GLY B 1 13 ? 47.333 75.424 -22.479 1.00 31.88 13 GLY B C 1
ATOM 2780 O O . GLY B 1 13 ? 46.905 76.483 -22.936 1.00 32.21 13 GLY B O 1
ATOM 2781 N N . GLN B 1 14 ? 48.609 75.062 -22.546 1.00 33.55 14 GLN B N 1
ATOM 2782 C CA . GLN B 1 14 ? 49.578 75.804 -23.328 1.00 44.16 14 GLN B CA 1
ATOM 2783 C C . GLN B 1 14 ? 49.503 75.249 -24.748 1.00 46.67 14 GLN B C 1
ATOM 2784 O O . GL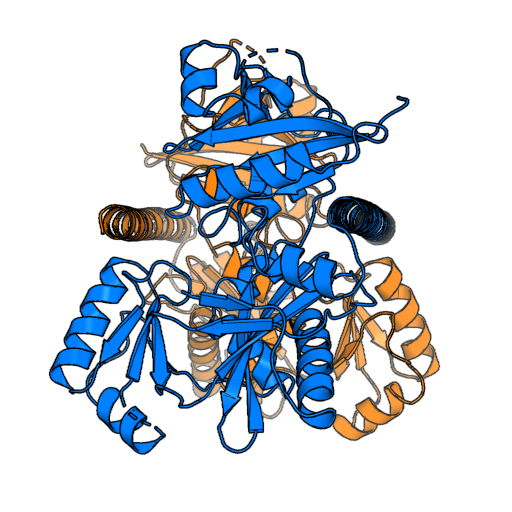N B 1 14 ? 50.342 74.452 -25.183 1.00 47.22 14 GLN B O 1
ATOM 2790 N N . SER B 1 15 ? 48.462 75.670 -25.451 1.00 37.55 15 SER B N 1
ATOM 2791 C CA . SER B 1 15 ? 48.165 75.182 -26.781 1.00 33.69 15 SER B CA 1
ATOM 2792 C C . SER B 1 15 ? 47.461 76.286 -27.546 1.00 37.07 15 SER B C 1
ATOM 2793 O O . SER B 1 15 ? 46.777 77.125 -26.959 1.00 33.43 15 SER B O 1
ATOM 2796 N N . THR B 1 16 ? 47.623 76.279 -28.860 1.00 34.49 16 THR B N 1
ATOM 2797 C CA . THR B 1 16 ? 46.964 77.255 -29.705 1.00 33.19 16 THR B CA 1
ATOM 2798 C C . THR B 1 16 ? 45.456 77.021 -29.768 1.00 32.29 16 THR B C 1
ATOM 2799 O O . THR B 1 16 ? 44.707 77.901 -30.190 1.00 31.11 16 THR B O 1
ATOM 2803 N N . GLU B 1 17 ? 45.014 75.839 -29.343 1.00 30.80 17 GLU B N 1
ATOM 2804 C CA . GLU B 1 17 ? 43.585 75.530 -29.280 1.00 30.43 17 GLU B CA 1
ATOM 2805 C C . GLU B 1 17 ? 42.982 75.812 -27.892 1.00 22.68 17 GLU B C 1
ATOM 2806 O O . GLU B 1 17 ? 41.904 75.329 -27.555 1.00 29.50 17 GLU B O 1
ATOM 2812 N N . HIS B 1 18 ? 43.694 76.593 -27.098 1.00 25.95 18 HIS B N 1
ATOM 2813 C CA . HIS B 1 18 ? 43.256 76.968 -25.761 1.00 25.59 18 HIS B CA 1
ATOM 2814 C C . HIS B 1 18 ? 41.788 77.439 -25.727 1.00 29.71 18 HIS B C 1
ATOM 2815 O O . HIS B 1 18 ? 40.989 76.950 -24.934 1.00 24.20 18 HIS B O 1
ATOM 2822 N N . GLU B 1 19 ? 41.424 78.392 -26.576 1.00 26.70 19 GLU B N 1
ATOM 2823 C CA . GLU B 1 19 ? 40.052 78.901 -26.538 1.00 23.60 19 GLU B CA 1
ATOM 2824 C C . GLU B 1 19 ? 38.974 77.891 -26.954 1.00 27.94 19 GLU B C 1
ATOM 2825 O O . GLU B 1 19 ? 37.884 77.879 -26.383 1.00 27.73 19 GLU B O 1
ATOM 2831 N N . ILE B 1 20 ? 39.267 77.040 -27.934 1.00 24.33 20 ILE B N 1
ATOM 2832 C CA . ILE B 1 20 ? 38.312 76.001 -28.310 1.00 23.72 20 ILE B CA 1
ATOM 2833 C C . ILE B 1 20 ? 38.150 74.986 -27.177 1.00 21.70 20 ILE B C 1
ATOM 2834 O O . ILE B 1 20 ? 37.048 74.518 -26.889 1.00 23.99 20 ILE B O 1
ATOM 2839 N N . SER B 1 21 ? 39.260 74.671 -26.524 1.00 20.72 21 SER B N 1
ATOM 2840 C CA . SER B 1 21 ? 39.241 73.836 -25.341 1.00 20.17 21 SER B CA 1
ATOM 2841 C C . SER B 1 21 ? 38.291 74.376 -24.261 1.00 17.94 21 SER B C 1
ATOM 2842 O O . SER B 1 21 ? 37.541 73.624 -23.636 1.00 19.58 21 SER B O 1
ATOM 2845 N N . ILE B 1 22 ? 38.325 75.681 -24.038 1.00 20.11 22 ILE B N 1
ATOM 2846 C CA . ILE B 1 22 ? 37.445 76.280 -23.041 1.00 20.16 22 ILE B CA 1
ATOM 2847 C C . ILE B 1 22 ? 35.994 76.105 -23.477 1.00 22.12 22 ILE B C 1
ATOM 2848 O O . ILE B 1 22 ? 35.129 75.760 -22.667 1.00 20.67 22 ILE B O 1
ATOM 2853 N N . GLN B 1 23 ? 35.730 76.331 -24.761 1.00 23.38 23 GLN B N 1
ATOM 2854 C CA . GLN B 1 23 ? 34.381 76.178 -25.299 1.00 23.98 23 GLN B CA 1
ATOM 2855 C C . GLN B 1 23 ? 33.926 74.712 -25.282 1.00 23.19 23 GLN B C 1
ATOM 2856 O O . GLN B 1 23 ? 32.760 74.411 -25.008 1.00 22.57 23 GLN B O 1
ATOM 2862 N N . SER B 1 24 ? 34.851 73.798 -25.542 1.00 23.58 24 SER B N 1
ATOM 2863 C CA . SER B 1 24 ? 34.531 72.377 -25.446 1.00 18.13 24 SER B CA 1
ATOM 2864 C C . SER B 1 24 ? 34.129 72.063 -24.014 1.00 20.48 24 SER B C 1
ATOM 2865 O O . SER B 1 24 ? 33.080 71.471 -23.760 1.00 23.55 24 SER B O 1
ATOM 2868 N N . ALA B 1 25 ? 34.976 72.471 -23.078 1.00 16.27 25 ALA B N 1
ATOM 2869 C CA . ALA B 1 25 ? 34.715 72.275 -21.659 1.00 19.37 25 ALA B CA 1
ATOM 2870 C C . ALA B 1 25 ? 33.394 72.877 -21.216 1.00 21.40 25 ALA B C 1
ATOM 2871 O O . ALA B 1 25 ? 32.684 72.274 -20.421 1.00 19.48 25 ALA B O 1
ATOM 2873 N N . LYS B 1 26 ? 33.072 74.078 -21.698 1.00 22.10 26 LYS B N 1
ATOM 2874 C CA . LYS B 1 26 ? 31.821 74.715 -21.280 1.00 22.11 26 LYS B CA 1
ATOM 2875 C C . LYS B 1 26 ? 30.634 73.864 -21.714 1.00 28.36 26 LYS B C 1
ATOM 2876 O O . LYS B 1 26 ? 29.710 73.639 -20.935 1.00 24.46 26 LYS B O 1
ATOM 2882 N N . ASN B 1 27 ? 30.680 73.366 -22.949 1.00 23.86 27 ASN B N 1
ATOM 2883 C CA . ASN B 1 27 ? 29.624 72.486 -23.443 1.00 24.35 27 ASN B CA 1
ATOM 2884 C C . ASN B 1 27 ? 29.509 71.243 -22.560 1.00 20.64 27 ASN B C 1
ATOM 2885 O O . ASN B 1 27 ? 28.428 70.886 -22.102 1.00 25.29 27 ASN B O 1
ATOM 2890 N N . ILE B 1 28 ? 30.641 70.607 -22.298 1.00 20.53 28 ILE B N 1
ATOM 2891 C CA . ILE B 1 28 ? 30.657 69.422 -21.453 1.00 24.15 28 ILE B CA 1
ATOM 2892 C C . ILE B 1 28 ? 30.123 69.715 -20.062 1.00 22.29 28 ILE B C 1
ATOM 2893 O O . ILE B 1 28 ? 29.275 68.987 -19.560 1.00 24.62 28 ILE B O 1
ATOM 2898 N N . VAL B 1 29 ? 30.626 70.771 -19.434 1.00 21.98 29 VAL B N 1
ATOM 2899 C CA . VAL B 1 29 ? 30.183 71.104 -18.085 1.00 20.53 29 VAL B CA 1
ATOM 2900 C C . VAL B 1 29 ? 28.690 71.433 -18.110 1.00 26.77 29 VAL B C 1
ATOM 2901 O O . VAL B 1 29 ? 27.947 71.035 -17.211 1.00 27.38 29 VAL B O 1
ATOM 2905 N N . ASN B 1 30 ? 28.260 72.133 -19.158 1.00 22.84 30 ASN B N 1
ATOM 2906 C CA . ASN B 1 30 ? 26.853 72.516 -19.330 1.00 27.67 30 ASN B CA 1
ATOM 2907 C C . ASN B 1 30 ? 25.931 71.305 -19.510 1.00 32.49 30 ASN B C 1
ATOM 2908 O O . ASN B 1 30 ? 24.755 71.352 -19.152 1.00 37.88 30 ASN B O 1
ATOM 2913 N N . THR B 1 31 ? 26.477 70.225 -20.066 1.00 24.80 31 THR B N 1
ATOM 2914 C CA . THR B 1 31 ? 25.678 69.094 -20.538 1.00 29.35 31 THR B CA 1
ATOM 2915 C C . THR B 1 31 ? 25.772 67.843 -19.664 1.00 33.40 31 THR B C 1
ATOM 2916 O O . THR B 1 31 ? 24.945 66.936 -19.768 1.00 32.57 31 THR B O 1
ATOM 2920 N N . LEU B 1 32 ? 26.780 67.788 -18.806 1.00 29.33 32 LEU B N 1
ATOM 2921 C CA . LEU B 1 32 ? 26.906 66.672 -17.882 1.00 26.28 32 LEU B CA 1
ATOM 2922 C C . LEU B 1 32 ? 25.688 66.628 -16.985 1.00 27.54 32 LEU B C 1
ATOM 2923 O O . LEU B 1 32 ? 25.191 67.661 -16.541 1.00 30.89 32 LEU B O 1
ATOM 2928 N N . ASP B 1 33 ? 25.215 65.420 -16.723 1.00 28.61 33 ASP B N 1
ATOM 2929 C CA . ASP B 1 33 ? 24.011 65.211 -15.936 1.00 32.51 33 ASP B CA 1
ATOM 2930 C C . ASP B 1 33 ? 24.256 65.567 -14.476 1.00 32.48 33 ASP B C 1
ATOM 2931 O O . ASP B 1 33 ? 24.984 64.867 -13.763 1.00 28.79 33 ASP B O 1
ATOM 2936 N N . ALA B 1 34 ? 23.630 66.646 -14.030 1.00 29.79 34 ALA B N 1
ATOM 2937 C CA . ALA B 1 34 ? 23.816 67.144 -12.668 1.00 38.92 34 ALA B CA 1
ATOM 2938 C C . ALA B 1 34 ? 23.408 66.127 -11.604 1.00 37.19 34 ALA B C 1
ATOM 2939 O O . ALA B 1 34 ? 23.884 66.177 -10.473 1.00 41.03 34 ALA B O 1
ATOM 2941 N N . ALA B 1 35 ? 22.507 65.222 -11.962 1.00 43.05 35 ALA B N 1
ATOM 2942 C CA . ALA B 1 35 ? 22.038 64.213 -11.020 1.00 45.62 35 ALA B CA 1
ATOM 2943 C C . ALA B 1 35 ? 23.095 63.141 -10.774 1.00 40.27 35 ALA B C 1
ATOM 2944 O O . ALA B 1 35 ? 23.060 62.451 -9.755 1.00 37.93 35 ALA B O 1
ATOM 2946 N N . LYS B 1 36 ? 24.027 62.999 -11.713 1.00 29.93 36 LYS B N 1
ATOM 2947 C CA . LYS B 1 36 ? 25.019 61.922 -11.645 1.00 30.57 36 LYS B CA 1
ATOM 2948 C C . LYS B 1 36 ? 26.393 62.403 -11.195 1.00 31.19 36 LYS B C 1
ATOM 2949 O O . LYS B 1 36 ? 27.196 61.615 -10.689 1.00 27.51 36 LYS B O 1
ATOM 2955 N N . TYR B 1 37 ? 26.672 63.687 -11.398 1.00 30.71 37 TYR B N 1
ATOM 2956 C CA . TYR B 1 37 ? 28.034 64.181 -11.240 1.00 28.24 37 TYR B CA 1
ATOM 2957 C C . TYR B 1 37 ? 28.175 65.439 -10.404 1.00 29.10 37 TYR B C 1
ATOM 2958 O O . TYR B 1 37 ? 27.346 66.340 -10.470 1.00 33.22 37 TYR B O 1
ATOM 2967 N N . LEU B 1 38 ? 29.257 65.486 -9.634 1.00 27.44 38 LEU B N 1
ATOM 2968 C CA . LEU B 1 38 ? 29.726 66.722 -9.035 1.00 27.14 38 LEU B CA 1
ATOM 2969 C C . LEU B 1 38 ? 30.896 67.164 -9.902 1.00 28.75 38 LEU B C 1
ATOM 2970 O O . LEU B 1 38 ? 31.911 66.466 -10.024 1.00 22.78 38 LEU B O 1
ATOM 2975 N N . ILE B 1 39 ? 30.732 68.306 -10.543 1.00 23.85 39 ILE B N 1
ATOM 2976 C CA . ILE B 1 39 ? 31.647 68.721 -11.592 1.00 23.45 39 ILE B CA 1
ATOM 2977 C C . ILE B 1 39 ? 32.624 69.780 -11.101 1.00 22.44 39 ILE B C 1
ATOM 2978 O O . ILE B 1 39 ? 32.217 70.812 -10.547 1.00 23.84 39 ILE B O 1
ATOM 2983 N N . SER B 1 40 ? 33.910 69.501 -11.295 1.00 23.72 40 SER B N 1
ATOM 2984 C CA . SER B 1 40 ? 34.965 70.475 -11.049 1.00 21.27 40 SER B CA 1
ATOM 2985 C C . SER B 1 40 ? 35.619 70.798 -12.374 1.00 22.08 40 SER B C 1
ATOM 2986 O O . SER B 1 40 ? 35.656 69.971 -13.281 1.00 20.12 40 SER B O 1
ATOM 2989 N N . VAL B 1 41 ? 36.117 72.015 -12.498 1.00 23.12 41 VAL B N 1
ATOM 2990 C CA . VAL B 1 41 ? 36.845 72.369 -13.696 1.00 20.42 41 VAL B CA 1
ATOM 2991 C C . VAL B 1 41 ? 38.273 72.701 -13.323 1.00 19.66 41 VAL B C 1
ATOM 2992 O O . VAL B 1 41 ? 38.531 73.441 -12.375 1.00 22.97 41 VAL B O 1
ATOM 2996 N N . ILE B 1 42 ? 39.206 72.095 -14.042 1.00 19.99 42 ILE B N 1
ATOM 2997 C CA . ILE B 1 42 ? 40.608 72.429 -13.891 1.00 20.31 42 ILE B CA 1
ATOM 2998 C C . ILE B 1 42 ? 40.976 73.258 -15.106 1.00 20.85 42 ILE B C 1
ATOM 2999 O O . ILE B 1 42 ? 40.840 72.807 -16.244 1.00 21.81 42 ILE B O 1
ATOM 3004 N N . PHE B 1 43 ? 41.449 74.462 -14.861 1.00 18.73 43 PHE B N 1
ATOM 3005 C CA . PHE B 1 43 ? 41.850 75.339 -15.948 1.00 22.42 43 PHE B CA 1
ATOM 3006 C C . PHE B 1 43 ? 43.356 75.486 -15.952 1.00 28.02 43 PHE B C 1
ATOM 3007 O O . PHE B 1 43 ? 43.949 75.827 -14.930 1.00 22.56 43 PHE B O 1
ATOM 3015 N N . ILE B 1 44 ? 43.975 75.218 -17.097 1.00 18.16 44 ILE B N 1
ATOM 3016 C CA . ILE B 1 44 ? 45.408 75.402 -17.228 1.00 16.87 44 ILE B CA 1
ATOM 3017 C C . ILE B 1 44 ? 45.655 76.634 -18.078 1.00 19.92 44 ILE B C 1
ATOM 3018 O O . ILE B 1 44 ? 45.249 76.676 -19.227 1.00 22.76 44 ILE B O 1
ATOM 3023 N N . ASP B 1 45 ? 46.314 77.633 -17.513 1.00 25.16 45 ASP B N 1
ATOM 3024 C CA . ASP B 1 45 ? 46.470 78.900 -18.232 1.00 27.62 45 ASP B CA 1
ATOM 3025 C C . ASP B 1 45 ? 47.615 78.836 -19.246 1.00 34.07 45 ASP B C 1
ATOM 3026 O O . ASP B 1 45 ? 48.281 77.806 -19.378 1.00 30.37 45 ASP B O 1
ATOM 3031 N N . HIS B 1 46 ? 47.833 79.924 -19.982 1.00 28.85 46 HIS B N 1
ATOM 3032 C CA . HIS B 1 46 ? 48.799 79.892 -21.074 1.00 36.21 46 HIS B CA 1
ATOM 3033 C C . HIS B 1 46 ? 50.227 79.639 -20.600 1.00 41.86 46 HIS B C 1
ATOM 3034 O O . HIS B 1 46 ? 51.079 79.209 -21.377 1.00 39.58 46 HIS B O 1
ATOM 3041 N N . VAL B 1 47 ? 50.484 79.903 -19.324 1.00 41.22 47 VAL B N 1
ATOM 3042 C CA . VAL B 1 47 ? 51.831 79.749 -18.791 1.00 42.98 47 VAL B CA 1
ATOM 3043 C C . VAL B 1 47 ? 51.980 78.459 -17.986 1.00 39.48 47 VAL B C 1
ATOM 3044 O O . VAL B 1 47 ? 52.990 78.241 -17.315 1.00 32.96 47 VAL B O 1
ATOM 3048 N N . GLY B 1 48 ? 50.970 77.599 -18.066 1.00 28.91 48 GLY B N 1
ATOM 3049 C CA . GLY B 1 48 ? 51.061 76.275 -17.479 1.00 23.69 48 GLY B CA 1
ATOM 3050 C C . GLY B 1 48 ? 50.618 76.186 -16.029 1.00 25.05 48 GLY B C 1
ATOM 3051 O O . GLY B 1 48 ? 50.805 75.162 -15.386 1.00 30.80 48 GLY B O 1
ATOM 3052 N N . ARG B 1 49 ? 50.040 77.255 -15.497 1.00 23.92 49 ARG B N 1
ATOM 3053 C CA . ARG B 1 49 ? 49.556 77.221 -14.121 1.00 24.51 49 ARG B CA 1
ATOM 3054 C C . ARG B 1 49 ? 48.185 76.551 -14.050 1.00 24.45 49 ARG B C 1
ATOM 3055 O O . ARG B 1 49 ? 47.355 76.732 -14.939 1.00 25.12 49 ARG B O 1
ATOM 3063 N N . TRP B 1 50 ? 47.954 75.772 -12.997 1.00 21.91 50 TRP B N 1
ATOM 3064 C CA . TRP B 1 50 ? 46.696 75.024 -12.861 1.00 21.45 50 TRP B CA 1
ATOM 3065 C C . TRP B 1 50 ? 45.764 75.621 -11.800 1.00 23.20 50 TRP B C 1
ATOM 3066 O O . TRP B 1 50 ? 46.203 75.987 -10.708 1.00 27.39 50 TRP B O 1
ATOM 3077 N N . TYR B 1 51 ? 44.475 75.675 -12.114 1.00 22.32 51 TYR B N 1
ATOM 3078 C CA . TYR B 1 51 ? 43.484 76.251 -11.214 1.00 22.91 51 TYR B CA 1
ATOM 3079 C C . TYR B 1 51 ? 42.263 75.364 -11.113 1.00 28.79 51 TYR B C 1
ATOM 3080 O O . TYR B 1 51 ? 41.846 74.742 -12.091 1.00 23.12 51 TYR B O 1
ATOM 3089 N N . LEU B 1 52 ? 41.669 75.319 -9.929 1.00 25.94 52 LEU B N 1
ATOM 3090 C CA . LEU B 1 52 ? 40.472 74.521 -9.759 1.00 22.93 52 LEU B CA 1
ATOM 3091 C C . LEU B 1 52 ? 39.264 75.408 -9.529 1.00 20.56 52 LEU B C 1
ATOM 3092 O O . LEU B 1 52 ? 39.296 76.344 -8.726 1.00 25.60 52 LEU B O 1
ATOM 3097 N N . ILE B 1 53 ? 38.203 75.115 -10.266 1.00 19.56 53 ILE B N 1
ATOM 3098 C CA . ILE B 1 53 ? 36.923 75.771 -10.077 1.00 18.69 53 ILE B CA 1
ATOM 3099 C C . ILE B 1 53 ? 35.938 74.728 -9.589 1.00 27.50 53 ILE B C 1
ATOM 3100 O O . ILE B 1 53 ? 35.604 73.792 -10.322 1.00 24.44 53 ILE B O 1
ATOM 3105 N N . ASP B 1 54 ? 35.482 74.856 -8.345 1.00 22.23 54 ASP B N 1
ATOM 3106 C CA . ASP B 1 54 ? 34.590 73.825 -7.829 1.00 28.76 54 ASP B CA 1
ATOM 3107 C C . ASP B 1 54 ? 33.139 74.260 -7.869 1.00 26.23 54 ASP B C 1
ATOM 3108 O O . ASP B 1 54 ? 32.277 73.606 -7.304 1.00 32.50 54 ASP B O 1
ATOM 3113 N N . GLN B 1 55 ? 32.875 75.374 -8.542 1.00 25.14 55 GLN B N 1
ATOM 3114 C CA . GLN B 1 55 ? 31.502 75.787 -8.801 1.00 23.75 55 GLN B CA 1
ATOM 3115 C C . GLN B 1 55 ? 31.276 75.788 -10.298 1.00 25.28 55 GLN B C 1
ATOM 3116 O O . GLN B 1 55 ? 31.571 76.780 -10.969 1.00 26.78 55 GLN B O 1
ATOM 3122 N N . PRO B 1 56 ? 30.744 74.682 -10.835 1.00 27.08 56 PRO B N 1
ATOM 3123 C CA . PRO B 1 56 ? 30.608 74.571 -12.291 1.00 30.34 56 PRO B CA 1
ATOM 3124 C C . PRO B 1 56 ? 29.824 75.742 -12.877 1.00 29.84 56 PRO B C 1
ATOM 3125 O O . PRO B 1 56 ? 30.129 76.210 -13.972 1.00 27.16 56 PRO B O 1
ATOM 3129 N N . GLU B 1 57 ? 28.837 76.232 -12.142 1.00 22.96 57 GLU B N 1
ATOM 3130 C CA . GLU B 1 57 ? 28.025 77.326 -12.664 1.00 24.18 57 GLU B CA 1
ATOM 3131 C C . GLU B 1 57 ? 28.841 78.623 -12.879 1.00 23.03 57 GLU B C 1
ATOM 3132 O O . GLU B 1 57 ? 28.527 79.416 -13.765 1.00 28.57 57 GLU B O 1
ATOM 3138 N N . MET B 1 58 ? 29.887 78.815 -12.079 1.00 30.01 58 MET B N 1
ATOM 3139 C CA . MET B 1 58 ? 30.783 79.956 -12.234 1.00 30.28 58 MET B CA 1
ATOM 3140 C C . MET B 1 58 ? 31.555 79.823 -13.540 1.00 30.48 58 MET B C 1
ATOM 3141 O O . MET B 1 58 ? 31.710 80.793 -14.290 1.00 27.08 58 MET B O 1
ATOM 3146 N N . PHE B 1 59 ? 32.044 78.613 -13.799 1.00 29.04 59 PHE B N 1
ATOM 3147 C CA . PHE B 1 59 ? 32.745 78.319 -15.041 1.00 23.97 59 PHE B CA 1
ATOM 3148 C C . PHE B 1 59 ? 31.843 78.559 -16.247 1.00 24.84 59 PHE B C 1
ATOM 3149 O O . PHE B 1 59 ? 32.289 79.025 -17.292 1.00 25.21 59 PHE B O 1
ATOM 3157 N N . LEU B 1 60 ? 30.566 78.237 -16.107 1.00 23.71 60 LEU B N 1
ATOM 3158 C CA . LEU B 1 60 ? 29.645 78.435 -17.218 1.00 28.69 60 LEU B CA 1
ATOM 3159 C C . LEU B 1 60 ? 29.338 79.925 -17.412 1.00 32.51 60 LEU B C 1
ATOM 3160 O O . LEU B 1 60 ? 29.138 80.388 -18.532 1.00 31.98 60 LEU B O 1
ATOM 3165 N N . ALA B 1 61 ? 29.320 80.674 -16.317 1.00 24.87 61 ALA B N 1
ATOM 3166 C CA . ALA B 1 61 ? 28.899 82.073 -16.368 1.00 30.14 61 ALA B CA 1
ATOM 3167 C C . ALA B 1 61 ? 30.025 83.032 -16.771 1.00 30.43 61 ALA B C 1
ATOM 3168 O O . ALA B 1 61 ? 29.757 84.125 -17.271 1.00 27.64 61 ALA B O 1
ATOM 3170 N N . HIS B 1 62 ? 31.269 82.610 -16.557 1.00 26.52 62 HIS B N 1
ATOM 3171 C CA . HIS B 1 62 ? 32.435 83.477 -16.698 1.00 25.18 62 HIS B CA 1
ATOM 3172 C C . HIS B 1 62 ? 33.548 82.791 -17.464 1.00 26.57 62 HIS B C 1
ATOM 3173 O O . HIS B 1 62 ? 33.603 81.566 -17.511 1.00 30.45 62 HIS B O 1
ATOM 3180 N N . SER B 1 63 ? 34.457 83.576 -18.037 1.00 27.33 63 SER B N 1
ATOM 3181 C CA . SER B 1 63 ? 35.657 83.000 -18.630 1.00 27.45 63 SER B CA 1
ATOM 3182 C C . SER B 1 63 ? 36.567 82.513 -17.512 1.00 23.36 63 SER B C 1
ATOM 3183 O O . SER B 1 63 ? 36.525 83.034 -16.400 1.00 26.79 63 SER B O 1
ATOM 3186 N N . PRO B 1 64 ? 37.395 81.506 -17.802 1.00 24.47 64 PRO B N 1
ATOM 3187 C CA . PRO B 1 64 ? 38.318 81.056 -16.757 1.00 27.53 64 PRO B CA 1
ATOM 3188 C C . PRO B 1 64 ? 39.315 82.147 -16.376 1.00 26.99 64 PRO B C 1
ATOM 3189 O O . PRO B 1 64 ? 39.638 82.284 -15.193 1.00 24.08 64 PRO B O 1
ATOM 3193 N N . ASP B 1 65 ? 39.766 82.947 -17.338 1.00 22.08 65 ASP B N 1
ATOM 3194 C CA . ASP B 1 65 ? 40.679 84.024 -16.991 1.00 27.05 65 ASP B CA 1
ATOM 3195 C C . ASP B 1 65 ? 40.062 84.980 -15.964 1.00 30.15 65 ASP B C 1
ATOM 3196 O O . ASP B 1 65 ? 40.748 85.475 -15.077 1.00 29.49 65 ASP B O 1
ATOM 3201 N N . HIS B 1 66 ? 38.774 85.259 -16.117 1.00 26.88 66 HIS B N 1
ATOM 3202 C CA . HIS B 1 66 ? 38.065 86.130 -15.185 1.00 27.18 66 HIS B CA 1
ATOM 3203 C C . HIS B 1 66 ? 38.046 85.480 -13.806 1.00 23.18 66 HIS B C 1
ATOM 3204 O O . HIS B 1 66 ? 38.290 86.125 -12.785 1.00 26.22 66 HIS B O 1
ATOM 3211 N N . LEU B 1 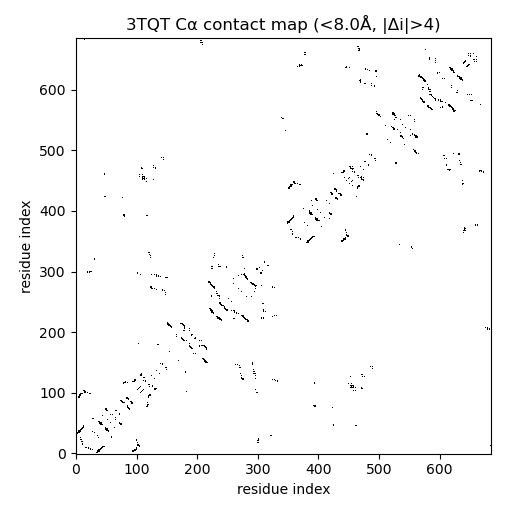67 ? 37.761 84.190 -13.784 1.00 23.49 67 LEU B N 1
ATOM 3212 C CA . LEU B 1 67 ? 37.728 83.459 -12.524 1.00 26.93 67 LEU B CA 1
ATOM 3213 C C . LEU B 1 67 ? 39.092 83.416 -11.858 1.00 27.35 67 LEU B C 1
ATOM 3214 O O . LEU B 1 67 ? 39.198 83.424 -10.630 1.00 27.28 67 LEU B O 1
ATOM 3219 N N . VAL B 1 68 ? 40.143 83.358 -12.666 1.00 25.12 68 VAL B N 1
ATOM 3220 C CA . VAL B 1 68 ? 41.485 83.366 -12.114 1.00 25.17 68 VAL B CA 1
ATOM 3221 C C . VAL B 1 68 ? 41.728 84.726 -11.484 1.00 31.08 68 VAL B C 1
ATOM 3222 O O . VAL B 1 68 ? 42.189 84.827 -10.340 1.00 29.49 68 VAL B O 1
ATOM 3226 N N . LYS B 1 69 ? 41.406 85.779 -12.227 1.00 28.46 69 LYS B N 1
ATOM 3227 C CA . LYS B 1 69 ? 41.631 87.120 -11.706 1.00 29.21 69 LYS B CA 1
ATOM 3228 C C . LYS B 1 69 ? 40.776 87.371 -10.476 1.00 32.63 69 LYS B C 1
ATOM 3229 O O . LYS B 1 69 ? 41.239 87.963 -9.501 1.00 34.28 69 LYS B O 1
ATOM 3235 N N . GLU B 1 70 ? 39.532 86.910 -10.511 1.00 28.92 70 GLU B N 1
ATOM 3236 C CA . GLU B 1 70 ? 38.650 87.058 -9.359 1.00 29.70 70 GLU B CA 1
ATOM 3237 C C . GLU B 1 70 ? 39.094 86.194 -8.173 1.00 36.82 70 GLU B C 1
ATOM 3238 O O . GLU B 1 70 ? 38.858 86.542 -7.020 1.00 37.32 70 GLU B O 1
ATOM 3244 N N . GLY B 1 71 ? 39.736 85.067 -8.452 1.00 36.40 71 GLY B N 1
ATOM 3245 C CA . GLY B 1 71 ? 40.215 84.203 -7.387 1.00 34.27 71 GLY B CA 1
ATOM 3246 C C . GLY B 1 71 ? 39.382 82.955 -7.177 1.00 39.64 71 GLY B C 1
ATOM 3247 O O . GLY B 1 71 ? 39.779 82.057 -6.441 1.00 45.61 71 GLY B O 1
ATOM 3248 N N . SER B 1 72 ? 38.227 82.882 -7.825 1.00 35.40 72 SER B N 1
ATOM 3249 C CA . SER B 1 72 ? 37.382 81.695 -7.707 1.00 41.88 72 SER B CA 1
ATOM 3250 C C . SER B 1 72 ? 38.034 80.456 -8.336 1.00 34.11 72 SER B C 1
ATOM 3251 O O . SER B 1 72 ? 37.739 79.325 -7.952 1.00 40.52 72 SER B O 1
ATOM 3254 N N . ALA B 1 73 ? 38.910 80.677 -9.308 1.00 24.75 73 ALA B N 1
ATOM 3255 C CA . ALA B 1 73 ? 39.733 79.611 -9.858 1.00 25.42 73 ALA B CA 1
ATOM 3256 C C . ALA B 1 73 ? 40.964 79.523 -8.969 1.00 31.47 73 ALA B C 1
ATOM 3257 O O . ALA B 1 73 ? 41.853 80.368 -9.063 1.00 33.34 73 ALA B O 1
ATOM 3259 N N . ARG B 1 74 ? 40.997 78.527 -8.082 1.00 28.68 74 ARG B N 1
ATOM 3260 C CA . ARG B 1 74 ? 42.054 78.429 -7.078 1.00 33.37 74 ARG B CA 1
ATOM 3261 C C . ARG B 1 74 ? 43.275 77.730 -7.640 1.00 27.54 74 ARG B C 1
ATOM 3262 O O . ARG B 1 74 ? 43.152 76.676 -8.245 1.00 24.11 74 ARG B O 1
ATOM 3270 N N . PRO B 1 75 ? 44.463 78.302 -7.416 1.00 27.19 75 PRO B N 1
ATOM 3271 C CA . PRO B 1 75 ? 45.696 77.627 -7.815 1.00 29.34 75 PRO B CA 1
ATOM 3272 C C . PRO B 1 75 ? 45.757 76.274 -7.143 1.00 31.85 75 PRO B C 1
ATOM 3273 O O . PRO B 1 75 ? 45.489 76.173 -5.947 1.00 27.02 75 PRO B O 1
ATOM 3277 N N . ILE B 1 76 ? 46.088 75.236 -7.898 1.00 25.58 76 ILE B N 1
ATOM 3278 C CA . ILE B 1 76 ? 46.202 73.922 -7.299 1.00 27.80 76 ILE B CA 1
ATOM 3279 C C . ILE B 1 76 ? 47.476 73.262 -7.747 1.00 32.53 76 ILE B C 1
ATOM 3280 O O . ILE B 1 76 ? 48.111 73.685 -8.714 1.00 33.66 76 ILE B O 1
ATOM 3285 N N . THR B 1 77 ? 47.851 72.223 -7.019 1.00 35.36 77 THR B N 1
ATOM 3286 C CA . THR B 1 77 ? 48.841 71.290 -7.501 1.00 33.86 77 THR B CA 1
ATOM 3287 C C . THR B 1 77 ? 48.240 69.905 -7.362 1.00 31.02 77 THR B C 1
ATOM 3288 O O . THR B 1 77 ? 47.044 69.759 -7.128 1.00 31.39 77 THR B O 1
ATOM 3292 N N . ILE B 1 78 ? 49.060 68.881 -7.502 1.00 29.84 78 ILE B N 1
ATOM 3293 C CA . ILE B 1 78 ? 48.526 67.544 -7.405 1.00 29.55 78 ILE B CA 1
ATOM 3294 C C . ILE B 1 78 ? 48.959 66.910 -6.105 1.00 28.25 78 ILE B C 1
ATOM 3295 O O . ILE B 1 78 ? 49.945 67.310 -5.496 1.00 35.57 78 ILE B O 1
ATOM 3300 N N . ALA B 1 79 ? 48.197 65.939 -5.649 1.00 27.41 79 ALA B N 1
ATOM 3301 C CA . ALA B 1 79 ? 48.633 65.173 -4.500 1.00 35.61 79 ALA B CA 1
ATOM 3302 C C . ALA B 1 79 ? 48.933 63.789 -5.038 1.00 30.90 79 ALA B C 1
ATOM 3303 O O . ALA B 1 79 ? 48.049 63.127 -5.568 1.00 41.51 79 ALA B O 1
ATOM 3305 N N . PHE B 1 80 ? 50.187 63.366 -4.951 1.00 29.41 80 PHE B N 1
ATOM 3306 C CA . PHE B 1 80 ? 50.572 62.060 -5.467 1.00 33.11 80 PHE B CA 1
ATOM 3307 C C . PHE B 1 80 ? 50.133 60.925 -4.541 1.00 37.96 80 PHE B C 1
ATOM 3308 O O . PHE B 1 80 ? 50.176 61.069 -3.318 1.00 41.34 80 PHE B O 1
ATOM 3316 N N . LYS B 1 85 ? 41.626 61.739 -4.312 1.00 37.04 85 LYS B N 1
ATOM 3317 C CA . LYS B 1 85 ? 41.750 63.175 -4.107 1.00 40.37 85 LYS B CA 1
ATOM 3318 C C . LYS B 1 85 ? 43.079 63.660 -4.651 1.00 33.31 85 LYS B C 1
ATOM 3319 O O . LYS B 1 85 ? 44.022 63.900 -3.889 1.00 31.46 85 LYS B O 1
ATOM 3325 N N . PRO B 1 86 ? 43.153 63.791 -5.985 1.00 23.78 86 PRO B N 1
ATOM 3326 C CA . PRO B 1 86 ? 44.368 64.134 -6.731 1.00 28.33 86 PRO B CA 1
ATOM 3327 C C . PRO B 1 86 ? 44.712 65.613 -6.711 1.00 25.68 86 PRO B C 1
ATOM 3328 O O . PRO B 1 86 ? 45.875 65.938 -6.917 1.00 29.40 86 PRO B O 1
ATOM 3332 N N . TRP B 1 87 ? 43.743 66.498 -6.476 1.00 24.94 87 TRP B N 1
ATOM 3333 C CA . TRP B 1 87 ? 44.046 67.921 -6.522 1.00 22.61 87 TRP B CA 1
ATOM 3334 C C . TRP B 1 87 ? 44.206 68.486 -5.110 1.00 31.31 87 TRP B C 1
ATOM 3335 O O . TRP B 1 87 ? 43.490 68.110 -4.183 1.00 35.75 87 TRP B O 1
ATOM 3346 N N . GLN B 1 88 ? 45.160 69.387 -4.956 1.00 22.80 88 GLN B N 1
ATOM 3347 C CA . GLN B 1 88 ? 45.423 70.007 -3.663 1.00 31.21 88 GLN B CA 1
ATOM 3348 C C . GLN B 1 88 ? 45.614 71.502 -3.836 1.00 31.05 88 GLN B C 1
ATOM 3349 O O . GLN B 1 88 ? 46.324 71.945 -4.739 1.00 29.44 88 GLN B O 1
ATOM 3355 N N . SER B 1 89 ? 44.986 72.297 -2.977 1.00 30.10 89 SER B N 1
ATOM 3356 C CA . SER B 1 89 ? 45.073 73.737 -3.153 1.00 34.53 89 SER B CA 1
ATOM 3357 C C . SER B 1 89 ? 46.466 74.230 -2.772 1.00 41.18 89 SER B C 1
ATOM 3358 O O . SER B 1 89 ? 47.175 73.576 -2.010 1.00 41.97 89 SER B O 1
ATOM 3361 N N . LEU B 1 90 ? 46.853 75.378 -3.322 1.00 45.88 90 LEU B N 1
ATOM 3362 C CA . LEU B 1 90 ? 48.116 76.027 -2.979 1.00 54.93 90 LEU B CA 1
ATOM 3363 C C . LEU B 1 90 ? 47.901 77.217 -2.043 1.00 58.54 90 LEU B C 1
ATOM 3364 O O . LEU B 1 90 ? 48.661 77.414 -1.089 1.00 63.23 90 LEU B O 1
ATOM 3369 N N . ASP B 1 93 ? 45.123 76.689 2.388 1.00 57.52 93 ASP B N 1
ATOM 3370 C CA . ASP B 1 93 ? 44.302 75.898 3.291 1.00 54.04 93 ASP B CA 1
ATOM 3371 C C . ASP B 1 93 ? 44.697 74.414 3.322 1.00 51.94 93 ASP B C 1
ATOM 3372 O O . ASP B 1 93 ? 44.337 73.690 4.257 1.00 39.01 93 ASP B O 1
ATOM 3377 N N . GLY B 1 94 ? 45.437 73.968 2.306 1.00 51.78 94 GLY B N 1
ATOM 3378 C CA . GLY B 1 94 ? 45.916 72.594 2.248 1.00 44.39 94 GLY B CA 1
ATOM 3379 C C . GLY B 1 94 ? 44.818 71.614 1.872 1.00 46.93 94 GLY B C 1
ATOM 3380 O O . GLY B 1 94 ? 44.964 70.404 2.026 1.00 53.31 94 GLY B O 1
ATOM 3381 N N . ARG B 1 95 ? 43.709 72.151 1.380 1.00 42.53 95 ARG B N 1
ATOM 3382 C CA . ARG B 1 95 ? 42.550 71.348 1.038 1.00 45.06 95 ARG B CA 1
ATOM 3383 C C . ARG B 1 95 ? 42.809 70.445 -0.167 1.00 41.25 95 ARG B C 1
ATOM 3384 O O . ARG B 1 95 ? 43.525 70.824 -1.102 1.00 31.79 95 ARG B O 1
ATOM 3392 N N . ARG B 1 96 ? 42.222 69.252 -0.133 1.00 31.97 96 ARG B N 1
ATOM 3393 C CA . ARG B 1 96 ? 42.313 68.315 -1.251 1.00 34.23 96 ARG B CA 1
ATOM 3394 C C . ARG B 1 96 ? 40.940 68.123 -1.885 1.00 28.94 96 ARG B C 1
ATOM 3395 O O . ARG B 1 96 ? 39.920 68.183 -1.197 1.00 32.66 96 ARG B O 1
ATOM 3403 N N . TYR B 1 97 ? 40.916 67.911 -3.198 1.00 26.75 97 TYR B N 1
ATOM 3404 C CA . TYR B 1 97 ? 39.662 67.836 -3.942 1.00 24.08 97 TYR B CA 1
ATOM 3405 C C . TYR B 1 97 ? 39.545 66.500 -4.662 1.00 30.45 97 TYR B C 1
ATOM 3406 O O . TYR B 1 97 ? 40.518 66.024 -5.242 1.00 28.88 97 TYR B O 1
ATOM 3415 N N . SER B 1 98 ? 38.355 65.904 -4.622 1.00 27.46 98 SER B N 1
ATOM 3416 C CA . SER B 1 98 ? 38.145 64.566 -5.180 1.00 27.40 98 SER B CA 1
ATOM 3417 C C . SER B 1 98 ? 38.031 64.577 -6.692 1.00 25.91 98 SER B C 1
ATOM 3418 O O . SER B 1 98 ? 37.593 65.568 -7.289 1.00 23.77 98 SER B O 1
ATOM 3421 N N . ALA B 1 99 ? 38.411 63.462 -7.311 1.00 24.35 99 ALA B N 1
ATOM 3422 C CA . ALA B 1 99 ? 38.111 63.236 -8.725 1.00 27.82 99 ALA B CA 1
ATOM 3423 C C . ALA B 1 99 ? 37.905 61.745 -8.945 1.00 25.54 99 ALA B C 1
ATOM 3424 O O . ALA B 1 99 ? 38.800 60.949 -8.657 1.00 30.19 99 ALA B O 1
ATOM 3426 N N . ASP B 1 100 ? 36.721 61.354 -9.415 1.00 21.04 100 ASP B N 1
ATOM 3427 C CA . ASP B 1 100 ? 36.475 59.942 -9.730 1.00 18.48 100 ASP B CA 1
ATOM 3428 C C . ASP B 1 100 ? 36.775 59.641 -11.198 1.00 21.68 100 ASP B C 1
ATOM 3429 O O . ASP B 1 100 ? 37.021 58.505 -11.584 1.00 20.82 100 ASP B O 1
ATOM 3434 N N . CYS B 1 101 ? 36.770 60.682 -12.018 1.00 20.09 101 CYS B N 1
ATOM 3435 C CA . CYS B 1 101 ? 37.096 60.518 -13.418 1.00 20.91 101 CYS B CA 1
ATOM 3436 C C . CYS B 1 101 ? 37.476 61.881 -13.959 1.00 21.67 101 CYS B C 1
ATOM 3437 O O . CYS B 1 101 ? 36.889 62.887 -13.592 1.00 20.91 101 CYS B O 1
ATOM 3440 N N . VAL B 1 102 ? 38.465 61.903 -14.837 1.00 18.59 102 VAL B N 1
ATOM 3441 C CA . VAL B 1 102 ? 38.909 63.153 -15.427 1.00 16.77 102 VAL B CA 1
ATOM 3442 C C . VAL B 1 102 ? 38.520 63.170 -16.894 1.00 16.75 102 VAL B C 1
ATOM 3443 O O . VAL B 1 102 ? 38.567 62.144 -17.575 1.00 20.65 102 VAL B O 1
ATOM 3447 N N . PHE B 1 103 ? 38.107 64.341 -17.357 1.00 18.95 103 PHE B N 1
ATOM 3448 C CA . PHE B 1 103 ? 37.720 64.544 -18.732 1.00 21.57 103 PHE B CA 1
ATOM 3449 C C . PHE B 1 103 ? 38.736 65.520 -19.296 1.00 18.50 103 PHE B C 1
ATOM 3450 O O . PHE B 1 103 ? 38.539 66.724 -19.207 1.00 27.50 103 PHE B O 1
ATOM 3458 N N . PRO B 1 104 ? 39.842 65.010 -19.852 1.00 20.83 104 PRO B N 1
ATOM 3459 C CA . PRO B 1 104 ? 40.811 65.956 -20.394 1.00 21.90 104 PRO B CA 1
ATOM 3460 C C . PRO B 1 104 ? 40.207 66.555 -21.661 1.00 23.93 104 PRO B C 1
ATOM 3461 O O . PRO B 1 104 ? 39.694 65.821 -22.515 1.00 27.12 104 PRO B O 1
ATOM 3465 N N . MET B 1 105 ? 40.227 67.876 -21.767 1.00 21.84 105 MET B N 1
ATOM 3466 C CA . MET B 1 105 ? 39.533 68.534 -22.854 1.00 24.63 105 MET B CA 1
ATOM 3467 C C . MET B 1 105 ? 40.449 69.618 -23.364 1.00 32.85 105 MET B C 1
ATOM 3468 O O . MET B 1 105 ? 40.004 70.661 -23.839 1.00 32.62 105 MET B O 1
ATOM 3473 N N . VAL B 1 106 ? 41.745 69.354 -23.234 1.00 27.88 106 VAL B N 1
ATOM 3474 C CA . VAL B 1 106 ? 42.760 70.211 -23.802 1.00 30.84 106 VAL B CA 1
ATOM 3475 C C . VAL B 1 106 ? 43.021 69.692 -25.215 1.00 35.02 106 VAL B C 1
ATOM 3476 O O . VAL B 1 106 ? 43.289 68.506 -25.400 1.00 40.68 106 VAL B O 1
ATOM 3480 N N . HIS B 1 107 ? 42.874 70.564 -26.212 1.00 35.00 107 HIS B N 1
ATOM 3481 C CA . HIS B 1 107 ? 43.096 70.174 -27.607 1.00 36.94 107 HIS B CA 1
ATOM 3482 C C . HIS B 1 107 ? 44.544 70.457 -27.987 1.00 31.76 107 HIS B C 1
ATOM 3483 O O . HIS B 1 107 ? 45.143 71.414 -27.496 1.00 34.55 107 HIS B O 1
ATOM 3490 N N . GLY B 1 108 ? 45.105 69.611 -28.846 1.00 36.33 108 GLY B N 1
ATOM 3491 C CA . GLY B 1 108 ? 46.446 69.822 -29.356 1.00 37.69 108 GLY B CA 1
ATOM 3492 C C . GLY B 1 108 ? 47.546 69.666 -28.322 1.00 37.81 108 GLY B C 1
ATOM 3493 O O . GLY B 1 108 ? 47.537 68.739 -27.499 1.00 38.62 108 GLY B O 1
ATOM 3494 N N . THR B 1 109 ? 48.500 70.590 -28.359 1.00 31.69 109 THR B N 1
ATOM 3495 C CA . THR B 1 109 ? 49.709 70.460 -27.562 1.00 22.74 109 THR B CA 1
ATOM 3496 C C . THR B 1 109 ? 49.381 70.224 -26.089 1.00 30.48 109 THR B C 1
ATOM 3497 O O . THR B 1 109 ? 48.523 70.903 -25.508 1.00 33.10 109 THR B O 1
ATOM 3501 N N . GLN B 1 110 ? 50.065 69.230 -25.523 1.00 32.10 110 GLN B N 1
ATOM 3502 C CA . GLN B 1 110 ? 49.948 68.823 -24.120 1.00 43.95 110 GLN B CA 1
ATOM 3503 C C . GLN B 1 110 ? 48.608 68.163 -23.752 1.00 46.93 110 GLN B C 1
ATOM 3504 O O . GLN B 1 110 ? 48.529 67.415 -22.775 1.00 49.05 110 GLN B O 1
ATOM 3510 N N . GLY B 1 111 ? 47.578 68.393 -24.564 1.00 32.36 111 GLY B N 1
ATOM 3511 C CA . GLY B 1 111 ? 46.276 67.793 -24.321 1.00 35.42 111 GLY B CA 1
ATOM 3512 C C . GLY B 1 111 ? 46.006 66.474 -25.037 1.00 36.46 111 GLY B C 1
ATOM 3513 O O . GLY B 1 111 ? 45.404 65.560 -24.469 1.00 35.18 111 GLY B O 1
ATOM 3514 N N . GLU B 1 112 ? 46.427 66.385 -26.294 1.00 29.98 112 GLU B N 1
ATOM 3515 C CA . GLU B 1 112 ? 46.183 65.209 -27.119 1.00 32.43 112 GLU B CA 1
ATOM 3516 C C . GLU B 1 112 ? 47.461 64.454 -27.413 1.00 34.86 112 GLU B C 1
ATOM 3517 O O . GLU B 1 112 ? 47.447 63.494 -28.185 1.00 29.66 112 GLU B O 1
ATOM 3523 N N . ASP B 1 113 ? 48.564 64.887 -26.809 1.00 30.39 113 ASP B N 1
ATOM 3524 C CA . ASP B 1 113 ? 49.882 64.379 -27.197 1.00 29.77 113 ASP B CA 1
ATOM 3525 C C . ASP B 1 113 ? 50.510 63.509 -26.131 1.00 29.58 113 ASP B C 1
ATOM 3526 O O . ASP B 1 113 ? 51.708 63.222 -26.171 1.00 28.74 113 ASP B O 1
ATOM 3531 N N . GLY B 1 114 ? 49.685 63.087 -25.182 1.00 23.02 114 GLY B N 1
ATOM 3532 C CA . GLY B 1 114 ? 50.087 62.077 -24.232 1.00 24.26 114 GLY B CA 1
ATOM 3533 C C . GLY B 1 114 ? 50.597 62.639 -22.931 1.00 21.68 114 GLY B C 1
ATOM 3534 O O . GLY B 1 114 ? 50.691 61.910 -21.952 1.00 21.74 114 GLY B O 1
ATOM 3535 N N . ALA B 1 115 ? 50.966 63.918 -22.921 1.00 22.58 115 ALA B N 1
ATOM 3536 C CA . ALA B 1 115 ? 51.562 64.485 -21.717 1.00 21.59 115 ALA B CA 1
ATOM 3537 C C . ALA B 1 115 ? 50.551 64.535 -20.590 1.00 24.71 115 ALA B C 1
ATOM 3538 O O . ALA B 1 115 ? 50.809 64.039 -19.493 1.00 22.08 115 ALA B O 1
ATOM 3540 N N . LEU B 1 116 ? 49.383 65.115 -20.863 1.00 19.30 116 LEU B N 1
ATOM 3541 C CA . LEU B 1 116 ? 48.336 65.173 -19.860 1.00 22.88 116 LEU B CA 1
ATOM 3542 C C . LEU B 1 116 ? 47.889 63.763 -19.463 1.00 18.79 116 LEU B C 1
ATOM 3543 O O . LEU B 1 116 ? 47.701 63.486 -18.285 1.00 19.41 116 LEU B O 1
ATOM 3548 N N . GLN B 1 117 ? 47.706 62.886 -20.445 1.00 19.93 117 GLN B N 1
ATOM 3549 C CA . GLN B 1 117 ? 47.384 61.482 -20.170 1.00 18.83 117 GLN B CA 1
ATOM 3550 C C . GLN B 1 117 ? 48.436 60.835 -19.264 1.00 18.66 117 GLN B C 1
ATOM 3551 O O . GLN B 1 117 ? 48.112 60.074 -18.346 1.00 21.83 117 GLN B O 1
ATOM 3557 N N . GLY B 1 118 ? 49.699 61.137 -19.534 1.00 20.41 118 GLY B N 1
ATOM 3558 C CA . GLY B 1 118 ? 50.797 60.645 -18.715 1.00 21.16 118 GLY B CA 1
ATOM 3559 C C . GLY B 1 118 ? 50.660 61.017 -17.252 1.00 22.19 118 GLY B C 1
ATOM 3560 O O . GLY B 1 118 ? 50.860 60.181 -16.351 1.00 21.36 118 GLY B O 1
ATOM 3561 N N . LEU B 1 119 ? 50.330 62.278 -17.000 1.00 20.17 119 LEU B N 1
ATOM 3562 C CA . LEU B 1 119 ? 50.127 62.729 -15.627 1.00 21.86 119 LEU B CA 1
ATOM 3563 C C . LEU B 1 119 ? 48.952 61.992 -15.000 1.00 23.85 119 LEU B C 1
ATOM 3564 O O . LEU B 1 119 ? 49.007 61.564 -13.837 1.00 21.26 119 LEU B O 1
ATOM 3569 N N . LEU B 1 120 ? 47.875 61.853 -15.764 1.00 19.91 120 LEU B N 1
ATOM 3570 C CA . LEU B 1 120 ? 46.693 61.195 -15.224 1.00 18.80 120 LEU B CA 1
ATOM 3571 C C . LEU B 1 120 ? 46.994 59.729 -14.937 1.00 22.79 120 LEU B C 1
ATOM 3572 O O . LEU B 1 120 ? 46.519 59.180 -13.939 1.00 23.24 120 LEU B O 1
ATOM 3577 N N . GLU B 1 121 ? 47.828 59.114 -15.776 1.00 22.60 121 GLU B N 1
ATOM 3578 C CA . GLU B 1 121 ? 48.297 57.750 -15.522 1.00 25.90 121 GLU B CA 1
ATOM 3579 C C . GLU B 1 121 ? 49.099 57.680 -14.230 1.00 28.16 121 GLU B C 1
ATOM 3580 O O . GLU B 1 121 ? 48.864 56.802 -13.401 1.00 25.00 121 GLU B O 1
ATOM 3586 N N . LEU B 1 122 ? 50.039 58.608 -14.056 1.00 25.37 122 LEU B N 1
ATOM 3587 C CA . LEU B 1 122 ? 50.829 58.675 -12.824 1.00 28.81 122 LEU B CA 1
ATOM 3588 C C . LEU B 1 122 ? 49.954 58.815 -11.586 1.00 27.15 122 LEU B C 1
ATOM 3589 O O . LEU B 1 122 ? 50.322 58.365 -10.508 1.00 33.20 122 LEU B O 1
ATOM 3594 N N . LEU B 1 123 ? 48.812 59.476 -11.738 1.00 22.25 123 LEU B N 1
ATOM 3595 C CA . LEU B 1 123 ? 47.920 59.719 -10.613 1.00 24.57 123 LEU B CA 1
ATOM 3596 C C . LEU B 1 123 ? 46.900 58.599 -10.433 1.00 29.95 123 LEU B C 1
ATOM 3597 O O . LEU B 1 123 ? 46.052 58.675 -9.546 1.00 30.36 123 LEU B O 1
ATOM 3602 N N . ASN B 1 124 ? 46.984 57.577 -11.285 1.00 22.24 124 ASN B N 1
ATOM 3603 C CA . ASN B 1 124 ? 46.043 56.455 -11.291 1.00 26.48 124 ASN B CA 1
ATOM 3604 C C . ASN B 1 124 ? 44.595 56.897 -11.330 1.00 28.90 124 ASN B C 1
ATOM 3605 O O . ASN B 1 124 ? 43.740 56.299 -10.685 1.00 30.21 124 ASN B O 1
ATOM 3610 N N . LEU B 1 125 ? 44.336 57.965 -12.077 1.00 21.22 125 LEU B N 1
ATOM 3611 C CA . LEU B 1 125 ? 42.983 58.470 -12.270 1.00 23.12 125 LEU B CA 1
ATOM 3612 C C . LEU B 1 125 ? 42.358 57.888 -13.526 1.00 26.98 125 LEU B C 1
ATOM 3613 O O . LEU B 1 125 ? 43.007 57.802 -14.563 1.00 26.69 125 LEU B O 1
ATOM 3618 N N . PRO B 1 126 ? 41.087 57.497 -13.438 1.00 22.09 126 PRO B N 1
ATOM 3619 C CA . PRO B 1 126 ? 40.350 57.197 -14.661 1.00 23.10 126 PRO B CA 1
ATOM 3620 C C . PRO B 1 126 ? 40.277 58.487 -15.473 1.00 23.92 126 PRO B C 1
ATOM 3621 O O . PRO B 1 126 ? 40.158 59.580 -14.906 1.00 21.10 126 PRO B O 1
ATOM 3625 N N . TYR B 1 127 ? 40.360 58.373 -16.785 1.00 20.29 127 TYR B N 1
ATOM 3626 C CA . TYR B 1 127 ? 40.204 59.554 -17.627 1.00 15.93 127 TYR B CA 1
ATOM 3627 C C . TYR B 1 127 ? 39.673 59.173 -18.981 1.00 18.55 127 TYR B C 1
ATOM 3628 O O . TYR B 1 127 ? 39.916 58.076 -19.467 1.00 21.70 127 TYR B O 1
ATOM 3637 N N . VAL B 1 128 ? 38.930 60.098 -19.576 1.00 18.90 128 VAL B N 1
ATOM 3638 C CA . VAL B 1 128 ? 38.243 59.845 -20.817 1.00 16.91 128 VAL B CA 1
ATOM 3639 C C . VAL B 1 128 ? 39.248 59.876 -21.952 1.00 25.09 128 VAL B C 1
ATOM 3640 O O . VAL B 1 128 ? 40.201 60.658 -21.916 1.00 21.24 128 VAL B O 1
ATOM 3644 N N . GLY B 1 129 ? 39.071 58.984 -22.921 1.00 21.66 129 GLY B N 1
ATOM 3645 C CA . GLY B 1 129 ? 39.792 59.102 -24.170 1.00 22.19 129 GLY B CA 1
ATOM 3646 C C . GLY B 1 129 ? 41.059 58.296 -24.283 1.00 21.61 129 GLY B C 1
ATOM 3647 O O . GLY B 1 129 ? 41.329 57.401 -23.477 1.00 22.03 129 GLY B O 1
ATOM 3648 N N . ALA B 1 130 ? 41.840 58.616 -25.312 1.00 21.39 130 ALA B N 1
ATOM 3649 C CA . ALA B 1 130 ? 43.013 57.821 -25.658 1.00 19.17 130 ALA B CA 1
ATOM 3650 C C . ALA B 1 130 ? 44.048 57.881 -24.542 1.00 18.60 130 ALA B C 1
ATOM 3651 O O . ALA B 1 130 ? 44.157 58.889 -23.848 1.00 23.49 130 ALA B O 1
ATOM 3653 N N . ASN B 1 131 ? 44.793 56.791 -24.379 1.00 18.94 131 ASN B N 1
ATOM 3654 C CA . ASN B 1 131 ? 45.835 56.709 -23.380 1.00 19.33 131 ASN B CA 1
ATOM 3655 C C . ASN B 1 131 ? 47.088 57.383 -23.918 1.00 15.14 131 ASN B C 1
ATOM 3656 O O . ASN B 1 131 ? 47.047 58.008 -24.970 1.00 18.48 131 ASN B O 1
ATOM 3661 N N . VAL B 1 132 ? 48.192 57.264 -23.202 1.00 17.21 132 VAL B N 1
ATOM 3662 C CA . VAL B 1 132 ? 49.395 58.001 -23.571 1.00 20.12 132 VAL B CA 1
ATOM 3663 C C . VAL B 1 132 ? 49.836 57.599 -24.980 1.00 24.02 132 VAL B C 1
ATOM 3664 O O . VAL B 1 132 ? 50.040 58.440 -25.861 1.00 17.89 132 VAL B O 1
ATOM 3668 N N . GLN B 1 133 ? 49.976 56.298 -25.169 1.00 21.63 133 GLN B N 1
ATOM 3669 C CA . GLN B 1 133 ? 50.495 55.740 -26.401 1.00 19.38 133 GLN B CA 1
ATOM 3670 C C . GLN B 1 133 ? 49.625 56.118 -27.593 1.00 17.80 133 GLN B C 1
ATOM 3671 O O . GLN B 1 133 ? 50.120 56.572 -28.621 1.00 23.54 133 GLN B O 1
ATOM 3677 N N . SER B 1 134 ? 48.322 55.900 -27.462 1.00 16.67 134 SER B N 1
ATOM 3678 C CA . SER B 1 134 ? 47.391 56.186 -28.540 1.00 21.26 134 SER B CA 1
ATOM 3679 C C . SER B 1 134 ? 47.308 57.682 -28.840 1.00 20.11 134 SER B C 1
ATOM 3680 O O . SER B 1 134 ? 47.294 58.078 -29.994 1.00 21.63 134 SER B O 1
ATOM 3683 N N . SER B 1 135 ? 47.286 58.509 -27.795 1.00 17.17 135 SER B N 1
ATOM 3684 C CA . SER B 1 135 ? 47.390 59.959 -27.974 1.00 17.05 135 SER B CA 1
ATOM 3685 C C . SER B 1 135 ? 48.652 60.342 -28.759 1.00 20.49 135 SER B C 1
ATOM 3686 O O . SER B 1 135 ? 48.604 61.110 -29.720 1.00 19.29 135 SER B O 1
ATOM 3689 N N . ALA B 1 136 ? 49.790 59.811 -28.341 1.00 21.73 136 ALA B N 1
ATOM 3690 C CA . ALA B 1 136 ? 51.041 60.130 -29.022 1.00 26.76 136 ALA B CA 1
ATOM 3691 C C . ALA B 1 136 ? 51.014 59.683 -30.499 1.00 20.46 136 ALA B C 1
ATOM 3692 O O . ALA B 1 136 ? 51.428 60.422 -31.400 1.00 23.49 136 ALA B O 1
ATOM 3694 N N . VAL B 1 137 ? 50.507 58.483 -30.748 1.00 21.06 137 VAL B N 1
ATOM 3695 C CA . VAL B 1 137 ? 50.422 57.963 -32.118 1.00 19.73 137 VAL B CA 1
ATOM 3696 C C . VAL B 1 137 ? 49.486 58.787 -33.006 1.00 30.92 137 VAL B C 1
ATOM 3697 O O . VAL B 1 137 ? 49.768 59.006 -34.181 1.00 27.04 137 VAL B O 1
ATOM 3701 N N . CYS B 1 138 ? 48.392 59.278 -32.437 1.00 23.42 138 CYS B N 1
ATOM 3702 C CA . CYS B 1 138 ? 47.423 60.019 -33.224 1.00 21.65 138 CYS B CA 1
ATOM 3703 C C . CYS B 1 138 ? 47.804 61.474 -33.364 1.00 21.72 138 CYS B C 1
ATOM 3704 O O . CYS B 1 138 ? 47.384 62.139 -34.306 1.00 24.16 138 CYS B O 1
ATOM 3707 N N . MET B 1 139 ? 48.607 61.958 -32.421 1.00 22.97 139 MET B N 1
ATOM 3708 C CA . MET B 1 139 ? 48.980 63.361 -32.372 1.00 23.17 139 MET B CA 1
ATOM 3709 C C . MET B 1 139 ? 49.913 63.694 -33.527 1.00 26.62 139 MET B C 1
ATOM 3710 O O . MET B 1 139 ? 49.818 64.751 -34.140 1.00 24.33 139 MET B O 1
ATOM 3715 N N . GLU B 1 140 ? 50.839 62.784 -33.794 1.00 19.40 140 GLU B N 1
ATOM 3716 C CA . GLU B 1 140 ? 51.832 62.983 -34.826 1.00 18.86 140 GLU B CA 1
ATOM 3717 C C . GLU B 1 140 ? 51.337 62.279 -36.055 1.00 19.47 140 GLU B C 1
ATOM 3718 O O . GLU B 1 140 ? 51.354 61.047 -36.138 1.00 19.84 140 GLU B O 1
ATOM 3724 N N . LYS B 1 141 ? 50.898 63.064 -37.021 1.00 19.13 141 LYS B N 1
ATOM 3725 C CA . LYS B 1 141 ? 50.077 62.533 -38.095 1.00 20.26 141 LYS B CA 1
ATOM 3726 C C . LYS B 1 141 ? 50.808 61.560 -39.021 1.00 24.18 141 LYS B C 1
ATOM 3727 O O . LYS B 1 141 ? 50.187 60.663 -39.589 1.00 21.63 141 LYS B O 1
ATOM 3733 N N . ASP B 1 142 ? 52.119 61.725 -39.174 1.00 18.49 142 ASP B N 1
ATOM 3734 C CA . ASP B 1 142 ? 52.880 60.796 -40.004 1.00 18.67 142 ASP B CA 1
ATOM 3735 C C . ASP B 1 142 ? 53.042 59.438 -39.314 1.00 21.95 142 ASP B C 1
ATOM 3736 O O . ASP B 1 142 ? 53.009 58.392 -39.961 1.00 23.36 142 ASP B O 1
ATOM 3741 N N . LEU B 1 143 ? 53.199 59.467 -37.996 1.00 21.47 143 LEU B N 1
ATOM 3742 C CA . LEU B 1 143 ? 53.229 58.250 -37.189 1.00 23.03 143 LEU B CA 1
ATOM 3743 C C . LEU B 1 143 ? 51.874 57.543 -37.232 1.00 20.31 143 LEU B C 1
ATOM 3744 O O . LEU B 1 143 ? 51.809 56.319 -37.343 1.00 20.04 143 LEU B O 1
ATOM 3749 N N . THR B 1 144 ? 50.789 58.309 -37.160 1.00 19.59 144 THR B N 1
ATOM 3750 C CA . THR B 1 144 ? 49.457 57.716 -37.265 1.00 20.88 144 THR B CA 1
ATOM 3751 C C . THR B 1 144 ? 49.338 56.963 -38.568 1.00 22.20 144 THR B C 1
ATOM 3752 O O . THR B 1 144 ? 48.870 55.836 -38.601 1.00 22.26 144 THR B O 1
ATOM 3756 N N . LYS B 1 145 ? 49.747 57.609 -39.650 1.00 18.36 145 LYS B N 1
ATOM 3757 C CA . LYS B 1 145 ? 49.592 57.013 -40.966 1.00 20.16 145 LYS B CA 1
ATOM 3758 C C . LYS B 1 145 ? 50.515 55.827 -41.116 1.00 21.11 145 LYS B C 1
ATOM 3759 O O . LYS B 1 145 ? 50.178 54.872 -41.790 1.00 21.15 145 LYS B O 1
ATOM 3765 N N . THR B 1 146 ? 51.669 55.890 -40.461 1.00 21.28 146 THR B N 1
ATOM 3766 C CA . THR B 1 146 ? 52.626 54.809 -40.533 1.00 20.53 146 THR B CA 1
ATOM 3767 C C . THR B 1 146 ? 51.976 53.575 -39.943 1.00 26.86 146 THR B C 1
ATOM 3768 O O . THR B 1 146 ? 51.982 52.504 -40.556 1.00 23.40 146 THR B O 1
ATOM 3772 N N . VAL B 1 147 ? 51.381 53.743 -38.766 1.00 21.39 147 VAL B N 1
ATOM 3773 C CA . VAL B 1 147 ? 50.730 52.640 -38.076 1.00 19.97 147 VAL B CA 1
ATOM 3774 C C . VAL B 1 147 ? 49.502 52.147 -38.842 1.00 22.02 147 VAL B C 1
ATOM 3775 O O . VAL B 1 147 ? 49.310 50.934 -39.016 1.00 22.38 147 VAL B O 1
ATOM 3779 N N . LEU B 1 148 ? 48.693 53.081 -39.339 1.00 22.60 148 LEU B N 1
ATOM 3780 C CA . LEU B 1 148 ? 47.478 52.711 -40.047 1.00 24.21 148 LEU B CA 1
ATOM 3781 C C . LEU B 1 148 ? 47.789 51.967 -41.340 1.00 28.11 148 LEU B C 1
ATOM 3782 O O . LEU B 1 148 ? 47.221 50.918 -41.604 1.00 27.78 148 LEU B O 1
ATOM 3787 N N . ARG B 1 149 ? 48.698 52.510 -42.140 1.00 24.11 149 ARG B N 1
ATOM 3788 C CA . ARG B 1 149 ? 49.050 51.876 -43.404 1.00 24.25 149 ARG B CA 1
ATOM 3789 C C . ARG B 1 149 ? 49.653 50.499 -43.173 1.00 25.00 149 ARG B C 1
ATOM 3790 O O . ARG B 1 149 ? 49.356 49.561 -43.911 1.00 25.05 149 ARG B O 1
ATOM 3798 N N . ALA B 1 150 ? 50.489 50.372 -42.148 1.00 19.47 150 ALA B N 1
ATOM 3799 C CA . ALA B 1 150 ? 51.100 49.082 -41.840 1.00 24.78 150 ALA B CA 1
ATOM 3800 C C . ALA B 1 150 ? 50.032 48.016 -41.576 1.00 25.97 150 ALA B C 1
ATOM 3801 O O . ALA B 1 150 ? 50.215 46.835 -41.890 1.00 24.93 150 ALA B O 1
ATOM 3803 N N . GLY B 1 151 ? 48.904 48.440 -41.026 1.00 23.08 151 GLY B N 1
ATOM 3804 C CA . GLY B 1 151 ? 47.813 47.531 -40.734 1.00 29.29 151 GLY B CA 1
ATOM 3805 C C . GLY B 1 151 ? 46.803 47.426 -41.855 1.00 28.89 151 GLY B C 1
ATOM 3806 O O . GLY B 1 151 ? 45.752 46.813 -41.693 1.00 31.36 151 GLY B O 1
ATOM 3807 N N . GLY B 1 152 ? 47.111 48.041 -42.988 1.00 26.71 152 GLY B N 1
ATOM 3808 C CA . GLY B 1 152 ? 46.278 47.923 -44.172 1.00 32.03 152 GLY B CA 1
ATOM 3809 C C . GLY B 1 152 ? 45.113 48.901 -44.248 1.00 33.97 152 GLY B C 1
ATOM 3810 O O . GLY B 1 152 ? 44.204 48.716 -45.048 1.00 32.63 152 GLY B O 1
ATOM 3811 N N . ILE B 1 153 ? 45.129 49.935 -43.412 1.00 30.49 153 ILE B N 1
ATOM 3812 C CA . ILE B 1 153 ? 44.104 50.969 -43.476 1.00 29.97 153 ILE B CA 1
ATOM 3813 C C . ILE B 1 153 ? 44.495 51.927 -44.587 1.00 24.15 153 ILE B C 1
ATOM 3814 O O . ILE B 1 153 ? 45.638 52.370 -44.634 1.00 27.18 153 ILE B O 1
ATOM 3819 N N . PRO B 1 154 ? 43.551 52.280 -45.467 1.00 31.04 154 PRO B N 1
ATOM 3820 C CA . PRO B 1 154 ? 43.876 53.223 -46.545 1.00 35.52 154 PRO B CA 1
ATOM 3821 C C . PRO B 1 154 ? 44.069 54.636 -45.996 1.00 33.51 154 PRO B C 1
ATOM 3822 O O . PRO B 1 154 ? 43.203 55.123 -45.279 1.00 25.67 154 PRO B O 1
ATOM 3826 N N . VAL B 1 155 ? 45.192 55.273 -46.313 1.00 29.00 155 VAL B N 1
ATOM 3827 C CA . VAL B 1 155 ? 45.446 56.627 -45.852 1.00 22.46 155 VAL B CA 1
ATOM 3828 C C . VAL B 1 155 ? 46.002 57.462 -46.988 1.00 29.17 155 VAL B C 1
ATOM 3829 O O . VAL B 1 155 ? 46.591 56.924 -47.930 1.00 25.19 155 VAL B O 1
ATOM 3833 N N . VAL B 1 156 ? 45.801 58.774 -46.896 1.00 25.43 156 VAL B N 1
ATOM 3834 C CA . VAL B 1 156 ? 46.382 59.708 -47.848 1.00 33.26 156 VAL B CA 1
ATOM 3835 C C . VAL B 1 156 ? 47.900 59.603 -47.779 1.00 30.68 156 VAL B C 1
ATOM 3836 O O . VAL B 1 156 ? 48.470 59.560 -46.693 1.00 26.46 156 VAL B O 1
ATOM 3840 N N . ASP B 1 157 ? 48.553 59.580 -48.932 1.00 27.35 157 ASP B N 1
ATOM 3841 C CA . ASP B 1 157 ? 50.000 59.442 -48.968 1.00 33.91 157 ASP B CA 1
ATOM 3842 C C . ASP B 1 157 ? 50.672 60.573 -48.216 1.00 30.30 157 ASP B C 1
ATOM 3843 O O . ASP B 1 157 ? 50.095 61.645 -48.019 1.00 30.59 157 ASP B O 1
ATOM 3848 N N . TRP B 1 158 ? 51.904 60.323 -47.803 1.00 25.16 158 TRP B N 1
ATOM 3849 C CA . TRP B 1 158 ? 52.676 61.330 -47.109 1.00 23.33 158 TRP B CA 1
ATOM 3850 C C . TRP B 1 158 ? 54.158 61.080 -47.281 1.00 28.91 158 TRP B C 1
ATOM 3851 O O . TRP B 1 158 ? 54.584 59.976 -47.627 1.00 28.73 158 TRP B O 1
ATOM 3862 N N . HIS B 1 159 ? 54.938 62.127 -47.059 1.00 29.54 159 HIS B N 1
ATOM 3863 C CA . HIS B 1 159 ? 56.379 62.011 -47.014 1.00 26.81 159 HIS B CA 1
ATOM 3864 C C . HIS B 1 159 ? 56.876 62.887 -45.887 1.00 28.65 159 HIS B C 1
ATOM 3865 O O . HIS B 1 159 ? 56.707 64.104 -45.919 1.00 27.00 159 HIS B O 1
ATOM 3872 N N . THR B 1 160 ? 57.471 62.259 -44.880 1.00 21.24 160 THR B N 1
ATOM 3873 C CA . THR B 1 160 ? 57.987 62.978 -43.737 1.00 23.04 160 THR B CA 1
ATOM 3874 C C . THR B 1 160 ? 59.349 63.574 -44.071 1.00 23.29 160 THR B C 1
ATOM 3875 O O . THR B 1 160 ? 60.162 62.949 -44.753 1.00 23.96 160 THR B O 1
ATOM 3879 N N . LEU B 1 161 ? 59.582 64.791 -43.597 1.00 25.47 161 LEU B N 1
ATOM 3880 C CA . LEU B 1 161 ? 60.887 65.417 -43.695 1.00 27.49 161 LEU B CA 1
ATOM 3881 C C . LEU B 1 161 ? 61.321 65.879 -42.319 1.00 28.78 161 LEU B C 1
ATOM 3882 O O . LEU B 1 161 ? 60.506 66.329 -41.514 1.00 26.74 161 LEU B O 1
ATOM 3887 N N . SER B 1 162 ? 62.610 65.747 -42.045 1.00 28.76 162 SER B N 1
ATOM 3888 C CA . SER B 1 162 ? 63.185 66.321 -40.841 1.00 27.85 162 SER B CA 1
ATOM 3889 C C . SER B 1 162 ? 64.204 67.364 -41.257 1.00 24.23 162 SER B C 1
ATOM 3890 O O . SER B 1 162 ? 64.649 67.377 -42.402 1.00 27.22 162 SER B O 1
ATOM 3893 N N . PRO B 1 163 ? 64.581 68.245 -40.327 1.00 24.54 163 PRO B N 1
ATOM 3894 C CA . PRO B 1 163 ? 65.429 69.390 -40.682 1.00 28.14 163 PRO B CA 1
ATOM 3895 C C . PRO B 1 163 ? 66.746 68.995 -41.343 1.00 32.73 163 PRO B C 1
ATOM 3896 O O . PRO B 1 163 ? 67.273 69.748 -42.155 1.00 37.71 163 PRO B O 1
ATOM 3900 N N . ARG B 1 164 ? 67.273 67.828 -40.995 1.00 38.32 164 ARG B N 1
ATOM 3901 C CA . ARG B 1 164 ? 68.579 67.428 -41.500 1.00 42.51 164 ARG B CA 1
ATOM 3902 C C . ARG B 1 164 ? 68.503 66.810 -42.898 1.00 37.93 164 ARG B C 1
ATOM 3903 O O . ARG B 1 164 ? 69.530 66.608 -43.545 1.00 41.32 164 ARG B O 1
ATOM 3911 N N . ASP B 1 165 ? 67.289 66.523 -43.363 1.00 31.62 165 ASP B N 1
ATOM 3912 C CA . ASP B 1 165 ? 67.099 65.958 -44.699 1.00 30.64 165 ASP B CA 1
ATOM 3913 C C . ASP B 1 165 ? 67.328 67.023 -45.760 1.00 32.10 165 ASP B C 1
ATOM 3914 O O . ASP B 1 165 ? 66.904 68.164 -45.604 1.00 31.96 165 ASP B O 1
ATOM 3919 N N . ALA B 1 166 ? 67.989 66.647 -46.846 1.00 39.90 166 ALA B N 1
ATOM 3920 C CA . ALA B 1 166 ? 68.167 67.570 -47.960 1.00 40.35 166 ALA B CA 1
ATOM 3921 C C . ALA B 1 166 ? 66.819 67.774 -48.633 1.00 33.78 166 ALA B C 1
ATOM 3922 O O . ALA B 1 166 ? 66.027 66.841 -48.748 1.00 44.02 166 ALA B O 1
ATOM 3924 N N . THR B 1 167 ? 66.551 68.993 -49.078 1.00 39.41 167 THR B N 1
ATOM 3925 C CA . THR B 1 167 ? 65.280 69.282 -49.728 1.00 42.90 167 THR B CA 1
ATOM 3926 C C . THR B 1 167 ? 65.423 69.201 -51.247 1.00 43.38 167 THR B C 1
ATOM 3927 O O . THR B 1 167 ? 64.446 69.002 -51.967 1.00 42.65 167 THR B O 1
ATOM 3931 N N . GLU B 1 168 ? 66.655 69.348 -51.721 1.00 42.79 168 GLU B N 1
ATOM 3932 C CA . GLU B 1 168 ? 66.948 69.301 -53.145 1.00 47.86 168 GLU B CA 1
ATOM 3933 C C . GLU B 1 168 ? 66.327 68.075 -53.812 1.00 44.03 168 GLU B C 1
ATOM 3934 O O . GLU B 1 168 ? 66.530 66.944 -53.373 1.00 44.81 168 GLU B O 1
ATOM 3940 N N . GLY B 1 169 ? 65.566 68.313 -54.873 1.00 41.64 169 GLY B N 1
ATOM 3941 C CA . GLY B 1 169 ? 65.006 67.242 -55.677 1.00 45.88 169 GLY B CA 1
ATOM 3942 C C . GLY B 1 169 ? 63.828 66.531 -55.045 1.00 38.84 169 GLY B C 1
ATOM 3943 O O . GLY B 1 169 ? 63.195 65.679 -55.673 1.00 38.72 169 GLY B O 1
ATOM 3944 N N . VAL B 1 170 ? 63.527 66.880 -53.800 1.00 38.09 170 VAL B N 1
ATOM 3945 C CA . VAL B 1 170 ? 62.435 66.241 -53.085 1.00 41.59 170 VAL B CA 1
ATOM 3946 C C . VAL B 1 170 ? 61.091 66.561 -53.726 1.00 40.46 170 VAL B C 1
ATOM 3947 O O . VAL B 1 170 ? 60.298 65.663 -54.000 1.00 36.64 170 VAL B O 1
ATOM 3951 N N . TYR B 1 171 ? 60.837 67.842 -53.959 1.00 37.24 171 TYR B N 1
ATOM 3952 C CA . TYR B 1 171 ? 59.582 68.259 -54.570 1.00 39.87 171 TYR B CA 1
ATOM 3953 C C . TYR B 1 171 ? 59.316 67.467 -55.854 1.00 40.59 171 TYR B C 1
ATOM 3954 O O . TYR B 1 171 ? 58.244 66.870 -56.024 1.00 40.62 171 TYR B O 1
ATOM 3963 N N . GLN B 1 172 ? 60.302 67.442 -56.744 1.00 36.22 172 GLN B N 1
ATOM 3964 C CA . GLN B 1 172 ? 60.152 66.726 -58.007 1.00 38.96 172 GLN B CA 1
ATOM 3965 C C . GLN B 1 172 ? 59.857 65.252 -57.776 1.00 40.10 172 GLN B C 1
ATOM 3966 O O . GLN B 1 172 ? 59.007 64.678 -58.448 1.00 46.28 172 GLN B O 1
ATOM 3972 N N . ARG B 1 173 ? 60.555 64.644 -56.821 1.00 41.25 173 ARG B N 1
ATOM 3973 C CA . ARG B 1 173 ? 60.311 63.246 -56.479 1.00 41.70 173 ARG B CA 1
ATOM 3974 C C . ARG B 1 173 ? 58.868 63.011 -56.006 1.00 39.62 173 ARG B C 1
ATOM 3975 O O . ARG B 1 173 ? 58.237 62.019 -56.373 1.00 41.21 173 ARG B O 1
ATOM 3983 N N . LEU B 1 174 ? 58.340 63.922 -55.198 1.00 34.50 174 LEU B N 1
ATOM 3984 C CA . LEU B 1 174 ? 56.966 63.773 -54.731 1.00 29.86 174 LEU B CA 1
ATOM 3985 C C . LEU B 1 174 ? 55.985 63.974 -55.880 1.00 33.94 174 LEU B C 1
ATOM 3986 O O . LEU B 1 174 ? 54.973 63.279 -55.977 1.00 34.84 174 LEU B O 1
ATOM 3991 N N . LEU B 1 175 ? 56.294 64.916 -56.765 1.00 33.34 175 LEU B N 1
ATOM 3992 C CA . LEU B 1 175 ? 55.493 65.091 -57.970 1.00 39.87 175 LEU B CA 1
ATOM 3993 C C . LEU B 1 175 ? 55.437 63.800 -58.776 1.00 45.88 175 LEU B C 1
ATOM 3994 O O . LEU B 1 175 ? 54.393 63.448 -59.323 1.00 50.19 175 LEU B O 1
ATOM 3999 N N . ASP B 1 176 ? 56.561 63.092 -58.842 1.00 43.19 176 ASP B N 1
ATOM 4000 C CA . ASP B 1 176 ? 56.630 61.848 -59.607 1.00 51.47 176 ASP B CA 1
ATOM 4001 C C . ASP B 1 176 ? 55.861 60.723 -58.920 1.00 51.42 176 ASP B C 1
ATOM 4002 O O . ASP B 1 176 ? 55.266 59.870 -59.584 1.00 43.23 176 ASP B O 1
ATOM 4007 N N . ARG B 1 177 ? 55.883 60.721 -57.590 1.00 43.85 177 ARG B N 1
ATOM 4008 C CA . ARG B 1 177 ? 55.210 59.680 -56.825 1.00 47.62 177 ARG B CA 1
ATOM 4009 C C . ARG B 1 177 ? 53.701 59.867 -56.863 1.00 43.98 177 ARG B C 1
ATOM 4010 O O . ARG B 1 177 ? 52.946 58.893 -56.922 1.00 47.04 177 ARG B O 1
ATOM 4018 N N . TRP B 1 178 ? 53.264 61.122 -56.834 1.00 39.64 178 TRP B N 1
ATOM 4019 C CA . TRP B 1 178 ? 51.853 61.415 -56.594 1.00 37.22 178 TRP B CA 1
ATOM 4020 C C . TRP B 1 178 ? 51.113 61.980 -57.798 1.00 44.83 178 TRP B C 1
ATOM 4021 O O . TRP B 1 178 ? 49.884 62.061 -57.797 1.00 42.24 178 TRP B O 1
ATOM 4032 N N . GLY B 1 179 ? 51.860 62.361 -58.826 1.00 48.12 179 GLY B N 1
ATOM 4033 C CA . GLY B 1 179 ? 51.261 62.798 -60.070 1.00 50.59 179 GLY B CA 1
ATOM 4034 C C . GLY B 1 179 ? 50.456 64.073 -59.945 1.00 50.24 179 GLY B C 1
ATOM 4035 O O . GLY B 1 179 ? 49.565 64.336 -60.749 1.00 57.89 179 GLY B O 1
ATOM 4036 N N . THR B 1 180 ? 50.765 64.864 -58.926 1.00 49.93 180 THR B N 1
ATOM 4037 C CA . THR B 1 180 ? 50.182 66.192 -58.790 1.00 48.42 180 THR B CA 1
ATOM 4038 C C . THR B 1 180 ? 51.250 67.183 -58.358 1.00 50.56 180 THR B C 1
ATOM 4039 O O . THR B 1 180 ? 52.162 66.846 -57.593 1.00 44.50 180 THR B O 1
ATOM 4043 N N . SER B 1 181 ? 51.116 68.408 -58.852 1.00 46.06 181 SER B N 1
ATOM 4044 C CA . SER B 1 181 ? 52.036 69.495 -58.548 1.00 51.36 181 SER B CA 1
ATOM 4045 C C . SER B 1 181 ? 51.608 70.235 -57.273 1.00 45.36 181 SER B C 1
ATOM 4046 O O . SER B 1 181 ? 52.394 70.965 -56.659 1.00 39.77 181 SER B O 1
ATOM 4049 N N . GLU B 1 182 ? 50.357 70.025 -56.874 1.00 37.05 182 GLU B N 1
ATOM 4050 C CA . GLU B 1 182 ? 49.803 70.682 -55.700 1.00 37.99 182 GLU B CA 1
ATOM 4051 C C . GLU B 1 182 ? 49.956 69.811 -54.461 1.00 34.69 182 GLU B C 1
ATOM 4052 O O . GLU B 1 182 ? 49.340 68.748 -54.354 1.00 32.71 182 GLU B O 1
ATOM 4058 N N . LEU B 1 183 ? 50.793 70.268 -53.534 1.00 33.75 183 LEU B N 1
ATOM 4059 C CA . LEU B 1 183 ? 51.048 69.551 -52.291 1.00 33.62 183 LEU B CA 1
ATOM 4060 C C . LEU B 1 183 ? 50.651 70.391 -51.088 1.00 34.53 183 LEU B C 1
ATOM 4061 O O . LEU B 1 183 ? 50.350 71.583 -51.211 1.00 30.97 183 LEU B O 1
ATOM 4066 N N . PHE B 1 184 ? 50.667 69.747 -49.926 1.00 26.60 184 PHE B N 1
ATOM 4067 C CA . PHE B 1 184 ? 50.622 70.438 -48.648 1.00 28.31 184 PHE B CA 1
ATOM 4068 C C . PHE B 1 184 ? 51.912 70.146 -47.908 1.00 24.87 184 PHE B C 1
ATOM 4069 O O . PHE B 1 184 ? 52.413 69.030 -47.945 1.00 31.12 184 PHE B O 1
ATOM 4077 N N . VAL B 1 185 ? 52.443 71.165 -47.247 1.00 23.82 185 VAL B N 1
ATOM 4078 C CA . VAL B 1 185 ? 53.545 70.999 -46.322 1.00 23.85 185 VAL B CA 1
ATOM 4079 C C . VAL B 1 185 ? 52.982 71.307 -44.942 1.00 26.89 185 VAL B C 1
ATOM 4080 O O . VAL B 1 185 ? 52.575 72.446 -44.658 1.00 23.84 185 VAL B O 1
ATOM 4084 N N . LYS B 1 186 ? 52.941 70.278 -44.103 1.00 25.15 186 LYS B N 1
ATOM 4085 C CA . LYS B 1 186 ? 52.243 70.323 -42.818 1.00 26.32 186 LYS B CA 1
ATOM 4086 C C . LYS B 1 186 ? 53.188 69.957 -41.684 1.00 21.49 186 LYS B C 1
ATOM 4087 O O . LYS B 1 186 ? 53.962 69.013 -41.814 1.00 23.60 186 LYS B O 1
ATOM 4093 N N . ALA B 1 187 ? 53.085 70.655 -40.559 1.00 20.65 187 ALA B N 1
ATOM 4094 C CA . ALA B 1 187 ? 53.727 70.188 -39.331 1.00 17.75 187 ALA B CA 1
ATOM 4095 C C . ALA B 1 187 ? 53.112 68.840 -38.950 1.00 21.10 187 ALA B C 1
ATOM 4096 O O . ALA B 1 187 ? 51.916 68.635 -39.107 1.00 19.39 187 ALA B O 1
ATOM 4098 N N . VAL B 1 188 ? 53.919 67.911 -38.455 1.00 20.45 188 VAL B N 1
ATOM 4099 C CA . VAL B 1 188 ? 53.355 66.603 -38.135 1.00 20.68 188 VAL B CA 1
ATOM 4100 C C . VAL B 1 188 ? 52.394 66.678 -36.955 1.00 21.40 188 VAL B C 1
ATOM 4101 O O . VAL B 1 188 ? 51.449 65.896 -36.861 1.00 23.08 188 VAL B O 1
ATOM 4105 N N . SER B 1 189 ? 52.620 67.631 -36.056 1.00 21.39 189 SER B N 1
ATOM 4106 C CA . SER B 1 189 ? 51.937 67.612 -34.773 1.00 19.93 189 SER B CA 1
ATOM 4107 C C . SER B 1 189 ? 51.127 68.856 -34.446 1.00 27.49 189 SER B C 1
ATOM 4108 O O . SER B 1 189 ? 50.643 68.991 -33.329 1.00 28.28 189 SER B O 1
ATOM 4111 N N . LEU B 1 190 ? 50.972 69.761 -35.413 1.00 24.61 190 LEU B N 1
ATOM 4112 C CA . LEU B 1 190 ? 50.315 71.042 -35.150 1.00 27.96 190 LEU B CA 1
ATOM 4113 C C . LEU B 1 190 ? 49.092 71.222 -36.052 1.00 35.34 190 LEU B C 1
ATOM 4114 O O . LEU B 1 190 ? 49.152 70.934 -37.245 1.00 34.13 190 LEU B O 1
ATOM 4119 N N . GLY B 1 191 ? 47.996 71.711 -35.477 1.00 43.87 191 GLY B N 1
ATOM 4120 C CA . GLY B 1 191 ? 46.743 71.847 -36.203 1.00 48.81 191 GLY B CA 1
ATOM 4121 C C . GLY B 1 191 ? 46.427 73.203 -36.823 1.00 45.69 191 GLY B C 1
ATOM 4122 O O . GLY B 1 191 ? 45.645 73.276 -37.775 1.00 49.42 191 GLY B O 1
ATOM 4123 N N . SER B 1 192 ? 47.015 74.279 -36.301 1.00 35.99 192 SER B N 1
ATOM 4124 C CA . SER B 1 192 ? 46.733 75.618 -36.838 1.00 37.85 192 SER B CA 1
ATOM 4125 C C . SER B 1 192 ? 46.993 75.705 -38.332 1.00 38.86 192 SER B C 1
ATOM 4126 O O . SER B 1 192 ? 47.943 75.113 -38.848 1.00 37.68 192 SER B O 1
ATOM 4129 N N . SER B 1 193 ? 46.156 76.469 -39.025 1.00 35.74 193 SER B N 1
ATOM 4130 C CA . SER B 1 193 ? 46.308 76.652 -40.459 1.00 38.50 193 SER B CA 1
ATOM 4131 C C . SER B 1 193 ? 47.682 77.195 -40.823 1.00 35.70 193 SER B C 1
ATOM 4132 O O . SER B 1 193 ? 48.144 77.001 -41.943 1.00 35.52 193 SER B O 1
ATOM 4135 N N . VAL B 1 194 ? 48.337 77.881 -39.888 1.00 33.65 194 VAL B N 1
ATOM 4136 C CA . VAL B 1 194 ? 49.646 78.468 -40.191 1.00 31.80 194 VAL B CA 1
ATOM 4137 C C . VAL B 1 194 ? 50.727 77.396 -40.328 1.00 25.93 194 VAL B C 1
ATOM 4138 O O . VAL B 1 194 ? 51.811 77.651 -40.868 1.00 29.67 194 VAL B O 1
ATOM 4142 N N . ALA B 1 195 ? 50.428 76.196 -39.834 1.00 24.60 195 ALA B N 1
ATOM 4143 C CA . ALA B 1 195 ? 51.364 75.080 -39.920 1.00 25.13 195 ALA B CA 1
ATOM 4144 C C . ALA B 1 195 ? 50.987 74.103 -41.029 1.00 27.73 195 ALA B C 1
ATOM 4145 O O . ALA B 1 195 ? 51.520 72.998 -41.095 1.00 26.53 195 ALA B O 1
ATOM 4147 N N . THR B 1 196 ? 50.052 74.514 -41.885 1.00 26.83 196 THR B N 1
ATOM 4148 C CA . THR B 1 196 ? 49.658 73.729 -43.055 1.00 24.03 196 THR B CA 1
ATOM 4149 C C . THR B 1 196 ? 49.664 74.664 -44.253 1.00 32.02 196 THR B C 1
ATOM 4150 O O . THR B 1 196 ? 48.855 75.589 -44.334 1.00 28.29 196 THR B O 1
ATOM 4154 N N . LEU B 1 197 ? 50.584 74.426 -45.177 1.00 26.68 197 LEU B N 1
ATOM 4155 C CA . LEU B 1 197 ? 50.851 75.381 -46.236 1.00 26.27 197 LEU B CA 1
ATOM 4156 C C . LEU B 1 197 ? 50.716 74.716 -47.595 1.00 28.16 197 LEU B C 1
ATOM 4157 O O . LEU B 1 197 ? 51.396 73.726 -47.879 1.00 26.80 197 LEU B O 1
ATOM 4162 N N . PRO B 1 198 ? 49.825 75.246 -48.439 1.00 31.25 198 PRO B N 1
ATOM 4163 C CA . PRO B 1 198 ? 49.688 74.690 -49.784 1.00 31.92 198 PRO B CA 1
ATOM 4164 C C . PRO B 1 198 ? 50.859 75.141 -50.650 1.00 36.56 198 PRO B C 1
ATOM 4165 O O . PRO B 1 198 ? 51.266 76.300 -50.575 1.00 30.84 198 PRO B O 1
ATOM 4169 N N . VAL B 1 199 ? 51.405 74.231 -51.448 1.00 26.47 199 VAL B N 1
ATOM 4170 C CA . VAL B 1 199 ? 52.481 74.593 -52.356 1.00 29.58 199 VAL B CA 1
ATOM 4171 C C . VAL B 1 199 ? 52.215 74.027 -53.733 1.00 34.68 199 VAL B C 1
ATOM 4172 O O . VAL B 1 199 ? 51.657 72.938 -53.869 1.00 35.53 199 VAL B O 1
ATOM 4176 N N . LYS B 1 200 ? 52.613 74.769 -54.760 1.00 35.13 200 LYS B N 1
ATOM 4177 C CA . LYS B 1 200 ? 52.355 74.337 -56.126 1.00 40.04 200 LYS B CA 1
ATOM 4178 C C . LYS B 1 200 ? 53.551 74.566 -57.039 1.00 39.47 200 LYS B C 1
ATOM 4179 O O . LYS B 1 200 ? 53.469 74.324 -58.236 1.00 35.47 200 LYS B O 1
ATOM 4185 N N . THR B 1 201 ? 54.654 75.029 -56.457 1.00 36.71 201 THR B N 1
ATOM 4186 C CA . THR B 1 201 ? 55.911 75.195 -57.170 1.00 41.68 201 THR B CA 1
ATOM 4187 C C . THR B 1 201 ? 57.057 74.742 -56.286 1.00 38.22 201 THR B C 1
ATOM 4188 O O . THR B 1 201 ? 56.909 74.630 -55.070 1.00 36.26 201 THR B O 1
ATOM 4192 N N . GLU B 1 202 ? 58.209 74.505 -56.902 1.00 37.39 202 GLU B N 1
ATOM 4193 C CA . GLU B 1 202 ? 59.400 74.126 -56.156 1.00 42.97 202 GLU B CA 1
ATOM 4194 C C . GLU B 1 202 ? 59.771 75.206 -55.150 1.00 38.84 202 GLU B C 1
ATOM 4195 O O . GLU B 1 202 ? 60.162 74.912 -54.022 1.00 35.80 202 GLU B O 1
ATOM 4201 N N . THR B 1 203 ? 59.665 76.463 -55.569 1.00 39.48 203 THR B N 1
ATOM 4202 C CA . THR B 1 203 ? 60.036 77.564 -54.691 1.00 40.72 203 THR B CA 1
ATOM 4203 C C . THR B 1 203 ? 59.104 77.634 -53.495 1.00 35.42 203 THR B C 1
ATOM 4204 O O . THR B 1 203 ? 59.546 77.860 -52.372 1.00 34.62 203 THR B O 1
ATOM 4208 N N . GLU B 1 204 ? 57.811 77.444 -53.736 1.00 35.03 204 GLU B N 1
ATOM 4209 C CA . GLU B 1 204 ? 56.848 77.486 -52.650 1.00 30.49 204 GLU B CA 1
ATOM 4210 C C . GLU B 1 204 ? 57.153 76.350 -51.682 1.00 27.93 204 GLU B C 1
ATOM 4211 O O . GLU B 1 204 ? 57.101 76.526 -50.471 1.00 26.61 204 GLU B O 1
ATOM 4217 N N . PHE B 1 205 ? 57.491 75.190 -52.236 1.00 32.28 205 PHE B N 1
ATOM 4218 C CA . PHE B 1 205 ? 57.828 74.024 -51.430 1.00 30.40 205 PHE B CA 1
ATOM 4219 C C . PHE B 1 205 ? 58.974 74.329 -50.475 1.00 31.58 205 PHE B C 1
ATOM 4220 O O . PHE B 1 205 ? 58.853 74.159 -49.268 1.00 30.62 205 PHE B O 1
ATOM 4228 N N . THR B 1 206 ? 60.090 74.790 -51.026 1.00 37.94 206 THR B N 1
ATOM 4229 C CA . THR B 1 206 ? 61.259 75.086 -50.213 1.00 35.42 206 THR B CA 1
ATOM 4230 C C . THR B 1 206 ? 60.973 76.169 -49.157 1.00 34.93 206 THR B C 1
ATOM 4231 O O . THR B 1 206 ? 61.422 76.061 -48.020 1.00 31.07 206 THR B O 1
ATOM 4235 N N . LYS B 1 207 ? 60.226 77.207 -49.521 1.00 35.50 207 LYS B N 1
ATOM 4236 C CA . LYS B 1 207 ? 59.861 78.232 -48.537 1.00 25.82 207 LYS B CA 1
ATOM 4237 C C . LYS B 1 207 ? 58.958 77.675 -47.437 1.00 26.02 207 LYS B C 1
ATOM 4238 O O . LYS B 1 207 ? 59.115 78.011 -46.263 1.00 27.00 207 LYS B O 1
ATOM 4244 N N . ALA B 1 208 ? 58.018 76.819 -47.824 1.00 24.70 208 ALA B N 1
ATOM 4245 C CA . ALA B 1 208 ? 57.070 76.239 -46.873 1.00 24.95 208 ALA B CA 1
ATOM 4246 C C . ALA B 1 208 ? 57.777 75.313 -45.892 1.00 28.14 208 ALA B C 1
ATOM 4247 O O . ALA B 1 208 ? 57.499 75.327 -44.682 1.00 24.97 208 ALA B O 1
ATOM 4249 N N . VAL B 1 209 ? 58.692 74.503 -46.416 1.00 28.49 209 VAL B N 1
ATOM 4250 C CA . VAL B 1 209 ? 59.484 73.605 -45.576 1.00 27.82 209 VAL B CA 1
ATOM 4251 C C . VAL B 1 209 ? 60.216 74.415 -44.507 1.00 25.98 209 VAL B C 1
ATOM 4252 O O . VAL B 1 209 ? 60.137 74.107 -43.314 1.00 25.51 209 VAL B O 1
ATOM 4256 N N . LYS B 1 210 ? 60.909 75.460 -44.940 1.00 24.23 210 LYS B N 1
ATOM 4257 C CA . LYS B 1 210 ? 61.599 76.361 -44.021 1.00 30.73 210 LYS B CA 1
ATOM 4258 C C . LYS B 1 210 ? 60.645 76.934 -42.969 1.00 23.86 210 LYS B C 1
ATOM 4259 O O . LYS B 1 210 ? 60.932 76.935 -41.781 1.00 23.99 210 LYS B O 1
ATOM 4265 N N . GLU B 1 211 ? 59.509 77.426 -43.428 1.00 25.73 211 GLU B N 1
ATOM 4266 C CA . GLU B 1 211 ? 58.530 78.030 -42.553 1.00 24.25 211 GLU B CA 1
ATOM 4267 C C . GLU B 1 211 ? 58.049 77.042 -41.495 1.00 22.57 211 GLU B C 1
ATOM 4268 O O . GLU B 1 211 ? 58.074 77.331 -40.296 1.00 24.29 211 GLU B O 1
ATOM 4274 N N . VAL B 1 212 ? 57.627 75.864 -41.927 1.00 25.16 212 VAL B N 1
ATOM 4275 C CA . VAL B 1 212 ? 57.077 74.904 -40.984 1.00 22.31 212 VAL B CA 1
ATOM 4276 C C . VAL B 1 212 ? 58.123 74.425 -39.976 1.00 20.81 212 VAL B C 1
ATOM 4277 O O . VAL B 1 212 ? 57.803 74.131 -38.826 1.00 21.27 212 VAL B O 1
ATOM 4281 N N . PHE B 1 213 ? 59.375 74.348 -40.406 1.00 19.98 213 PHE B N 1
ATOM 4282 C CA . PHE B 1 213 ? 60.446 73.973 -39.495 1.00 19.63 213 PHE B CA 1
ATOM 4283 C C . PHE B 1 213 ? 60.706 75.026 -38.414 1.00 22.85 213 PHE B C 1
ATOM 4284 O O . PHE B 1 213 ? 61.470 74.782 -37.480 1.00 25.63 213 PHE B O 1
ATOM 4292 N N . ARG B 1 214 ? 60.045 76.175 -38.502 1.00 19.91 214 ARG B N 1
ATOM 4293 C CA . ARG B 1 214 ? 60.129 77.137 -37.404 1.00 19.56 214 ARG B CA 1
ATOM 4294 C C . ARG B 1 214 ? 59.149 76.782 -36.297 1.00 24.18 214 ARG B C 1
ATOM 4295 O O . ARG B 1 214 ? 59.221 77.344 -35.197 1.00 22.83 214 ARG B O 1
ATOM 4303 N N . TYR B 1 215 ? 58.229 75.867 -36.599 1.00 17.99 215 TYR B N 1
ATOM 4304 C CA . TYR B 1 215 ? 57.143 75.535 -35.684 1.00 20.12 215 TYR B CA 1
ATOM 4305 C C . TYR B 1 215 ? 57.189 74.123 -35.152 1.00 21.70 215 TYR B C 1
ATOM 4306 O O . TYR B 1 215 ? 56.734 73.887 -34.044 1.00 23.24 215 TYR B O 1
ATOM 4315 N N . ASP B 1 216 ? 57.686 73.188 -35.960 1.00 20.46 216 ASP B N 1
ATOM 4316 C CA . ASP B 1 216 ? 57.701 71.769 -35.582 1.00 21.68 216 ASP B CA 1
ATOM 4317 C C . ASP B 1 216 ? 59.052 71.170 -35.986 1.00 23.60 216 ASP B C 1
ATOM 4318 O O . ASP B 1 216 ? 59.698 71.647 -36.913 1.00 27.63 216 ASP B O 1
ATOM 4323 N N . ASP B 1 217 ? 59.487 70.128 -35.295 1.00 21.68 217 ASP B N 1
ATOM 4324 C CA . ASP B 1 217 ? 60.795 69.538 -35.589 1.00 22.65 217 ASP B CA 1
ATOM 4325 C C . ASP B 1 217 ? 60.683 68.482 -36.681 1.00 21.20 217 ASP B C 1
ATOM 4326 O O . ASP B 1 217 ? 61.668 67.886 -37.100 1.00 24.90 217 ASP B O 1
ATOM 4331 N N . ARG B 1 218 ? 59.470 68.266 -37.158 1.00 20.44 218 ARG B N 1
ATOM 4332 C CA . ARG B 1 218 ? 59.264 67.321 -38.244 1.00 22.77 218 ARG B CA 1
ATOM 4333 C C . ARG B 1 218 ? 58.069 67.787 -39.033 1.00 27.97 218 ARG B C 1
ATOM 4334 O O . ARG B 1 218 ? 57.135 68.354 -38.477 1.00 23.18 218 ARG B O 1
ATOM 4342 N N . LEU B 1 219 ? 58.102 67.572 -40.340 1.00 21.51 219 LEU B N 1
ATOM 4343 C CA . LEU B 1 219 ? 56.964 67.932 -41.146 1.00 24.77 219 LEU B CA 1
ATOM 4344 C C . LEU B 1 219 ? 56.629 66.800 -42.087 1.00 22.37 219 LEU B C 1
ATOM 4345 O O . LEU B 1 219 ? 57.416 65.867 -42.280 1.00 23.49 219 LEU B O 1
ATOM 4350 N N . MET B 1 220 ? 55.443 66.883 -42.662 1.00 20.42 220 MET B N 1
ATOM 4351 C CA . MET B 1 220 ? 55.035 65.908 -43.641 1.00 21.21 220 MET B CA 1
ATOM 4352 C C . MET B 1 220 ? 54.498 66.610 -44.874 1.00 26.98 220 MET B C 1
ATOM 4353 O O . MET B 1 220 ? 53.795 67.611 -44.776 1.00 25.02 220 MET B O 1
ATOM 4358 N N . VAL B 1 221 ? 54.858 66.079 -46.033 1.00 23.51 221 VAL B N 1
ATOM 4359 C CA . VAL B 1 221 ? 54.335 66.552 -47.298 1.00 24.42 221 VAL B CA 1
ATOM 4360 C C . VAL B 1 221 ? 53.218 65.606 -47.713 1.00 25.88 221 VAL B C 1
ATOM 4361 O O . VAL B 1 221 ? 53.349 64.386 -47.587 1.00 27.49 221 VAL B O 1
ATOM 4365 N N . GLU B 1 222 ? 52.113 66.166 -48.186 1.00 24.20 222 GLU B N 1
ATOM 4366 C CA . GLU B 1 222 ? 51.037 65.345 -48.733 1.00 23.85 222 GLU B CA 1
ATOM 4367 C C . GLU B 1 222 ? 50.571 65.912 -50.053 1.00 33.45 222 GLU B C 1
ATOM 4368 O O . GLU B 1 222 ? 50.633 67.124 -50.273 1.00 33.72 222 GLU B O 1
ATOM 4374 N N . PRO B 1 223 ? 50.101 65.035 -50.947 1.00 30.48 223 PRO B N 1
ATOM 4375 C CA . PRO B 1 223 ? 49.490 65.544 -52.170 1.00 32.00 223 PRO B CA 1
ATOM 4376 C C . PRO B 1 223 ? 48.161 66.197 -51.821 1.00 35.32 223 PRO B C 1
ATOM 4377 O O . PRO B 1 223 ? 47.498 65.804 -50.859 1.00 31.16 223 PRO B O 1
ATOM 4381 N N . ARG B 1 224 ? 47.791 67.212 -52.584 1.00 35.24 224 ARG B N 1
ATOM 4382 C CA . ARG B 1 224 ? 46.460 67.776 -52.491 1.00 43.37 224 ARG B CA 1
ATOM 4383 C C . ARG B 1 224 ? 45.493 66.731 -53.022 1.00 37.10 224 ARG B C 1
ATOM 4384 O O . ARG B 1 224 ? 45.627 66.274 -54.153 1.00 36.91 224 ARG B O 1
ATOM 4392 N N . ILE B 1 225 ? 44.540 66.334 -52.190 1.00 41.76 225 ILE B N 1
ATOM 4393 C CA . ILE B 1 225 ? 43.533 65.361 -52.589 1.00 45.64 225 ILE B CA 1
ATOM 4394 C C . ILE B 1 225 ? 42.240 66.089 -52.916 1.00 41.19 225 ILE B C 1
ATOM 4395 O O . ILE B 1 225 ? 41.747 66.882 -52.114 1.00 46.38 225 ILE B O 1
ATOM 4400 N N . ARG B 1 226 ? 41.697 65.842 -54.098 1.00 45.82 226 ARG B N 1
ATOM 4401 C CA . ARG B 1 226 ? 40.383 66.374 -54.419 1.00 53.35 226 ARG B CA 1
ATOM 4402 C C . ARG B 1 226 ? 39.333 65.415 -53.880 1.00 48.59 226 ARG B C 1
ATOM 4403 O O . ARG B 1 226 ? 39.504 64.197 -53.931 1.00 47.77 226 ARG B O 1
ATOM 4411 N N . GLY B 1 227 ? 38.260 65.963 -53.331 1.00 49.10 227 GLY B N 1
ATOM 4412 C CA . GLY B 1 227 ? 37.198 65.134 -52.801 1.00 47.90 227 GLY B CA 1
ATOM 4413 C C . GLY B 1 227 ? 36.562 65.736 -51.572 1.00 45.02 227 GLY B C 1
ATOM 4414 O O . GLY B 1 227 ? 36.872 66.862 -51.184 1.00 47.97 227 GLY B O 1
ATOM 4415 N N . ARG B 1 228 ? 35.670 64.976 -50.951 1.00 35.05 228 ARG B N 1
ATOM 4416 C CA . ARG B 1 228 ? 34.910 65.474 -49.820 1.00 38.54 228 ARG B CA 1
ATOM 4417 C C . ARG B 1 228 ? 35.651 65.216 -48.515 1.00 38.29 228 ARG B C 1
ATOM 4418 O O . ARG B 1 228 ? 36.251 64.159 -48.333 1.00 42.52 228 ARG B O 1
ATOM 4426 N N . GLU B 1 229 ? 35.620 66.198 -47.621 1.00 31.43 229 GLU B N 1
ATOM 4427 C CA . GLU B 1 229 ? 36.152 66.029 -46.276 1.00 32.95 229 GLU B CA 1
ATOM 4428 C C . GLU B 1 229 ? 35.072 65.383 -45.446 1.00 28.58 229 GLU B C 1
ATOM 4429 O O . GLU B 1 229 ? 34.059 66.012 -45.146 1.00 31.48 229 GLU B O 1
ATOM 4435 N N . ILE B 1 230 ? 35.286 64.134 -45.061 1.00 29.00 230 ILE B N 1
ATOM 4436 C CA . ILE B 1 230 ? 34.264 63.392 -44.339 1.00 23.87 230 ILE B CA 1
ATOM 4437 C C . ILE B 1 230 ? 34.806 63.021 -42.967 1.00 30.51 230 ILE B C 1
ATOM 4438 O O . ILE B 1 230 ? 35.970 62.661 -42.834 1.00 32.73 230 ILE B O 1
ATOM 4443 N N . GLU B 1 231 ? 33.974 63.131 -41.940 1.00 32.25 231 GLU B N 1
ATOM 4444 C CA . GLU B 1 231 ? 34.396 62.751 -40.596 1.00 28.67 231 GLU B CA 1
ATOM 4445 C C . GLU B 1 231 ? 33.469 61.702 -39.993 1.00 27.06 231 GLU B C 1
ATOM 4446 O O . GLU B 1 231 ? 32.335 61.518 -40.441 1.00 26.67 231 GLU B O 1
ATOM 4452 N N . CYS B 1 232 ? 33.964 61.007 -38.977 1.00 25.94 232 CYS B N 1
ATOM 4453 C CA . CYS B 1 232 ? 33.191 59.950 -38.338 1.00 26.87 232 CYS B CA 1
ATOM 4454 C C . CYS B 1 232 ? 33.603 59.808 -36.882 1.00 28.97 232 CYS B C 1
ATOM 4455 O O . CYS B 1 232 ? 34.790 59.655 -36.571 1.00 29.85 232 CYS B O 1
ATOM 4458 N N . ALA B 1 233 ? 32.616 59.878 -35.996 1.00 28.82 233 ALA B N 1
ATOM 4459 C CA . ALA B 1 233 ? 32.859 59.782 -34.562 1.00 27.69 233 ALA B CA 1
ATOM 4460 C C . ALA B 1 233 ? 32.873 58.323 -34.125 1.00 29.16 233 ALA B C 1
ATOM 4461 O O . ALA B 1 233 ? 31.958 57.567 -34.431 1.00 31.73 233 ALA B O 1
ATOM 4463 N N . VAL B 1 234 ? 33.913 57.934 -33.401 1.00 24.65 234 VAL B N 1
ATOM 4464 C CA . VAL B 1 234 ? 34.006 56.585 -32.890 1.00 27.92 234 VAL B CA 1
ATOM 4465 C C . VAL B 1 234 ? 33.877 56.649 -31.370 1.00 24.96 234 VAL B C 1
ATOM 4466 O O . VAL B 1 234 ? 34.409 57.557 -30.738 1.00 26.02 234 VAL B O 1
ATOM 4470 N N . LEU B 1 235 ? 33.173 55.678 -30.793 1.00 25.63 235 LEU B N 1
ATOM 4471 C CA . LEU B 1 235 ? 32.930 55.629 -29.357 1.00 24.96 235 LEU B CA 1
ATOM 4472 C C . LEU B 1 235 ? 33.066 54.197 -28.859 1.00 27.24 235 LEU B C 1
ATOM 4473 O O . LEU B 1 235 ? 32.561 53.267 -29.488 1.00 31.98 235 LEU B O 1
ATOM 4478 N N . GLY B 1 236 ? 33.758 54.021 -27.739 1.00 26.62 236 GLY B N 1
ATOM 4479 C CA . GLY B 1 236 ? 33.887 52.709 -27.126 1.00 26.45 236 GLY B CA 1
ATOM 4480 C C . GLY B 1 236 ? 35.311 52.397 -26.711 1.00 29.52 236 GLY B C 1
ATOM 4481 O O . GLY B 1 236 ? 36.233 53.189 -26.907 1.00 28.53 236 GLY B O 1
ATOM 4482 N N . ASN B 1 237 ? 35.491 51.227 -26.122 1.00 30.38 237 ASN B N 1
ATOM 4483 C CA . ASN B 1 237 ? 36.818 50.754 -25.802 1.00 27.97 237 ASN B CA 1
ATOM 4484 C C . ASN B 1 237 ? 37.117 49.579 -26.723 1.00 38.20 237 ASN B C 1
ATOM 4485 O O . ASN B 1 237 ? 37.452 49.770 -27.899 1.00 31.09 237 ASN B O 1
ATOM 4490 N N . GLY B 1 238 ? 36.938 48.369 -26.205 1.00 41.12 238 GLY B N 1
ATOM 4491 C CA . GLY B 1 238 ? 37.200 47.165 -26.971 1.00 41.87 238 GLY B CA 1
ATOM 4492 C C . GLY B 1 238 ? 36.199 46.911 -28.0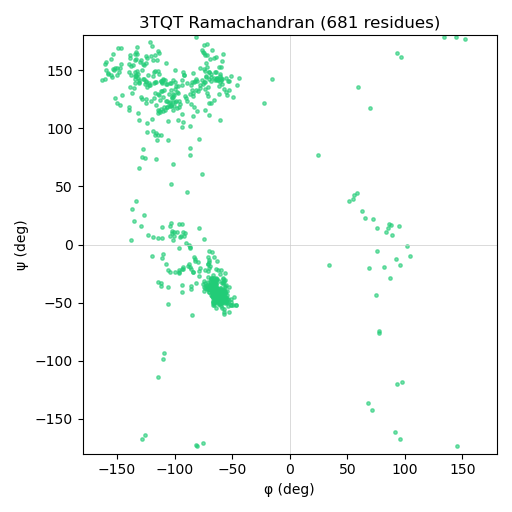83 1.00 46.09 238 GLY B C 1
ATOM 4493 O O . GLY B 1 238 ? 36.467 46.125 -28.989 1.00 42.28 238 GLY B O 1
ATOM 4494 N N . ALA B 1 239 ? 35.046 47.574 -28.019 1.00 41.63 239 ALA B N 1
ATOM 4495 C CA . ALA B 1 239 ? 33.981 47.340 -28.987 1.00 43.77 239 ALA B CA 1
ATOM 4496 C C . ALA B 1 239 ? 33.450 48.648 -29.565 1.00 40.45 239 ALA B C 1
ATOM 4497 O O . ALA B 1 239 ? 32.289 49.005 -29.347 1.00 38.08 239 ALA B O 1
ATOM 4499 N N . PRO B 1 240 ? 34.301 49.363 -30.317 1.00 34.46 240 PRO B N 1
ATOM 4500 C CA . PRO B 1 240 ? 33.963 50.697 -30.812 1.00 37.41 240 PRO B CA 1
ATOM 4501 C C . PRO B 1 240 ? 32.739 50.671 -31.706 1.00 37.86 240 PRO B C 1
ATOM 4502 O O . PRO B 1 240 ? 32.522 49.704 -32.433 1.00 33.70 240 PRO B O 1
ATOM 4506 N N . LYS B 1 241 ? 31.948 51.734 -31.622 1.00 32.59 241 LYS B N 1
ATOM 4507 C CA . LYS B 1 241 ? 30.839 51.973 -32.524 1.00 33.68 241 LYS B CA 1
ATOM 4508 C C . LYS B 1 241 ? 31.113 53.269 -33.287 1.00 32.95 241 LYS B C 1
ATOM 4509 O O . LYS B 1 241 ? 31.778 54.179 -32.772 1.00 27.05 241 LYS B O 1
ATOM 4515 N N . ALA B 1 242 ? 30.626 53.337 -34.520 1.00 28.93 242 ALA B N 1
ATOM 4516 C CA . ALA B 1 242 ? 30.849 54.505 -35.357 1.00 29.54 242 ALA B CA 1
ATOM 4517 C C . ALA B 1 242 ? 29.548 55.250 -35.594 1.00 36.76 242 ALA B C 1
ATOM 4518 O O . ALA B 1 242 ? 28.495 54.643 -35.780 1.00 33.94 242 ALA B O 1
ATOM 4520 N N . SER B 1 243 ? 29.632 56.573 -35.589 1.00 33.05 243 SER B N 1
ATOM 4521 C CA . SER B 1 243 ? 28.488 57.407 -35.903 1.00 27.90 243 SER B CA 1
ATOM 4522 C C . SER B 1 243 ? 28.269 57.390 -37.407 1.00 30.39 243 SER B C 1
ATOM 4523 O O . SER B 1 243 ? 29.110 56.905 -38.164 1.00 31.02 243 SER B O 1
ATOM 4526 N N . LEU B 1 244 ? 27.121 57.893 -37.835 1.00 30.65 244 LEU B N 1
ATOM 4527 C CA . LEU B 1 244 ? 26.946 58.255 -39.225 1.00 30.48 244 LEU B CA 1
ATOM 4528 C C . LEU B 1 244 ? 27.993 59.306 -39.574 1.00 34.58 244 LEU B C 1
ATOM 4529 O O . LEU B 1 244 ? 28.339 60.159 -38.748 1.00 32.13 244 LEU B O 1
ATOM 4534 N N . PRO B 1 245 ? 28.516 59.241 -40.798 1.00 34.28 245 PRO B N 1
ATOM 4535 C CA . PRO B 1 245 ? 29.507 60.215 -41.254 1.00 31.13 245 PRO B CA 1
ATOM 4536 C C . PRO B 1 245 ? 28.956 61.638 -41.232 1.00 33.38 245 PRO B C 1
ATOM 4537 O O . PRO B 1 245 ? 27.764 61.858 -41.460 1.00 39.07 245 PRO B O 1
ATOM 4541 N N . GLY B 1 246 ? 29.822 62.597 -40.942 1.00 30.10 246 GLY B N 1
ATOM 4542 C CA . GLY B 1 246 ? 29.497 63.991 -41.112 1.00 34.29 246 GLY B CA 1
ATOM 4543 C C . GLY B 1 246 ? 30.402 64.522 -42.198 1.00 35.82 246 GLY B C 1
ATOM 4544 O O . GLY B 1 246 ? 31.366 63.868 -42.575 1.00 34.54 246 GLY B O 1
ATOM 4545 N N . GLU B 1 247 ? 30.097 65.703 -42.712 1.00 34.44 247 GLU B N 1
ATOM 4546 C CA . GLU B 1 247 ? 30.917 66.286 -43.764 1.00 34.11 247 GLU B CA 1
ATOM 4547 C C . GLU B 1 247 ? 31.284 67.725 -43.445 1.00 37.85 247 GLU B C 1
ATOM 4548 O O . GLU B 1 247 ? 30.474 68.470 -42.893 1.00 38.03 247 GLU B O 1
ATOM 4554 N N . ILE B 1 248 ? 32.518 68.098 -43.783 1.00 39.42 248 ILE B N 1
ATOM 4555 C CA . ILE B 1 248 ? 32.984 69.479 -43.700 1.00 31.03 248 ILE B CA 1
ATOM 4556 C C . ILE B 1 248 ? 33.029 70.057 -45.113 1.00 34.12 248 ILE B C 1
ATOM 4557 O O . ILE B 1 248 ? 33.698 69.512 -45.986 1.00 41.99 248 ILE B O 1
ATOM 4562 N N . ILE B 1 249 ? 32.322 71.154 -45.346 1.00 35.16 249 ILE B N 1
ATOM 4563 C CA . ILE B 1 249 ? 32.305 71.750 -46.684 1.00 44.19 249 ILE B CA 1
ATOM 4564 C C . ILE B 1 249 ? 33.133 73.032 -46.786 1.00 37.41 249 ILE B C 1
ATOM 4565 O O . ILE B 1 249 ? 32.698 74.098 -46.355 1.00 42.48 249 ILE B O 1
ATOM 4570 N N . THR B 1 268 ? 31.230 75.400 -42.937 1.00 46.01 268 THR B N 1
ATOM 4571 C CA . THR B 1 268 ? 29.931 74.725 -42.930 1.00 54.18 268 THR B CA 1
ATOM 4572 C C . THR B 1 268 ? 30.041 73.208 -42.747 1.00 52.63 268 THR B C 1
ATOM 4573 O O . THR B 1 268 ? 30.864 72.546 -43.384 1.00 42.36 268 THR B O 1
ATOM 4577 N N . THR B 1 269 ? 29.187 72.668 -41.882 1.00 51.12 269 THR B N 1
ATOM 4578 C CA . THR B 1 269 ? 29.198 71.247 -41.564 1.00 46.07 269 THR B CA 1
ATOM 4579 C C . THR B 1 269 ? 27.813 70.634 -41.699 1.00 49.81 269 THR B C 1
ATOM 4580 O O . THR B 1 269 ? 26.804 71.335 -41.645 1.00 56.66 269 THR B O 1
ATOM 4584 N N . THR B 1 270 ? 27.767 69.319 -41.872 1.00 37.13 270 THR B N 1
ATOM 4585 C CA . THR B 1 270 ? 26.500 68.611 -41.912 1.00 38.65 270 THR B CA 1
ATOM 4586 C C . THR B 1 270 ? 26.642 67.200 -41.355 1.00 45.53 270 THR B C 1
ATOM 4587 O O . THR B 1 270 ? 27.698 66.574 -41.475 1.00 45.40 270 THR B O 1
ATOM 4591 N N . THR B 1 271 ? 25.570 66.704 -40.746 1.00 41.46 271 THR B N 1
ATOM 4592 C CA . THR B 1 271 ? 25.562 65.355 -40.202 1.00 49.46 271 THR B CA 1
ATOM 4593 C C . THR B 1 271 ? 24.740 64.425 -41.083 1.00 55.95 271 THR B C 1
ATOM 4594 O O . THR B 1 271 ? 24.600 63.240 -40.783 1.00 59.31 271 THR B O 1
ATOM 4598 N N . SER B 1 276 ? 26.040 57.612 -49.852 1.00 31.63 276 SER B N 1
ATOM 4599 C CA . SER B 1 276 ? 26.047 56.301 -50.513 1.00 57.62 276 SER B CA 1
ATOM 4600 C C . SER B 1 276 ? 26.233 55.153 -49.519 1.00 51.49 276 SER B C 1
ATOM 4601 O O . SER B 1 276 ? 27.231 55.104 -48.809 1.00 42.36 276 SER B O 1
ATOM 4604 N N . GLU B 1 277 ? 25.281 54.223 -49.488 1.00 45.53 277 GLU B N 1
ATOM 4605 C CA . GLU B 1 277 ? 25.259 53.187 -48.453 1.00 52.04 277 GLU B CA 1
ATOM 4606 C C . GLU B 1 277 ? 26.562 52.390 -48.335 1.00 50.82 277 GLU B C 1
ATOM 4607 O O . GLU B 1 277 ? 27.010 52.083 -47.225 1.00 43.71 277 GLU B O 1
ATOM 4613 N N . SER B 1 278 ? 27.169 52.065 -49.473 1.00 48.81 278 SER B N 1
ATOM 4614 C CA . SER B 1 278 ? 28.442 51.348 -49.481 1.00 55.93 278 SER B CA 1
ATOM 4615 C C . SER B 1 278 ? 29.567 52.194 -48.894 1.00 50.69 278 SER B C 1
ATOM 4616 O O . SER B 1 278 ? 30.293 51.757 -47.996 1.00 43.90 278 SER B O 1
ATOM 4619 N N . VAL B 1 279 ? 29.710 53.406 -49.416 1.00 46.06 279 VAL B N 1
ATOM 4620 C CA . VAL B 1 279 ? 30.745 54.321 -48.953 1.00 42.68 279 VAL B CA 1
ATOM 4621 C C . VAL B 1 279 ? 30.551 54.642 -47.478 1.00 35.35 279 VAL B C 1
ATOM 4622 O O . VAL B 1 279 ? 31.518 54.728 -46.725 1.00 38.41 279 VAL B O 1
ATOM 4626 N N . THR B 1 280 ? 29.297 54.808 -47.069 1.00 35.73 280 THR B N 1
ATOM 4627 C CA . THR B 1 280 ? 28.984 55.090 -45.677 1.00 36.49 280 THR B CA 1
ATOM 4628 C C . THR B 1 280 ? 29.507 53.965 -44.802 1.00 41.91 280 THR B C 1
ATOM 4629 O O . THR B 1 280 ? 30.120 54.211 -43.758 1.00 36.81 280 THR B O 1
ATOM 4633 N N . LYS B 1 281 ? 29.270 52.733 -45.243 1.00 31.89 281 LYS B N 1
ATOM 4634 C CA . LYS B 1 281 ? 29.727 51.552 -44.518 1.00 38.90 281 LYS B CA 1
ATOM 4635 C C . LYS B 1 281 ? 31.247 51.471 -44.463 1.00 34.90 281 LYS B C 1
ATOM 4636 O O . LYS B 1 281 ? 31.811 51.106 -43.437 1.00 36.25 281 LYS B O 1
ATOM 4642 N N . GLN B 1 282 ? 31.905 51.782 -45.577 1.00 37.20 282 GLN B N 1
ATOM 4643 C CA . GLN B 1 282 ? 33.363 51.817 -45.607 1.00 43.69 282 GLN B CA 1
ATOM 4644 C C . GLN B 1 282 ? 33.878 52.791 -44.563 1.00 35.34 282 GLN B C 1
ATOM 4645 O O . GLN B 1 282 ? 34.769 52.459 -43.790 1.00 33.66 282 GLN B O 1
ATOM 4651 N N . ILE B 1 283 ? 33.318 53.999 -44.564 1.00 31.53 283 ILE B N 1
ATOM 4652 C CA . ILE B 1 283 ? 33.714 55.031 -43.612 1.00 31.28 283 ILE B CA 1
ATOM 4653 C C . ILE B 1 283 ? 33.635 54.521 -42.185 1.00 31.62 283 ILE B C 1
ATOM 4654 O O . ILE B 1 283 ? 34.618 54.546 -41.450 1.00 32.41 283 ILE B O 1
ATOM 4659 N N . GLN B 1 284 ? 32.450 54.078 -41.788 1.00 34.37 284 GLN B N 1
ATOM 4660 C CA . GLN B 1 284 ? 32.230 53.635 -40.418 1.00 30.65 284 GLN B CA 1
ATOM 4661 C C . GLN B 1 284 ? 33.170 52.503 -40.048 1.00 31.91 284 GLN B C 1
ATOM 4662 O O . GLN B 1 284 ? 33.778 52.519 -38.978 1.00 31.64 284 GLN B O 1
ATOM 4668 N N . GLN B 1 285 ? 33.301 51.531 -40.946 1.00 30.06 285 GLN B N 1
ATOM 4669 C CA . GLN B 1 285 ? 34.124 50.369 -40.679 1.00 32.99 285 GLN B CA 1
ATOM 4670 C C . GLN B 1 285 ? 35.589 50.763 -40.596 1.00 33.33 285 GLN B C 1
ATOM 4671 O O . GLN B 1 285 ? 36.298 50.314 -39.709 1.00 27.71 285 GLN B O 1
ATOM 4677 N N . ILE B 1 286 ? 36.043 51.613 -41.512 1.00 32.43 286 ILE B N 1
ATOM 4678 C CA . ILE B 1 286 ? 37.442 52.007 -41.489 1.00 22.79 286 ILE B CA 1
ATOM 4679 C C . ILE B 1 286 ? 37.711 52.845 -40.250 1.00 21.84 286 ILE B C 1
ATOM 4680 O O . ILE B 1 286 ? 38.772 52.748 -39.650 1.00 27.57 286 ILE B O 1
ATOM 4685 N N . ALA B 1 287 ? 36.738 53.659 -39.854 1.00 25.92 287 ALA B N 1
ATOM 4686 C CA . ALA B 1 287 ? 36.912 54.476 -38.653 1.00 25.62 287 ALA B CA 1
ATOM 4687 C C . ALA B 1 287 ? 37.126 53.574 -37.454 1.00 25.76 287 ALA B C 1
ATOM 4688 O O . ALA B 1 287 ? 38.023 53.796 -36.634 1.00 23.22 287 ALA B O 1
ATOM 4690 N N . ILE B 1 288 ? 36.302 52.538 -37.353 1.00 25.10 288 ILE B N 1
ATOM 4691 C CA . ILE B 1 288 ? 36.419 51.615 -36.236 1.00 21.47 288 ILE B CA 1
ATOM 4692 C C . ILE B 1 288 ? 37.765 50.882 -36.278 1.00 24.99 288 ILE B C 1
ATOM 4693 O O . ILE B 1 288 ? 38.459 50.786 -35.271 1.00 25.42 288 ILE B O 1
ATOM 4698 N N . ASP B 1 289 ? 38.141 50.396 -37.455 1.00 24.96 289 ASP B N 1
ATOM 4699 C CA . ASP B 1 289 ? 39.390 49.663 -37.609 1.00 27.75 289 ASP B CA 1
ATOM 4700 C C . ASP B 1 289 ? 40.602 50.547 -37.342 1.00 26.18 289 ASP B C 1
ATOM 4701 O O . ASP B 1 289 ? 41.621 50.080 -36.829 1.00 26.62 289 ASP B O 1
ATOM 4706 N N . ALA B 1 290 ? 40.498 51.815 -37.719 1.00 26.91 290 ALA B N 1
ATOM 4707 C CA . ALA B 1 290 ? 41.562 52.780 -37.445 1.00 27.69 290 ALA B CA 1
ATOM 4708 C C . ALA B 1 290 ? 41.691 52.991 -35.952 1.00 22.45 290 ALA B C 1
ATOM 4709 O O . ALA B 1 290 ? 42.790 52.988 -35.413 1.00 22.87 290 ALA B O 1
ATOM 4711 N N . PHE B 1 291 ? 40.552 53.192 -35.298 1.00 20.65 291 PHE B N 1
ATOM 4712 C CA . PHE B 1 291 ? 40.483 53.370 -33.853 1.00 20.15 291 PHE B CA 1
ATOM 4713 C C . PHE B 1 291 ? 41.164 52.198 -33.146 1.00 25.24 291 PHE B C 1
ATOM 4714 O O . PHE B 1 291 ? 41.977 52.385 -32.237 1.00 23.08 291 PHE B O 1
ATOM 4722 N N . LYS B 1 292 ? 40.847 50.984 -33.581 1.00 23.68 292 LYS B N 1
ATOM 4723 C CA . LYS B 1 292 ? 41.444 49.790 -32.979 1.00 24.48 292 LYS B CA 1
ATOM 4724 C C . LYS B 1 292 ? 42.942 49.699 -33.284 1.00 22.68 292 LYS B C 1
ATOM 4725 O O . LYS B 1 292 ? 43.742 49.297 -32.438 1.00 24.45 292 LYS B O 1
ATOM 4731 N N . MET B 1 293 ? 43.324 50.105 -34.487 1.00 26.85 293 MET B N 1
ATOM 4732 C CA . MET B 1 293 ? 44.699 49.929 -34.935 1.00 26.29 293 MET B CA 1
ATOM 4733 C C . MET B 1 293 ? 45.675 50.815 -34.173 1.00 24.66 293 MET B C 1
ATOM 4734 O O . MET B 1 293 ? 46.845 50.461 -33.983 1.00 23.75 293 MET B O 1
ATOM 4739 N N . VAL B 1 294 ? 45.195 51.967 -33.723 1.00 23.78 294 VAL B N 1
ATOM 4740 C CA . VAL B 1 294 ? 46.043 52.841 -32.921 1.00 23.49 294 VAL B CA 1
ATOM 4741 C C . VAL B 1 294 ? 45.802 52.605 -31.438 1.00 23.52 294 VAL B C 1
ATOM 4742 O O . VAL B 1 294 ? 46.309 53.348 -30.602 1.00 21.30 294 VAL B O 1
ATOM 4746 N N . HIS B 1 295 ? 45.004 51.587 -31.129 1.00 24.01 295 HIS B N 1
ATOM 4747 C CA . HIS B 1 295 ? 44.727 51.198 -29.739 1.00 25.98 295 HIS B CA 1
ATOM 4748 C C . HIS B 1 295 ? 44.121 52.343 -28.979 1.00 23.06 295 HIS B C 1
ATOM 4749 O O . HIS B 1 295 ? 44.504 52.639 -27.846 1.00 21.60 295 HIS B O 1
ATOM 4756 N N . CYS B 1 296 ? 43.176 53.002 -29.628 1.00 25.28 296 CYS B N 1
ATOM 4757 C CA . CYS B 1 296 ? 42.521 54.132 -29.018 1.00 24.44 296 CYS B CA 1
ATOM 4758 C C . CYS B 1 296 ? 41.539 53.617 -27.975 1.00 22.46 296 CYS B C 1
ATOM 4759 O O . CYS B 1 296 ? 41.229 52.428 -27.935 1.00 28.44 296 CYS B O 1
ATOM 4762 N N . SER B 1 297 ? 41.070 54.506 -27.116 1.00 23.50 297 SER B N 1
ATOM 4763 C CA . SER B 1 297 ? 40.005 54.154 -26.201 1.00 26.09 297 SER B CA 1
ATOM 4764 C C . SER B 1 297 ? 39.123 55.365 -25.946 1.00 24.94 297 SER B C 1
ATOM 4765 O O . SER B 1 297 ? 39.556 56.518 -26.121 1.00 18.62 297 SER B O 1
ATOM 4768 N N . GLY B 1 298 ? 37.879 55.092 -25.563 1.00 22.94 298 GLY B N 1
ATOM 4769 C CA . GLY B 1 298 ? 36.909 56.139 -25.312 1.00 20.54 298 GLY B CA 1
ATOM 4770 C C . GLY B 1 298 ? 36.333 56.712 -26.589 1.00 23.10 298 GLY B C 1
ATOM 4771 O O . GLY B 1 298 ? 35.185 56.444 -26.939 1.00 26.31 298 GLY B O 1
ATOM 4772 N N . MET B 1 299 ? 37.127 57.512 -27.288 1.00 21.80 299 MET B N 1
ATOM 4773 C CA . MET B 1 299 ? 36.615 58.224 -28.449 1.00 21.44 299 MET B CA 1
ATOM 4774 C C . MET B 1 299 ? 37.727 58.680 -29.358 1.00 23.42 299 MET B C 1
ATOM 4775 O O . MET B 1 299 ? 38.863 58.886 -28.930 1.00 25.75 299 MET B O 1
ATOM 4780 N N . ALA B 1 300 ? 37.377 58.856 -30.620 1.00 22.47 300 ALA B N 1
ATOM 4781 C CA . ALA B 1 300 ? 38.206 59.611 -31.528 1.00 25.97 300 ALA B CA 1
ATOM 4782 C C . ALA B 1 300 ? 37.336 60.059 -32.673 1.00 22.84 300 ALA B C 1
ATOM 4783 O O . ALA B 1 300 ? 36.289 59.477 -32.951 1.00 25.38 300 ALA B O 1
ATOM 4785 N N . ARG B 1 301 ? 37.765 61.113 -33.337 1.00 23.19 301 ARG B N 1
ATOM 4786 C CA . ARG B 1 301 ? 37.111 61.488 -34.565 1.00 25.85 301 ARG B CA 1
ATOM 4787 C C . ARG B 1 301 ? 38.063 61.130 -35.677 1.00 24.43 301 ARG B C 1
ATOM 4788 O O . ARG B 1 301 ? 39.216 61.569 -35.683 1.00 25.13 301 ARG B O 1
ATOM 4796 N N . VAL B 1 302 ? 37.588 60.319 -36.610 1.00 21.26 302 VAL B N 1
ATOM 4797 C CA . VAL B 1 302 ? 38.404 59.943 -37.750 1.00 22.85 302 VAL B CA 1
ATOM 4798 C C . VAL B 1 302 ? 38.024 60.789 -38.963 1.00 21.86 302 VAL B C 1
ATOM 4799 O O . VAL B 1 302 ? 36.858 60.842 -39.376 1.00 22.93 302 VAL B O 1
ATOM 4803 N N . ASP B 1 303 ? 39.023 61.484 -39.496 1.00 21.08 303 ASP B N 1
ATOM 4804 C CA . ASP B 1 303 ? 38.826 62.411 -40.593 1.00 26.03 303 ASP B CA 1
ATOM 4805 C C . ASP B 1 303 ? 39.302 61.762 -41.876 1.00 28.92 303 ASP B C 1
ATOM 4806 O O . ASP B 1 303 ? 40.391 61.185 -41.922 1.00 23.84 303 ASP B O 1
ATOM 4811 N N . PHE B 1 304 ? 38.471 61.857 -42.907 1.00 24.85 304 PHE B N 1
ATOM 4812 C CA . PHE B 1 304 ? 38.710 61.181 -44.174 1.00 24.88 304 PHE B CA 1
ATOM 4813 C C . PHE B 1 304 ? 38.699 62.169 -45.327 1.00 25.88 304 PHE B C 1
ATOM 4814 O O . PHE B 1 304 ? 38.177 63.279 -45.214 1.00 29.75 304 PHE B O 1
ATOM 4822 N N . PHE B 1 305 ? 39.255 61.734 -46.447 1.00 27.27 305 PHE B N 1
ATOM 4823 C CA . PHE B 1 305 ? 38.874 62.279 -47.739 1.00 32.77 305 PHE B CA 1
ATOM 4824 C C . PHE B 1 305 ? 38.119 61.174 -48.461 1.00 33.26 305 PHE B C 1
ATOM 4825 O O . PHE B 1 305 ? 38.442 59.992 -48.308 1.00 32.48 305 PHE B O 1
ATOM 4833 N N . VAL B 1 306 ? 37.084 61.549 -49.202 1.00 30.20 306 VAL B N 1
ATOM 4834 C CA . VAL B 1 306 ? 36.450 60.628 -50.128 1.00 29.71 306 VAL B CA 1
ATOM 4835 C C . VAL B 1 306 ? 36.573 61.227 -51.528 1.00 33.41 306 VAL B C 1
ATOM 4836 O O . VAL B 1 306 ? 35.932 62.226 -51.834 1.00 38.64 306 VAL B O 1
ATOM 4840 N N . THR B 1 307 ? 37.425 60.633 -52.357 1.00 43.22 307 THR B N 1
ATOM 4841 C CA . THR B 1 307 ? 37.659 61.115 -53.716 1.00 39.19 307 THR B CA 1
ATOM 4842 C C . THR B 1 307 ? 36.389 61.008 -54.553 1.00 40.22 307 THR B C 1
ATOM 4843 O O . THR B 1 307 ? 35.466 60.280 -54.192 1.00 38.74 307 THR B O 1
ATOM 4847 N N . PRO B 1 308 ? 36.336 61.745 -55.671 1.00 41.05 308 PRO B N 1
ATOM 4848 C CA . PRO B 1 308 ? 35.209 61.659 -56.605 1.00 50.77 308 PRO B CA 1
ATOM 4849 C C . PRO B 1 308 ? 34.960 60.215 -57.019 1.00 55.00 308 PRO B C 1
ATOM 4850 O O . PRO B 1 308 ? 33.810 59.813 -57.182 1.00 55.08 308 PRO B O 1
ATOM 4854 N N . ASN B 1 309 ? 36.038 59.452 -57.174 1.00 49.57 309 ASN B N 1
ATOM 4855 C CA . ASN B 1 309 ? 35.965 58.036 -57.519 1.00 60.13 309 ASN B CA 1
ATOM 4856 C C . ASN B 1 309 ? 35.517 57.176 -56.324 1.00 56.11 309 ASN B C 1
ATOM 4857 O O . ASN B 1 309 ? 35.457 55.951 -56.405 1.00 55.94 309 ASN B O 1
ATOM 4862 N N . ASN B 1 310 ? 35.182 57.841 -55.222 1.00 49.28 310 ASN B N 1
ATOM 4863 C CA . ASN B 1 310 ? 34.659 57.178 -54.033 1.00 44.63 310 ASN B CA 1
ATOM 4864 C C . ASN B 1 310 ? 35.707 56.387 -53.267 1.00 42.86 310 ASN B C 1
ATOM 4865 O O . ASN B 1 310 ? 35.377 55.468 -52.511 1.00 41.52 310 ASN B O 1
ATOM 4870 N N . LYS B 1 311 ? 36.973 56.734 -53.466 1.00 40.71 311 LYS B N 1
ATOM 4871 C CA . LYS B 1 311 ? 38.029 56.096 -52.695 1.00 44.19 311 LYS B CA 1
ATOM 4872 C C . LYS B 1 311 ? 38.066 56.748 -51.322 1.00 36.89 311 LYS B C 1
ATOM 4873 O O . LYS B 1 311 ? 38.050 57.969 -51.215 1.00 39.35 311 LYS B O 1
ATOM 4879 N N . VAL B 1 312 ? 38.101 55.930 -50.276 1.00 32.80 312 VAL B N 1
ATOM 4880 C CA . VAL B 1 312 ? 38.043 56.431 -48.907 1.00 33.89 312 VAL B CA 1
ATOM 4881 C C . VAL B 1 312 ? 39.434 56.394 -48.290 1.00 33.59 312 VAL B C 1
ATOM 4882 O O . VAL B 1 312 ? 40.036 55.333 -48.165 1.00 34.78 312 VAL B O 1
ATOM 4886 N N . LEU B 1 313 ? 39.935 57.562 -47.898 1.00 32.64 313 LEU B N 1
ATOM 4887 C CA . LEU B 1 313 ? 41.288 57.677 -47.378 1.00 25.17 313 LEU B CA 1
ATOM 4888 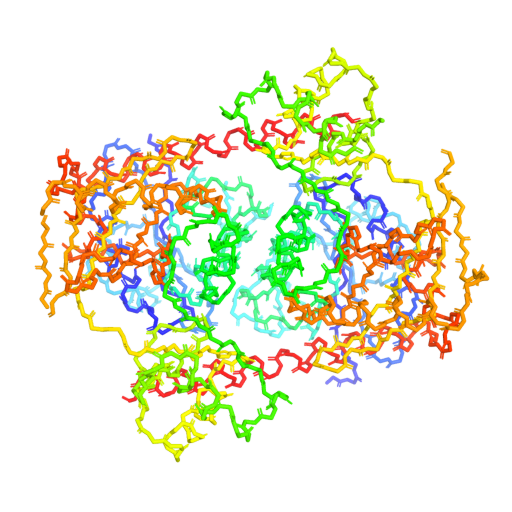C C . LEU B 1 313 ? 41.270 58.339 -46.005 1.00 30.88 313 LEU B C 1
ATOM 4889 O O . LEU B 1 313 ? 40.734 59.440 -45.856 1.00 30.73 313 LEU B O 1
ATOM 4894 N N . VAL B 1 314 ? 41.852 57.679 -45.005 1.00 27.12 314 VAL B N 1
ATOM 4895 C CA . VAL B 1 314 ? 42.000 58.319 -43.698 1.00 30.34 314 VAL B CA 1
ATOM 4896 C C . VAL B 1 314 ? 43.058 59.409 -43.789 1.00 29.08 314 VAL B C 1
ATOM 4897 O O . VAL B 1 314 ? 44.118 59.211 -44.382 1.00 29.97 314 VAL B O 1
ATOM 4901 N N . ASN B 1 315 ? 42.788 60.570 -43.210 1.00 25.71 315 ASN B N 1
ATOM 4902 C CA . ASN B 1 315 ? 43.831 61.585 -43.183 1.00 29.84 315 ASN B CA 1
ATOM 4903 C C . ASN B 1 315 ? 44.343 61.847 -41.785 1.00 27.46 315 ASN B C 1
ATOM 4904 O O . ASN B 1 315 ? 45.534 62.093 -41.594 1.00 30.17 315 ASN B O 1
ATOM 4909 N N . GLU B 1 316 ? 43.441 61.788 -40.811 1.00 23.67 316 GLU B N 1
ATOM 4910 C CA . GLU B 1 316 ? 43.808 62.083 -39.437 1.00 25.73 316 GLU B CA 1
ATOM 4911 C C . GLU B 1 316 ? 42.903 61.368 -38.438 1.00 24.99 316 GLU B C 1
ATOM 4912 O O . GLU B 1 316 ? 41.750 61.083 -38.735 1.00 25.15 316 GLU B O 1
ATOM 4918 N N . ILE B 1 317 ? 43.445 61.069 -37.257 1.00 21.95 317 ILE B N 1
ATOM 4919 C CA . ILE B 1 317 ? 42.632 60.633 -36.138 1.00 19.23 317 ILE B CA 1
ATOM 4920 C C . ILE B 1 317 ? 42.802 61.657 -35.044 1.00 17.74 317 ILE B C 1
ATOM 4921 O O . ILE B 1 317 ? 43.928 61.963 -34.641 1.00 21.64 317 ILE B O 1
ATOM 4926 N N . ASN B 1 318 ? 41.688 62.179 -34.553 1.00 22.11 318 ASN B N 1
ATOM 4927 C CA . ASN B 1 318 ? 41.716 63.184 -33.503 1.00 21.96 318 ASN B CA 1
ATOM 4928 C C . ASN B 1 318 ? 41.189 62.587 -32.209 1.00 21.04 318 ASN B C 1
ATOM 4929 O O . ASN B 1 318 ? 40.008 62.257 -32.124 1.00 26.19 318 ASN B O 1
ATOM 4934 N N . THR B 1 319 ? 42.043 62.480 -31.200 1.00 20.87 319 THR B N 1
ATOM 4935 C CA . THR B 1 319 ? 41.655 61.847 -29.955 1.00 16.91 319 THR B CA 1
ATOM 4936 C C . THR B 1 319 ? 41.024 62.802 -28.948 1.00 27.96 319 THR B C 1
ATOM 4937 O O . THR B 1 319 ? 40.348 62.369 -28.015 1.00 34.35 319 THR B O 1
ATOM 4941 N N . ILE B 1 320 ? 41.241 64.097 -29.130 1.00 26.21 320 ILE B N 1
ATOM 4942 C CA . ILE B 1 320 ? 40.461 65.078 -28.377 1.00 28.36 320 ILE B CA 1
ATOM 4943 C C . ILE B 1 320 ? 39.872 66.080 -29.366 1.00 27.97 320 ILE B C 1
ATOM 4944 O O . ILE B 1 320 ? 40.349 67.207 -29.516 1.00 29.81 320 ILE B O 1
ATOM 4949 N N . PRO B 1 321 ? 38.831 65.647 -30.076 1.00 25.11 321 PRO B N 1
ATOM 4950 C CA . PRO B 1 321 ? 38.193 66.505 -31.066 1.00 26.10 321 PRO B CA 1
ATOM 4951 C C . PRO B 1 321 ? 37.423 67.594 -30.343 1.00 23.51 321 PRO B C 1
ATOM 4952 O O . PRO B 1 321 ? 37.173 67.472 -29.136 1.00 20.74 321 PRO B O 1
ATOM 4956 N N . GLY B 1 322 ? 37.070 68.648 -31.067 1.00 28.64 322 GLY B N 1
ATOM 4957 C CA . GLY B 1 322 ? 36.269 69.712 -30.504 1.00 22.73 322 GLY B CA 1
ATOM 4958 C C . GLY B 1 322 ? 35.022 69.116 -29.887 1.00 23.03 322 GLY B C 1
ATOM 4959 O O . GLY B 1 322 ? 34.424 68.183 -30.443 1.00 22.42 322 GLY B O 1
ATOM 4960 N N . PHE B 1 323 ? 34.630 69.651 -28.738 1.00 22.17 323 PHE B N 1
ATOM 4961 C CA . PHE B 1 323 ? 33.428 69.193 -28.070 1.00 26.06 323 PHE B CA 1
ATOM 4962 C C . PHE B 1 323 ? 32.492 70.359 -27.760 1.00 25.30 323 PHE B C 1
ATOM 4963 O O . PHE B 1 323 ? 31.688 70.286 -26.827 1.00 27.83 323 PHE B O 1
ATOM 4971 N N . THR B 1 324 ? 32.597 71.434 -28.542 1.00 24.33 324 THR B N 1
ATOM 4972 C CA . THR B 1 324 ? 31.706 72.573 -28.366 1.00 26.63 324 THR B CA 1
ATOM 4973 C C . THR B 1 324 ? 30.308 72.200 -28.843 1.0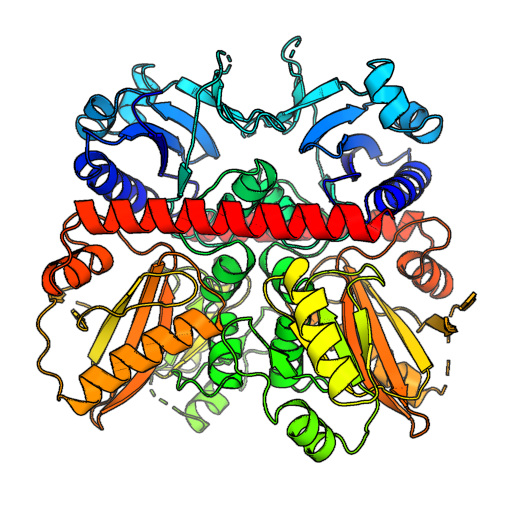0 27.82 324 THR B C 1
ATOM 4974 O O . THR B 1 324 ? 30.107 71.131 -29.442 1.00 27.13 324 THR B O 1
ATOM 4978 N N . ASN B 1 325 ? 29.344 73.082 -28.597 1.00 29.67 325 ASN B N 1
ATOM 4979 C CA . ASN B 1 325 ? 27.961 72.787 -28.956 1.00 29.19 325 ASN B CA 1
ATOM 4980 C C . ASN B 1 325 ? 27.734 72.678 -30.466 1.00 34.25 325 ASN B C 1
ATOM 4981 O O . ASN B 1 325 ? 26.688 72.215 -30.910 1.00 39.03 325 ASN B O 1
ATOM 4986 N N . ILE B 1 326 ? 28.724 73.076 -31.256 1.00 28.15 326 ILE B N 1
ATOM 4987 C CA . ILE B 1 326 ? 28.607 72.946 -32.704 1.00 31.36 326 ILE B CA 1
ATOM 4988 C C . ILE B 1 326 ? 29.685 72.028 -33.284 1.00 34.28 326 ILE B C 1
ATOM 4989 O O . ILE B 1 326 ? 29.798 71.886 -34.505 1.00 27.58 326 ILE B O 1
ATOM 4994 N N . SER B 1 327 ? 30.466 71.388 -32.414 1.00 29.46 327 SER B N 1
ATOM 4995 C CA . SER B 1 327 ? 31.563 70.549 -32.876 1.00 30.34 327 SER B CA 1
ATOM 4996 C C . SER B 1 327 ? 31.061 69.250 -33.474 1.00 27.58 327 SER B C 1
ATOM 4997 O O . SER B 1 327 ? 30.039 68.706 -33.051 1.00 29.28 327 SER B O 1
ATOM 5000 N N . MET B 1 328 ? 31.813 68.736 -34.434 1.00 25.87 328 MET B N 1
ATOM 5001 C CA . MET B 1 328 ? 31.379 67.578 -35.196 1.00 31.12 328 MET B CA 1
ATOM 5002 C C . MET B 1 328 ? 31.221 66.311 -34.363 1.00 25.78 328 MET B C 1
ATOM 5003 O O . MET B 1 328 ? 30.274 65.558 -34.560 1.00 31.86 328 MET B O 1
ATOM 5008 N N . TYR B 1 329 ? 32.136 66.080 -33.425 1.00 27.32 329 TYR B N 1
ATOM 5009 C CA . TYR B 1 329 ? 32.118 64.824 -32.690 1.00 27.79 329 TYR B CA 1
ATOM 5010 C C . TYR B 1 329 ? 30.781 64.585 -31.978 1.00 30.92 329 TYR B C 1
ATOM 5011 O O . TYR B 1 329 ? 30.112 63.579 -32.227 1.00 27.11 329 TYR B O 1
ATOM 5020 N N . PRO B 1 330 ? 30.378 65.504 -31.094 1.00 24.65 330 PRO B N 1
ATOM 5021 C CA . PRO B 1 330 ? 29.071 65.302 -30.460 1.00 26.56 330 PRO B CA 1
ATOM 5022 C C . PRO B 1 330 ? 27.891 65.453 -31.428 1.00 27.60 330 PRO B C 1
ATOM 5023 O O . PRO B 1 330 ? 26.876 64.790 -31.250 1.00 31.50 330 PRO B O 1
ATOM 5027 N N . LYS B 1 331 ? 28.004 66.329 -32.421 1.00 36.68 331 LYS B N 1
ATOM 5028 C CA . LYS B 1 331 ? 26.904 66.506 -33.370 1.00 38.84 331 LYS B CA 1
ATOM 5029 C C . LYS B 1 331 ? 26.654 65.235 -34.180 1.00 34.46 331 LYS B C 1
ATOM 5030 O O . LYS B 1 331 ? 25.507 64.847 -34.406 1.00 32.20 331 LYS B O 1
ATOM 5036 N N . MET B 1 332 ? 27.729 64.585 -34.615 1.00 26.90 332 MET B N 1
ATOM 5037 C CA . MET B 1 332 ? 27.582 63.359 -35.383 1.00 30.48 332 MET B CA 1
ATOM 5038 C C . MET B 1 332 ? 26.893 62.301 -34.540 1.00 29.02 332 MET B C 1
ATOM 5039 O O . MET B 1 332 ? 26.038 61.567 -35.037 1.00 29.74 332 MET B O 1
ATOM 5044 N N . TRP B 1 333 ? 27.250 62.233 -33.261 1.00 26.30 333 TRP B N 1
ATOM 5045 C CA . TRP B 1 333 ? 26.587 61.286 -32.366 1.00 30.19 333 TRP B CA 1
ATOM 5046 C C . TRP B 1 333 ? 25.107 61.607 -32.168 1.00 33.10 333 TRP B C 1
ATOM 5047 O O . TRP B 1 333 ? 24.248 60.728 -32.309 1.00 39.93 333 TRP B O 1
ATOM 5058 N N . GLU B 1 334 ? 24.818 62.867 -31.855 1.00 34.79 334 GLU B N 1
ATOM 5059 C CA . GLU B 1 334 ? 23.448 63.345 -31.738 1.00 42.19 334 GLU B CA 1
ATOM 5060 C C . GLU B 1 334 ? 22.642 62.906 -32.957 1.00 40.89 334 GLU B C 1
ATOM 5061 O O . GLU B 1 334 ? 21.518 62.409 -32.835 1.00 39.52 334 GLU B O 1
ATOM 5067 N N . ALA B 1 335 ? 23.243 63.070 -34.130 1.00 35.09 335 ALA B N 1
ATOM 5068 C CA . ALA B 1 335 ? 22.604 62.719 -35.388 1.00 38.24 335 ALA B CA 1
ATOM 5069 C C . ALA B 1 335 ? 22.448 61.212 -35.534 1.00 34.73 335 ALA B C 1
ATOM 5070 O O . ALA B 1 335 ? 21.662 60.752 -36.347 1.00 38.08 335 ALA B O 1
ATOM 5072 N N . SER B 1 336 ? 23.206 60.453 -34.750 1.00 35.16 336 SER B N 1
ATOM 5073 C CA . SER B 1 336 ? 23.177 58.995 -34.821 1.00 37.16 336 SER B CA 1
ATOM 5074 C C . SER B 1 336 ? 22.376 58.403 -33.665 1.00 42.70 336 SER B C 1
ATOM 5075 O O . SER B 1 336 ? 22.521 57.229 -33.335 1.00 49.04 336 SER B O 1
ATOM 5078 N N . GLY B 1 337 ? 21.543 59.228 -33.041 1.00 42.00 337 GLY B N 1
ATOM 5079 C CA . GLY B 1 337 ? 20.644 58.756 -32.005 1.00 43.05 337 GLY B CA 1
ATOM 5080 C C . GLY B 1 337 ? 21.260 58.717 -30.623 1.00 40.55 337 GLY B C 1
ATOM 5081 O O . GLY B 1 337 ? 20.747 58.050 -29.728 1.00 36.09 337 GLY B O 1
ATOM 5082 N N . LEU B 1 338 ? 22.362 59.437 -30.447 1.00 38.70 338 LEU B N 1
ATOM 5083 C CA . LEU B 1 338 ? 23.032 59.498 -29.154 1.00 35.37 338 LEU B CA 1
ATOM 5084 C C . LEU B 1 338 ? 23.167 60.948 -28.701 1.00 35.27 338 LEU B C 1
ATOM 5085 O O . LEU B 1 338 ? 24.078 61.656 -29.131 1.00 36.89 338 LEU B O 1
ATOM 5090 N N . PRO B 1 339 ? 22.231 61.403 -27.857 1.00 40.32 339 PRO B N 1
ATOM 5091 C CA . PRO B 1 339 ? 22.258 62.762 -27.309 1.00 37.80 339 PRO B CA 1
ATOM 5092 C C . PRO B 1 339 ? 23.514 63.003 -26.486 1.00 36.97 339 PRO B C 1
ATOM 5093 O O . PRO B 1 339 ? 24.083 62.070 -25.919 1.00 36.84 339 PRO B O 1
ATOM 5097 N N . CYS B 1 340 ? 23.935 64.258 -26.411 1.00 32.78 340 CYS B N 1
ATOM 5098 C CA . CYS B 1 340 ? 25.211 64.574 -25.787 1.00 37.91 340 CYS B CA 1
ATOM 5099 C C . CYS B 1 340 ? 25.337 64.151 -24.316 1.00 29.28 340 CYS B C 1
ATOM 5100 O O . CYS B 1 340 ? 26.369 63.612 -23.921 1.00 33.94 340 CYS B O 1
ATOM 5103 N N . PRO B 1 341 ? 24.293 64.385 -23.501 1.00 36.91 341 PRO B N 1
ATOM 5104 C CA . PRO B 1 341 ? 24.403 63.964 -22.100 1.00 37.13 341 PRO B CA 1
ATOM 5105 C C . PRO B 1 341 ? 24.701 62.475 -21.988 1.00 32.42 341 PRO B C 1
ATOM 5106 O O . PRO B 1 341 ? 25.516 62.079 -21.159 1.00 33.10 341 PRO B O 1
ATOM 5110 N N . ASN B 1 342 ? 24.046 61.664 -22.815 1.00 35.47 342 ASN B N 1
ATOM 5111 C CA . ASN B 1 342 ? 24.252 60.220 -22.800 1.00 32.36 342 ASN B CA 1
ATOM 5112 C C . ASN B 1 342 ? 25.629 59.844 -23.347 1.00 37.61 342 ASN B C 1
ATOM 5113 O O . ASN B 1 342 ? 26.287 58.926 -22.849 1.00 31.31 342 ASN B O 1
ATOM 5118 N N . LEU B 1 343 ? 26.061 60.562 -24.375 1.00 29.87 343 LEU B N 1
ATOM 5119 C CA . LEU B 1 343 ? 27.404 60.392 -24.903 1.00 27.39 343 LEU B CA 1
ATOM 5120 C C . LEU B 1 343 ? 28.413 60.596 -23.779 1.00 24.33 343 LEU B C 1
ATOM 5121 O O . LEU B 1 343 ? 29.337 59.801 -23.604 1.00 21.20 343 LEU B O 1
ATOM 5126 N N . LEU B 1 344 ? 28.224 61.663 -23.011 1.00 26.60 344 LEU B N 1
ATOM 5127 C CA . LEU B 1 344 ? 29.153 61.981 -21.926 1.00 27.27 344 LEU B CA 1
ATOM 5128 C C . LEU B 1 344 ? 29.154 60.906 -20.854 1.00 26.66 344 LEU B C 1
ATOM 5129 O O . LEU B 1 344 ? 30.219 60.532 -20.356 1.00 26.49 344 LEU B O 1
ATOM 5134 N N . ASP B 1 345 ? 27.966 60.420 -20.495 1.00 24.60 345 ASP B N 1
ATOM 5135 C CA . ASP B 1 345 ? 27.849 59.323 -19.535 1.00 23.77 345 ASP B CA 1
ATOM 5136 C C . ASP B 1 345 ? 28.642 58.105 -20.007 1.00 28.41 345 ASP B C 1
ATOM 5137 O O . ASP B 1 345 ? 29.349 57.474 -19.232 1.00 26.43 345 ASP B O 1
ATOM 5142 N N . GLN B 1 346 ? 28.512 57.770 -21.282 1.00 25.58 346 GLN B N 1
ATOM 5143 C CA . GLN B 1 346 ? 29.205 56.611 -21.807 1.00 26.75 346 GLN B CA 1
ATOM 5144 C C . GLN B 1 346 ? 30.712 56.838 -21.819 1.00 22.61 346 GLN B C 1
ATOM 5145 O O . GLN B 1 346 ? 31.484 55.931 -21.527 1.00 23.70 346 GLN B O 1
ATOM 5151 N N . LEU B 1 347 ? 31.129 58.050 -22.152 1.00 24.88 347 LEU B N 1
ATOM 5152 C CA . LEU B 1 347 ? 32.551 58.365 -22.124 1.00 23.55 347 LEU B CA 1
ATOM 5153 C C . LEU B 1 347 ? 33.117 58.172 -20.725 1.00 22.95 347 LEU B C 1
ATOM 5154 O O . LEU B 1 347 ? 34.198 57.611 -20.557 1.00 24.05 347 LEU B O 1
ATOM 5159 N N . ILE B 1 348 ? 32.377 58.624 -19.719 1.00 23.67 348 ILE B N 1
ATOM 5160 C CA . ILE B 1 348 ? 32.806 58.460 -18.341 1.00 20.95 348 ILE B CA 1
ATOM 5161 C C . ILE B 1 348 ? 32.800 56.988 -17.919 1.00 25.76 348 ILE B C 1
ATOM 5162 O O . ILE B 1 348 ? 33.744 56.519 -17.284 1.00 24.40 348 ILE B O 1
ATOM 5167 N N . GLU B 1 349 ? 31.743 56.262 -18.275 1.00 27.58 349 GLU B N 1
ATOM 5168 C CA . GLU B 1 349 ? 31.660 54.838 -17.940 1.00 26.55 349 GLU B CA 1
ATOM 5169 C C . GLU B 1 349 ? 32.815 54.068 -18.601 1.00 29.67 349 GLU B C 1
ATOM 5170 O O . GLU B 1 349 ? 33.450 53.211 -17.980 1.00 25.82 349 GLU B O 1
ATOM 5176 N N . LEU B 1 350 ? 33.078 54.376 -19.866 1.00 20.12 350 LEU B N 1
ATOM 5177 C CA . LEU B 1 350 ? 34.180 53.751 -20.593 1.00 22.30 350 LEU B CA 1
ATOM 5178 C C . LEU B 1 350 ? 35.518 54.024 -19.911 1.00 24.08 350 LEU B C 1
ATOM 5179 O O . LEU B 1 350 ? 36.373 53.137 -19.808 1.00 25.10 350 LEU B O 1
ATOM 5184 N N . ALA B 1 351 ? 35.698 55.252 -19.439 1.00 24.80 351 ALA B N 1
ATOM 5185 C CA . ALA B 1 351 ? 36.946 55.614 -18.778 1.00 27.06 351 ALA B CA 1
ATOM 5186 C C . ALA B 1 351 ? 37.113 54.851 -17.465 1.00 24.59 351 ALA B C 1
ATOM 5187 O O . ALA B 1 351 ? 38.190 54.339 -17.168 1.00 21.15 351 ALA B O 1
ATOM 5189 N N . ILE B 1 352 ? 36.052 54.780 -16.678 1.00 25.08 352 ILE B N 1
ATOM 5190 C CA . ILE B 1 352 ? 36.140 54.107 -15.387 1.00 24.71 352 ILE B CA 1
ATOM 5191 C C . ILE B 1 352 ? 36.356 52.611 -15.597 1.00 23.56 352 ILE B C 1
ATOM 5192 O O . ILE B 1 352 ? 37.164 51.994 -14.912 1.00 26.56 352 ILE B O 1
ATOM 5197 N N . ASP B 1 353 ? 35.649 52.050 -16.571 1.00 22.74 353 ASP B N 1
ATOM 5198 C CA . ASP B 1 353 ? 35.775 50.644 -16.891 1.00 27.63 353 ASP B CA 1
ATOM 5199 C C . ASP B 1 353 ? 37.189 50.321 -17.360 1.00 24.97 353 ASP B C 1
ATOM 5200 O O . ASP B 1 353 ? 37.789 49.338 -16.912 1.00 27.86 353 ASP B O 1
ATOM 5205 N N . ARG B 1 354 ? 37.730 51.156 -18.240 1.00 22.27 354 ARG B N 1
ATOM 5206 C CA . ARG B 1 354 ? 39.110 50.982 -18.670 1.00 24.46 354 ARG B CA 1
ATOM 5207 C C . ARG B 1 354 ? 40.039 51.022 -17.472 1.00 25.16 354 ARG B C 1
ATOM 5208 O O . ARG B 1 354 ? 40.904 50.166 -17.314 1.00 26.23 354 ARG B O 1
ATOM 5216 N N . HIS B 1 355 ? 39.858 52.026 -16.623 1.00 25.36 355 HIS B N 1
ATOM 5217 C CA . HIS B 1 355 ? 40.698 52.158 -15.445 1.00 23.61 355 HIS B CA 1
ATOM 5218 C C . HIS B 1 355 ? 40.616 50.915 -14.570 1.00 28.65 355 HIS B C 1
ATOM 5219 O O . HIS B 1 355 ? 41.637 50.433 -14.068 1.00 27.67 355 HIS B O 1
ATOM 5226 N N . GLN B 1 356 ? 39.407 50.388 -14.393 1.00 24.86 356 GLN B N 1
ATOM 5227 C CA . GLN B 1 356 ? 39.225 49.205 -13.551 1.00 30.42 356 GLN B CA 1
ATOM 5228 C C . GLN B 1 356 ? 40.006 48.012 -14.103 1.00 26.89 356 GLN B C 1
ATOM 5229 O O . GLN B 1 356 ? 40.704 47.315 -13.359 1.00 23.31 356 GLN B O 1
ATOM 5235 N N . GLU B 1 357 ? 39.895 47.782 -15.409 1.00 29.73 357 GLU B N 1
ATOM 5236 C CA . GLU B 1 357 ? 40.587 46.654 -16.034 1.00 25.38 357 GLU B CA 1
ATOM 5237 C C . GLU B 1 357 ? 42.104 46.835 -15.942 1.00 25.99 357 GLU B C 1
ATOM 5238 O O . GLU B 1 357 ? 42.825 45.894 -15.613 1.00 27.84 357 GLU B O 1
ATOM 5244 N N . GLN B 1 358 ? 42.574 48.048 -16.222 1.00 26.12 358 GLN B N 1
ATOM 5245 C CA . GLN B 1 358 ? 44.002 48.364 -16.165 1.00 32.87 358 GLN B CA 1
ATOM 5246 C C . GLN B 1 358 ? 44.591 48.141 -14.775 1.00 31.07 358 GLN B C 1
ATOM 5247 O O . GLN B 1 358 ? 45.717 47.658 -14.656 1.00 23.81 358 GLN B O 1
ATOM 5253 N N . GLN B 1 359 ? 43.840 48.496 -13.730 1.00 29.25 359 GLN B N 1
ATOM 5254 C CA . GLN B 1 359 ? 44.312 48.286 -12.359 1.00 30.88 359 GLN B CA 1
ATOM 5255 C C . GLN B 1 359 ? 44.434 46.798 -12.064 1.00 32.44 359 GLN B C 1
ATOM 5256 O O . GLN B 1 359 ? 45.411 46.348 -11.474 1.00 33.33 359 GLN B O 1
ATOM 5262 N N . LYS B 1 360 ? 43.421 46.043 -12.466 1.00 25.65 360 LYS B N 1
ATOM 5263 C CA . LYS B 1 360 ? 43.417 44.608 -12.304 1.00 33.12 360 LYS B CA 1
ATOM 5264 C C . LYS B 1 360 ? 44.688 44.019 -12.927 1.00 30.49 360 LYS B C 1
ATOM 5265 O O . LYS B 1 360 ? 45.373 43.211 -12.309 1.00 29.02 360 LYS B O 1
ATOM 5271 N N . LEU B 1 361 ? 45.008 44.445 -14.146 1.00 22.85 361 LEU B N 1
ATOM 5272 C CA . LEU B 1 361 ? 46.175 43.922 -14.845 1.00 29.63 361 LEU B CA 1
ATOM 5273 C C . LEU B 1 361 ? 47.455 44.242 -14.094 1.00 23.77 361 LEU B C 1
ATOM 5274 O O . LEU B 1 361 ? 48.312 43.382 -13.902 1.00 25.52 361 LEU B O 1
ATOM 5279 N N . ILE B 1 362 ? 47.598 45.486 -13.666 1.00 28.73 362 ILE B N 1
ATOM 5280 C CA . ILE B 1 362 ? 48.858 45.875 -13.053 1.00 33.63 362 ILE B CA 1
ATOM 5281 C C . ILE B 1 362 ? 49.028 45.234 -11.677 1.00 33.21 362 ILE B C 1
ATOM 5282 O O . ILE B 1 362 ? 50.129 44.854 -11.303 1.00 35.19 362 ILE B O 1
ATOM 5287 N N . ARG B 1 363 ? 47.931 45.093 -10.938 1.00 33.58 363 ARG B N 1
ATOM 5288 C CA . ARG B 1 363 ? 47.960 44.395 -9.653 1.00 40.47 363 ARG B CA 1
ATOM 5289 C C . ARG B 1 363 ? 48.327 42.921 -9.830 1.00 38.25 363 ARG B C 1
ATOM 5290 O O . ARG B 1 363 ? 49.122 42.359 -9.072 1.00 29.79 363 ARG B O 1
ATOM 5298 N N . CYS B 1 364 ? 47.736 42.286 -10.833 1.00 25.63 364 CYS B N 1
ATOM 5299 C CA . CYS B 1 364 ? 48.017 40.884 -11.074 1.00 31.67 364 CYS B CA 1
ATOM 5300 C C . CYS B 1 364 ? 49.485 40.704 -11.483 1.00 33.59 364 CYS B C 1
ATOM 5301 O O . CYS B 1 364 ? 50.168 39.786 -11.031 1.00 29.08 364 CYS B O 1
ATOM 5304 N N . TYR B 1 365 ? 49.973 41.613 -12.320 1.00 32.61 365 TYR B N 1
ATOM 5305 C CA . TYR B 1 365 ? 51.350 41.550 -12.789 1.00 31.03 365 TYR B CA 1
ATOM 5306 C C . TYR B 1 365 ? 52.324 41.782 -11.639 1.00 31.71 365 TYR B C 1
ATOM 5307 O O . TYR B 1 365 ? 53.289 41.036 -11.472 1.00 32.80 365 TYR B O 1
ATOM 5316 N N . GLU B 1 366 ? 52.050 42.805 -10.835 1.00 29.16 366 GLU B N 1
ATOM 5317 C CA . GLU B 1 366 ? 52.886 43.115 -9.677 1.00 34.00 366 GLU B CA 1
ATOM 5318 C C . GLU B 1 366 ? 52.980 41.936 -8.719 1.00 42.50 366 GLU B C 1
ATOM 5319 O O . GLU B 1 366 ? 54.044 41.667 -8.156 1.00 43.43 366 GLU B O 1
ATOM 5325 N N . VAL B 1 367 ? 51.867 41.235 -8.524 1.00 46.65 367 VAL B N 1
ATOM 5326 C CA . VAL B 1 367 ? 51.872 40.050 -7.670 1.00 49.24 367 VAL B CA 1
ATOM 5327 C C . VAL B 1 367 ? 52.795 38.965 -8.235 1.00 41.78 367 VAL B C 1
ATOM 5328 O O . VAL B 1 367 ? 53.596 38.381 -7.501 1.00 42.43 367 VAL B O 1
ATOM 5332 N N . LYS B 1 368 ? 52.689 38.707 -9.536 1.00 33.30 368 LYS B N 1
ATOM 5333 C CA . LYS B 1 368 ? 53.484 37.665 -10.184 1.00 41.94 368 LYS B CA 1
ATOM 5334 C C . LYS B 1 368 ? 54.960 38.025 -10.327 1.00 53.79 368 LYS B C 1
ATOM 5335 O O . LYS B 1 368 ? 55.835 37.206 -10.012 1.00 53.25 368 LYS B O 1
#

Radius of gyration: 24.58 Å; Cα contacts (8 Å, |Δi|>4): 1637; chains: 2; bounding box: 65×64×69 Å

Sequence (685 aa):
AEKLHISVLCGGQSTEHEISIQSAKNIVNTLDAAKYLISVIFIDHVGRWYLIDQPEMFLAHSPDHLVKEGSARPITIAFGDAAKPWQSLRRYSADCVFPMVHGTQGEDGALQGLLELLNLPYVGANVQSSAVCMEKDLTKTVLRAGGIPVVDWHTLSPRDATEGVYQRLLDRWELFVKAVSLGSSVATLPVKTETEFTKAVKEVFRYDDRLMVEPRIRGREIECAVLGNGAPKASLPGEIIPHATTTTSVDLSESVTKQIQQIAIDAFKMVHCSGMARVDFFVTPNNKVLVNEINTIPGFTNISMYPKMWEASGLPCPNLLDQLIELAIDRHQEQQKLIRCYEVKARSKLHISVLCGGQSTEHEISIQSAKNIVNTLDAAKYLISVIFIDHVGRWYLIDQPEMFLAHSPDHLVKEGSARPITIAFKPWQSLDGRRYSADCVFPMVHGTQGEDGALQGLLELLNLPYVGANVQSSAVCMEKDLTKTVLRAGGIPVVDWHTLSPRDATEGVYQRLLDRWGTSELFVKAVSLGSSVATLPVKTETEFTKAVKEVFRYDDRLMVEPRIRGREIECAVLGNGAPKASLPGEIITTTTSESVTKQIQQIAIDAFKMVHCSGMARVDFFVTPNNKVLVNEINTIPGFTNISMYPKMWEASGLPCPNLLDQLIELAIDRHQEQQKLIRCYEVK

B-factor: mean 33.28, std 12.56, range [13.72, 105.05]

Secondary structure (DSSP, 8-state):
--SEEEEEEEE-SSTTHHHHHHHHHHHHHHS-TTTEEEEEEEE-TTS-EEEE--HHHHHHS-HHHHHHHT-SEEEEE-TT-SS--EEE--EE--SEEEE---STTTTSSHHHHHHHHTT--BSS--HHHHHHHHSHHHHHHHHHHTT--B---EEE-TTS--TTHHHHHHHH--EEEEESS--SGGGEEEE-SHHHHHHHHHHHTTT-S-EEEEE---SEEEEEEEEESSS-EEPPPEEEE---EEES-----HHHHHHHHHHHHHHHHHTT--EEEEEEEEE-TT--EEEEEEESS---STT-HHHHHHHHTT--HHHHHHHHHHHHHHHHHHHHHHHHHHHHHHH-/-EEEEEEEE-SSTTHHHHHHHHHHHHHHS-TTTEEEEEEEE-TTS-EEEE--HHHHHHS-HHHHHHHT-SEEEEE----EEE----EE--SEEEE---STTTTSSHHHHHHHHTT--BSS--HHHHHHHHSHHHHHHHHHHTT--B---EEE-TTS--TTHHHHHHHHHS-S-EEEEESS--SGGGEEEE-SHHHHHHHHHHHTTT-S-EEEEEPPPSEEEEEEEEESSS-EEPPPEEE--EE--HHHHHHHHHHHHHHHHHTT--EEEEEEEEE-TT--EEEEEEESS---STT-HHHHHHHHTT--HHHHHHHHHHHHHHHHHHHHHHHHHHHH-

Organism: Coxiella burnetii (strain RSA 493 / Nine Mile phase I) (NCBI:txid227377)

Solvent-accessible surface area: 27023 Å² total; per-residue (Å²): 136,181,71,74,45,0,0,0,0,0,0,1,32,10,72,31,6,112,89,0,6,92,0,0,33,20,0,6,105,26,7,47,72,76,89,9,86,17,11,0,0,7,7,17,114,96,6,125,6,19,0,2,54,82,33,99,47,0,64,71,72,57,2,82,68,0,40,160,122,50,33,2,90,66,3,1,0,0,13,27,36,61,67,92,0,0,36,30,116,175,88,12,27,2,49,0,0,0,0,0,0,9,8,25,15,0,23,19,0,0,0,0,0,0,0,51,6,4,32,3,16,3,1,1,0,43,8,11,0,0,0,2,3,26,19,16,6,9,1,1,22,7,1,107,57,43,64,12,37,12,4,37,34,43,40,4,37,69,171,68,72,34,137,39,4,18,96,111,0,70,112,113,84,86,6,46,0,24,0,0,17,12,62,28,95,41,0,39,38,77,2,133,54,74,76,78,0,46,133,6,4,157,50,0,36,123,3,10,46,16,0,0,0,4,14,131,46,190,31,83,53,0,8,0,0,0,1,6,36,33,65,14,110,21,0,86,7,0,17,43,74,80,176,76,71,46,43,35,92,30,131,28,62,150,66,5,26,134,73,0,30,96,24,0,30,50,0,0,106,50,2,55,9,13,3,0,0,36,0,20,1,26,5,24,90,137,82,107,2,22,0,23,46,3,21,2,3,3,18,0,20,107,127,17,12,0,1,54,0,14,88,48,41,64,23,69,9,51,62,0,0,17,54,0,0,90,34,3,42,86,28,32,86,89,54,63,125,10,70,114,59,11,63,65,96,30,158,124,150,70,56,0,0,0,0,0,0,2,39,12,54,34,6,110,89,0,8,89,0,0,37,19,0,6,105,28,9,47,74,79,95,11,81,17,11,0,0,6,6,15,112,79,1,117,5,16,0,1,43,76,38,101,51,0,64,75,61,58,2,80,67,0,37,155,118,43,29,2,61,70,2,1,0,9,45,149,6,0,23,14,91,145,44,120,100,12,26,11,53,0,0,0,1,1,1,8,10,34,14,0,22,34,0,2,1,0,0,0,0,55,14,23,58,16,16,14,3,4,1,19,2,25,0,0,1,3,3,24,26,18,5,7,3,0,24,8,0,103,59,44,65,11,48,6,1,52,36,39,40,4,36,81,178,66,72,36,148,37,3,8,87,116,0,30,110,129,36,72,37,52,74,0,49,0,24,0,0,18,18,63,21,91,32,0,38,38,81,2,122,62,75,80,62,0,55,139,6,6,140,30,0,38,130,11,11,56,12,0,0,0,4,9,61,38,193,36,141,82,15,12,0,0,0,1,7,37,26,76,16,119,19,0,85,28,2,25,46,125,133,69,70,75,102,146,69,22,33,135,75,2,36,94,22,0,28,45,0,1,108,47,2,62,10,3,3,1,0,36,0,22,4,39,10,24,110,121,82,116,4,15,0,21,50,3,20,2,5,4,16,0,16,106,137,16,14,0,4,70,0,14,89,45,37,67,22,66,18,54,64,0,0,11,53,0,2,86,33,6,32,77,51,42,108,86,54,37,146,10,39,144,23,10,86,127,131

InterPro domains:
  IPR000291 D-alanine--D-alanine ligase/VANA/B/C, conserved site [PS00843] (107-118)
  IPR000291 D-alanine--D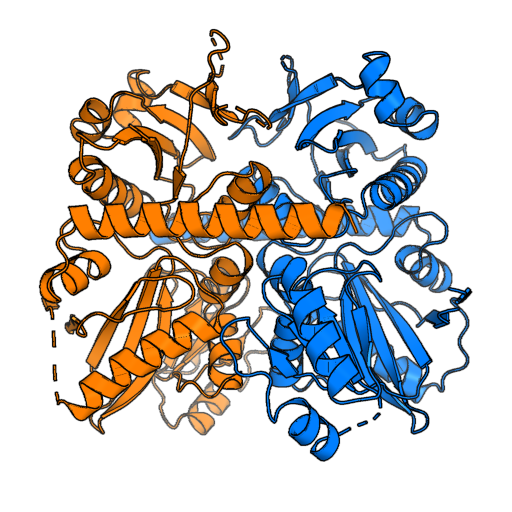-alanine ligase/VANA/B/C, conserved site [PS00844] (294-322)
  IPR005905 D-alanine--D-alanine ligase [MF_00047] (5-352)
  IPR005905 D-alanine--D-alanine ligase [PIRSF039102] (3-359)
  IPR005905 D-alanine--D-alanine ligase [TIGR01205] (7-351)
  IPR011095 D-alanine--D-alanine ligase, C-terminal [PF07478] (148-349)
  IPR011127 D-alanine--D-alanine ligase, N-terminal domain [PF01820] (7-130)
  IPR011761 ATP-grasp fold [PS50975] (145-349)
  IPR013815 ATP-grasp fold, subdomain 1 [G3DSA:3.30.1490.20] (155-225)
  IPR016185 Pre-ATP-grasp domain superfamily [SSF52440] (4-139)

Nearest PDB structures (foldseek):
  3tqt-assembly1_B  TM=1.003E+00  e=8.503E-80  Coxiella burnetii RSA 493
  5d8d-assembly1_A  TM=8.859E-01  e=1.790E-28  Acinetobacter baumannii ACICU
  5d8d-assembly3_D  TM=8.924E-01  e=2.159E-28  Acinetobacter baumannii ACICU
  5d8d-assembly2_B  TM=8.786E-01  e=2.811E-27  Acinetobacter baumannii ACICU
  5d8d-assembly3_F  TM=8.743E-01  e=4.764E-25  Acinetobacter baumannii ACICU

Foldseek 3Di:
DQAAEEEEEAQDQAPCRVLLLLLSLQCLVQADPRHYQYKYWYQYNVGWIWIARPSVVSNVDPVVVCVVVCNTFGWDADFPPLAFGTGGCPTHGHQEYEQRYFFPCRQQLNVLVVCVRNLHQYFKFHNQLSNCQQQQVSLVVLCVVVPQFAFDKAKDFPPDDLPPVVVVVVVVPLKWKAARHHDDPQRIAGDDDSVSSVVSNVSNCVPHRMIMMGHDAAFWKKKWKWFAQPQIFIFQIKTAVPCGDIGLDDDDDPVLRVVNGVSVRVSCVSSNMFGIWMWIWGQHPVRDTHTRGIGTNFRNRPPTPNQVRCVVRVQHPNNSSVRSRVRSSVVSVVVVVVVVVCVVVVVD/DAEEEEEAQDLAPCRVLLLQLSLQCLVQADPVVYQYKYWYQYNVGWIWIARPSVCSNVDPVVVCVVVCNGFTWDADCCGIAGVVRDRHDHQEYEQQYFFDCRLQQNVLVVCVSSLHQYFKFHNQLSNCQQQQVSLVVLCVVVPQFAFDKDKDFPVDDLPCVLVVVCVVPVAQWKWKAARHHDDVQRIAIGRDSVSVVVSNVSNVVPHRMIMMTHDADAWKKKWKWAAAPDIFIFFIKTDPVIGQPPVLRVVRRVSLVVSCVSSNMGGIWMWIWGQHPVRDTHTRGITGNFRNHPPTDRQVSCVVRVQHDNNSSVRSRVRRSVVSVVVVVVVVVVVVD